Protein AF-0000000068848991 (afdb_homodimer)

Solvent-accessible surface area (backbone atoms only — not comparable to full-atom values): 20847 Å² total; per-residue (Å²): 128,79,79,65,86,74,73,68,75,68,38,72,48,41,31,30,37,27,25,22,92,79,46,46,77,46,72,74,36,55,41,37,42,40,33,72,58,12,63,49,45,23,58,71,44,52,75,72,55,69,69,64,57,75,42,78,45,80,40,68,90,46,51,56,69,45,50,50,41,52,51,44,23,54,69,68,71,50,88,69,74,69,83,54,71,77,59,33,53,55,46,31,50,52,34,28,52,47,22,57,74,36,52,25,66,70,57,30,51,54,23,52,52,53,43,63,72,47,61,41,48,56,37,23,49,51,47,29,49,49,18,61,75,69,66,35,62,68,52,27,52,49,25,52,50,47,45,68,73,36,22,49,56,22,61,72,52,46,14,68,76,65,59,81,50,58,68,55,39,46,49,49,28,51,52,32,28,49,49,36,31,53,49,52,51,51,51,51,52,53,52,58,71,73,102,126,81,82,65,88,73,75,68,78,67,39,70,46,38,32,30,36,27,25,24,93,79,45,46,77,47,69,74,37,55,39,37,44,40,32,71,57,13,62,50,45,24,58,71,43,51,74,72,54,71,69,62,58,75,41,76,44,80,40,70,92,47,52,56,68,46,50,49,41,53,51,44,24,51,69,68,71,50,88,68,72,70,86,54,73,77,58,33,55,56,48,31,51,52,34,27,52,47,23,57,73,36,53,26,64,69,57,29,51,53,23,52,52,52,43,63,72,46,63,42,46,54,38,23,50,52,47,27,51,48,19,61,75,70,65,35,63,67,53,27,52,50,25,51,49,47,45,70,74,36,21,50,54,21,62,70,52,46,14,66,76,64,60,81,51,59,69,53,40,46,48,51,28,51,53,32,27,50,48,36,32,51,51,52,52,51,49,52,53,53,52,55,69,72,97

Structure (mmCIF, N/CA/C/O backbone):
data_AF-0000000068848991-model_v1
#
loop_
_entity.id
_entity.type
_entity.pdbx_description
1 polymer 'BTB domain-containing protein'
#
loop_
_atom_site.group_PDB
_atom_site.id
_atom_site.type_symbol
_atom_site.label_atom_id
_atom_site.label_alt_id
_atom_site.label_comp_id
_atom_site.label_asym_id
_atom_site.label_entity_id
_atom_site.label_seq_id
_atom_site.pdbx_PDB_ins_code
_atom_site.Cartn_x
_atom_site.Cartn_y
_atom_site.Cartn_z
_atom_site.occupancy
_atom_site.B_iso_or_equiv
_atom_site.auth_seq_id
_atom_site.auth_comp_id
_atom_site.auth_asym_id
_atom_site.auth_atom_id
_atom_site.pdbx_PDB_model_num
ATOM 1 N N . MET A 1 1 ? 13.227 56.531 -8.266 1 27.53 1 MET A N 1
ATOM 2 C CA . MET A 1 1 ? 12 56.406 -7.484 1 27.53 1 MET A CA 1
ATOM 3 C C . MET A 1 1 ? 11.578 54.938 -7.371 1 27.53 1 MET A C 1
ATOM 5 O O . MET A 1 1 ? 11.359 54.281 -8.383 1 27.53 1 MET A O 1
ATOM 9 N N . ALA A 1 2 ? 12.156 54.188 -6.457 1 30.16 2 ALA A N 1
ATOM 10 C CA . ALA A 1 2 ? 11.789 52.812 -6.16 1 30.16 2 ALA A CA 1
ATOM 11 C C . ALA A 1 2 ? 10.273 52.625 -6.117 1 30.16 2 ALA A C 1
ATOM 13 O O . ALA A 1 2 ? 9.586 53.344 -5.379 1 30.16 2 ALA A O 1
ATOM 14 N N . LYS A 1 3 ? 9.664 52.375 -7.145 1 38.59 3 LYS A N 1
ATOM 15 C CA . LYS A 1 3 ? 8.234 52.125 -7.207 1 38.59 3 LYS A CA 1
ATOM 16 C C . LYS A 1 3 ? 7.777 51.25 -6.031 1 38.59 3 LYS A C 1
ATOM 18 O O . LYS A 1 3 ? 8.102 50.062 -5.973 1 38.59 3 LYS A O 1
ATOM 23 N N . THR A 1 4 ? 7.922 51.625 -4.766 1 35.25 4 THR A N 1
ATOM 24 C CA . THR A 1 4 ? 7.766 50.812 -3.572 1 35.25 4 THR A CA 1
ATOM 25 C C . THR A 1 4 ? 6.453 50.031 -3.615 1 35.25 4 THR A C 1
ATOM 27 O O . THR A 1 4 ? 5.387 50.625 -3.803 1 35.25 4 THR A O 1
ATOM 30 N N . TRP A 1 5 ? 6.254 48.906 -4.023 1 42.88 5 TRP A N 1
ATOM 31 C CA . TRP A 1 5 ? 5.18 47.938 -4.098 1 42.88 5 TRP A CA 1
ATOM 32 C C . TRP A 1 5 ? 4.223 48.094 -2.922 1 42.88 5 TRP A C 1
ATOM 34 O O . TRP A 1 5 ? 3.318 47.25 -2.74 1 42.88 5 TRP A O 1
ATOM 44 N N . GLY A 1 6 ? 4.504 48.781 -1.846 1 42.84 6 GLY A N 1
ATOM 45 C CA . GLY A 1 6 ? 3.938 49 -0.522 1 42.84 6 GLY A CA 1
ATOM 46 C C . GLY A 1 6 ? 2.572 49.656 -0.555 1 42.84 6 GLY A C 1
ATOM 47 O O . GLY A 1 6 ? 1.701 49.344 0.257 1 42.84 6 GLY A O 1
ATOM 48 N N . ASP A 1 7 ? 2.477 50.875 -1.136 1 46.12 7 ASP A N 1
ATOM 49 C CA . ASP A 1 7 ? 1.313 51.719 -0.88 1 46.12 7 ASP A CA 1
ATOM 50 C C . ASP A 1 7 ? 0.1 51.25 -1.672 1 46.12 7 ASP A C 1
ATOM 52 O O . ASP A 1 7 ? -0.707 52.031 -2.135 1 46.12 7 ASP A O 1
ATOM 56 N N . ALA A 1 8 ? 0.106 50.219 -2.422 1 54.16 8 ALA A N 1
ATOM 57 C CA . ALA A 1 8 ? -1.088 49.875 -3.191 1 54.16 8 ALA A CA 1
ATOM 58 C C . ALA A 1 8 ? -2.314 49.781 -2.289 1 54.16 8 ALA A C 1
ATOM 60 O O . ALA A 1 8 ? -2.291 49.062 -1.271 1 54.16 8 ALA A O 1
ATOM 61 N N . SER A 1 9 ? -3.1 50.812 -2.172 1 64.19 9 SER A N 1
ATOM 62 C CA . SER A 1 9 ? -4.32 50.906 -1.381 1 64.19 9 SER A CA 1
ATOM 63 C C . SER A 1 9 ? -5.121 49.594 -1.425 1 64.19 9 SER A C 1
ATOM 65 O O . SER A 1 9 ? -5.281 49 -2.49 1 64.19 9 SER A O 1
ATOM 67 N N . LEU A 1 10 ? -5.23 48.844 -0.269 1 68 10 LEU A N 1
ATOM 68 C CA . LEU A 1 10 ? -6.059 47.656 -0.155 1 68 10 LEU A CA 1
ATOM 69 C C . LEU A 1 10 ? -7.477 47.906 -0.64 1 68 10 LEU A C 1
ATOM 71 O O . LEU A 1 10 ? -7.992 49.031 -0.481 1 68 10 LEU A O 1
ATOM 75 N N . PRO A 1 11 ? -7.902 47 -1.478 1 73.19 11 PRO A N 1
ATOM 76 C CA . PRO A 1 11 ? -9.273 47.188 -1.952 1 73.19 11 PRO A CA 1
ATOM 77 C C . PRO A 1 11 ? -10.266 47.375 -0.812 1 73.19 11 PRO A C 1
ATOM 79 O O . PRO A 1 11 ? -10.047 46.906 0.304 1 73.19 11 PRO A O 1
ATOM 82 N N . GLU A 1 12 ? -11.133 48.281 -1.156 1 78.88 12 GLU A N 1
ATOM 83 C CA . GLU A 1 12 ? -12.234 48.5 -0.224 1 78.88 12 GLU A CA 1
ATOM 84 C C . GLU A 1 12 ? -13.484 47.719 -0.653 1 78.88 12 GLU A C 1
ATOM 86 O O . GLU A 1 12 ? -13.617 47.344 -1.819 1 78.88 12 GLU A O 1
ATOM 91 N N . GLY A 1 13 ? -14.25 47.281 0.347 1 86.19 13 GLY A N 1
ATOM 92 C CA . GLY A 1 13 ? -15.516 46.625 0.048 1 86.19 13 GLY A CA 1
ATOM 93 C C . GLY A 1 13 ? -15.641 45.25 0.665 1 86.19 13 GLY A C 1
ATOM 94 O O . GLY A 1 13 ? -14.805 44.844 1.486 1 86.19 13 GLY A O 1
ATOM 95 N N . LYS A 1 14 ? -16.859 44.688 0.405 1 91.12 14 LYS A N 1
ATOM 96 C CA . LYS A 1 14 ? -17.188 43.375 0.955 1 91.12 14 LYS A CA 1
ATOM 97 C C . LYS A 1 14 ? -17.297 42.312 -0.147 1 91.12 14 LYS A C 1
ATOM 99 O O . LYS A 1 14 ? -17.531 42.656 -1.31 1 91.12 14 LYS A O 1
ATOM 104 N N . VAL A 1 15 ? -16.938 41.125 0.214 1 92.81 15 VAL A N 1
ATOM 105 C CA . VAL A 1 15 ? -17.078 40 -0.711 1 92.81 15 VAL A CA 1
ATOM 106 C C . VAL A 1 15 ? -17.922 38.906 -0.076 1 92.81 15 VAL A C 1
ATOM 108 O O . VAL A 1 15 ? -17.969 38.781 1.148 1 92.81 15 VAL A O 1
ATOM 111 N N . THR A 1 16 ? -18.688 38.312 -0.918 1 95.31 16 THR A N 1
ATOM 112 C CA . THR A 1 16 ? -19.422 37.125 -0.535 1 95.31 16 THR A CA 1
ATOM 113 C C . THR A 1 16 ? -18.812 35.875 -1.169 1 95.31 16 THR A C 1
ATOM 115 O O . THR A 1 16 ? -18.547 35.844 -2.371 1 95.31 16 THR A O 1
ATOM 118 N N . PHE A 1 17 ? -18.625 34.844 -0.272 1 96.31 17 PHE A N 1
ATOM 119 C CA . PHE A 1 17 ? -18.109 33.594 -0.779 1 96.31 17 PHE A CA 1
ATOM 120 C C . PHE A 1 17 ? -19.219 32.562 -0.856 1 96.31 17 PHE A C 1
ATOM 122 O O . PHE A 1 17 ? -20.031 32.438 0.065 1 96.31 17 PHE A O 1
ATOM 129 N N . LEU A 1 18 ? -19.219 31.875 -1.997 1 97 18 LEU A N 1
ATOM 130 C CA . LEU A 1 18 ? -20.047 30.688 -2.17 1 97 18 LEU A CA 1
ATOM 131 C C . LEU A 1 18 ? -19.203 29.406 -2.064 1 97 18 LEU A C 1
ATOM 133 O O . LEU A 1 18 ? -18.406 29.109 -2.953 1 97 18 LEU A O 1
ATOM 137 N N . VAL A 1 19 ? -19.5 28.656 -1.003 1 97 19 VAL A N 1
ATOM 138 C CA . VAL A 1 19 ? -18.531 27.625 -0.655 1 97 19 VAL A CA 1
ATOM 139 C C . VAL A 1 19 ? -19.156 26.25 -0.854 1 97 19 VAL A C 1
ATOM 141 O O . VAL A 1 19 ? -20.297 26.016 -0.431 1 97 19 VAL A O 1
ATOM 144 N N . GLY A 1 20 ? -18.391 25.312 -1.408 1 94.25 20 GLY A N 1
ATOM 145 C CA . GLY A 1 20 ? -18.781 23.922 -1.521 1 94.25 20 GLY A CA 1
ATOM 146 C C . GLY A 1 20 ? -19.797 23.656 -2.617 1 94.25 20 GLY A C 1
ATOM 147 O O . GLY A 1 20 ? -20.109 24.547 -3.406 1 94.25 20 GLY A O 1
ATOM 148 N N . ASP A 1 21 ? -20.25 22.406 -2.553 1 89.94 21 ASP A N 1
ATOM 149 C CA . ASP A 1 21 ? -21.203 21.969 -3.568 1 89.94 21 ASP A CA 1
ATOM 150 C C . ASP A 1 21 ? -22.562 22.672 -3.389 1 89.94 21 ASP A C 1
ATOM 152 O O . ASP A 1 21 ? -23.234 22.984 -4.367 1 89.94 21 ASP A O 1
ATOM 156 N N . ASP A 1 22 ? -22.859 22.922 -2.236 1 91.38 22 ASP A N 1
ATOM 157 C CA . ASP A 1 22 ? -24.156 23.531 -1.941 1 91.38 22 ASP A CA 1
ATOM 158 C C . ASP A 1 22 ? -24.062 25.062 -2.014 1 91.38 22 ASP A C 1
ATOM 160 O O . ASP A 1 22 ? -25.062 25.75 -1.828 1 91.38 22 ASP A O 1
ATOM 164 N N . GLU A 1 23 ? -23 25.531 -2.311 1 91.81 23 GLU A N 1
ATOM 165 C CA . GLU A 1 23 ? -22.734 26.953 -2.463 1 91.81 23 GLU A CA 1
ATOM 166 C C . GLU A 1 23 ? -23.25 27.734 -1.259 1 91.81 23 GLU A C 1
ATOM 168 O O . GLU A 1 23 ? -23.969 28.734 -1.417 1 91.81 23 GLU A O 1
ATOM 173 N N . GLU A 1 24 ? -22.906 27.219 -0.117 1 95.38 24 GLU A N 1
ATOM 174 C CA . GLU A 1 24 ? -23.25 27.938 1.104 1 95.38 24 GLU A CA 1
ATOM 175 C C . GLU A 1 24 ? -22.516 29.281 1.181 1 95.38 24 GLU A C 1
ATOM 177 O O . GLU A 1 24 ? -2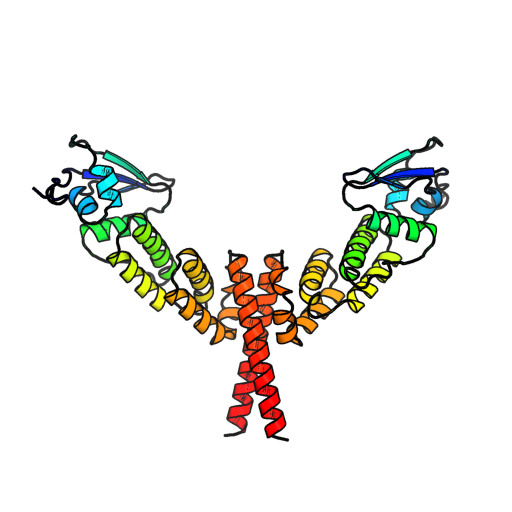1.359 29.391 0.783 1 95.38 24 GLU A O 1
ATOM 182 N N . ARG A 1 25 ? -23.203 30.281 1.815 1 94 25 ARG A N 1
ATOM 183 C CA . ARG A 1 25 ? -22.719 31.656 1.676 1 94 25 ARG A CA 1
ATOM 184 C C . ARG A 1 25 ? -22.016 32.125 2.941 1 94 25 ARG A C 1
ATOM 186 O O . ARG A 1 25 ? -22.453 31.812 4.055 1 94 25 ARG A O 1
ATOM 193 N N . ILE A 1 26 ? -20.844 32.719 2.754 1 95.62 26 ILE A N 1
ATOM 194 C CA . ILE A 1 26 ? -20.188 33.562 3.746 1 95.62 26 ILE A CA 1
ATOM 195 C C . ILE A 1 26 ? -20.234 35.031 3.291 1 95.62 26 ILE A C 1
ATOM 197 O O . ILE A 1 26 ? -19.516 35.438 2.367 1 95.62 26 ILE A O 1
ATOM 201 N N . GLU A 1 27 ? -21.031 35.781 4.02 1 94.81 27 GLU A N 1
ATOM 202 C CA . GLU A 1 27 ? -21.359 37.125 3.482 1 94.81 27 GLU A CA 1
ATOM 203 C C . GLU A 1 27 ? -20.641 38.219 4.25 1 94.81 27 GLU A C 1
ATOM 205 O O . GLU A 1 27 ? -20.203 38 5.391 1 94.81 27 GLU A O 1
ATOM 210 N N . HIS A 1 28 ? -20.484 39.281 3.498 1 92.5 28 HIS A N 1
ATOM 211 C CA . HIS A 1 28 ? -20.016 40.531 4.059 1 92.5 28 HIS A CA 1
ATOM 212 C C . HIS A 1 28 ? -18.625 40.406 4.645 1 92.5 28 HIS A C 1
ATOM 214 O O . HIS A 1 28 ? -18.359 40.875 5.758 1 92.5 28 HIS A O 1
ATOM 220 N N . VAL A 1 29 ? -17.75 39.781 3.863 1 94.88 29 VAL A N 1
ATOM 221 C CA . VAL A 1 29 ? -16.375 39.625 4.32 1 94.88 29 VAL A CA 1
ATOM 222 C C . VAL A 1 29 ? -15.523 40.781 3.846 1 94.88 29 VAL A C 1
ATOM 224 O O . VAL A 1 29 ? -15.562 41.156 2.67 1 94.88 29 VAL A O 1
ATOM 227 N N . SER A 1 30 ? -14.781 41.375 4.738 1 91.88 30 SER A N 1
ATOM 228 C CA . SER A 1 30 ? -13.969 42.531 4.43 1 91.88 30 SER A CA 1
ATOM 229 C C . SER A 1 30 ? -12.812 42.156 3.502 1 91.88 30 SER A C 1
ATOM 231 O O . SER A 1 30 ? -11.93 41.375 3.873 1 91.88 30 SER A O 1
ATOM 233 N N . LYS A 1 31 ? -12.773 42.781 2.332 1 91.5 31 LYS A N 1
ATOM 234 C CA . LYS A 1 31 ? -11.703 42.5 1.374 1 91.5 31 LYS A CA 1
ATOM 235 C C . LYS A 1 31 ? -10.359 43 1.892 1 91.5 31 LYS A C 1
ATOM 237 O O . LYS A 1 31 ? -9.32 42.375 1.663 1 91.5 31 LYS A O 1
ATOM 242 N N . ASN A 1 32 ? -10.453 44.125 2.533 1 90.81 32 ASN A N 1
ATOM 243 C CA . ASN A 1 32 ? -9.227 44.719 3.053 1 90.81 32 ASN A CA 1
ATOM 244 C C . ASN A 1 32 ? -8.492 43.75 3.986 1 90.81 32 ASN A C 1
ATOM 246 O O . ASN A 1 32 ? -7.273 43.594 3.883 1 90.81 32 ASN A O 1
ATOM 250 N N . ASN A 1 33 ? -9.266 43.156 4.898 1 93.5 33 ASN A N 1
ATOM 251 C CA . ASN A 1 33 ? -8.672 42.219 5.84 1 93.5 33 ASN A CA 1
ATOM 252 C C . ASN A 1 33 ? -8.07 41 5.121 1 93.5 33 ASN A C 1
ATOM 254 O O . ASN A 1 33 ? -6.945 40.594 5.422 1 93.5 33 ASN A O 1
ATOM 258 N N . LEU A 1 34 ? -8.734 40.5 4.176 1 94.5 34 LEU A N 1
ATOM 259 C CA . LEU A 1 34 ? -8.266 39.344 3.422 1 94.5 34 LEU A CA 1
ATOM 260 C C . LEU A 1 34 ? -6.988 39.656 2.656 1 94.5 34 LEU A C 1
ATOM 262 O O . LEU A 1 34 ? -6.008 38.938 2.732 1 94.5 34 LEU A O 1
ATOM 266 N N . CYS A 1 35 ? -7 40.781 1.972 1 92.38 35 CYS A N 1
ATOM 267 C CA . CYS A 1 35 ? -5.887 41.188 1.117 1 92.38 35 CYS A CA 1
ATOM 268 C C . CYS A 1 35 ? -4.656 41.531 1.948 1 92.38 35 CYS A C 1
ATOM 270 O O . CYS A 1 35 ? -3.525 41.281 1.516 1 92.38 35 CYS A O 1
ATOM 272 N N . ALA A 1 36 ? -4.934 42 3.104 1 92.75 36 ALA A N 1
ATOM 273 C CA . ALA A 1 36 ? -3.832 42.375 3.982 1 92.75 36 ALA A CA 1
ATOM 274 C C . ALA A 1 36 ? -3.092 41.156 4.5 1 92.75 36 ALA A C 1
ATOM 276 O O . ALA A 1 36 ? -1.901 41.219 4.816 1 92.75 36 ALA A O 1
ATOM 277 N N . ARG A 1 37 ? -3.805 40.094 4.562 1 95.5 37 ARG A N 1
ATOM 278 C CA . ARG A 1 37 ? -3.24 38.969 5.293 1 95.5 37 ARG A CA 1
ATOM 279 C C . ARG A 1 37 ? -3.047 37.75 4.379 1 95.5 37 ARG A C 1
ATOM 281 O O . ARG A 1 37 ? -2.568 36.719 4.816 1 95.5 37 ARG A O 1
ATOM 288 N N . SER A 1 38 ? -3.309 37.844 3.121 1 96.88 38 SER A N 1
ATOM 289 C CA . SER A 1 38 ? -3.152 36.75 2.152 1 96.88 38 SER A CA 1
ATOM 290 C C . SER A 1 38 ? -2.783 37.281 0.776 1 96.88 38 SER A C 1
ATOM 292 O O . SER A 1 38 ? -3.588 37.969 0.132 1 96.88 38 SER A O 1
ATOM 294 N N . PRO A 1 39 ? -1.625 36.969 0.303 1 95.12 39 PRO A N 1
ATOM 295 C CA . PRO A 1 39 ? -1.24 37.406 -1.046 1 95.12 39 PRO A CA 1
ATOM 296 C C . PRO A 1 39 ? -2.189 36.875 -2.121 1 95.12 39 PRO A C 1
ATOM 298 O O . PRO A 1 39 ? -2.389 37.531 -3.146 1 95.12 39 PRO A O 1
ATOM 301 N N . VAL A 1 40 ? -2.738 35.688 -1.89 1 94.88 40 VAL A N 1
ATOM 302 C CA . VAL A 1 40 ? -3.662 35.125 -2.855 1 94.88 40 VAL A CA 1
ATOM 303 C C . VAL A 1 40 ? -4.918 35.969 -2.959 1 94.88 40 VAL A C 1
ATOM 305 O O . VAL A 1 40 ? -5.355 36.312 -4.062 1 94.88 40 VAL A O 1
ATOM 308 N N . PHE A 1 41 ? -5.414 36.406 -1.86 1 93.31 41 PHE A N 1
ATOM 309 C CA . PHE A 1 41 ? -6.566 37.281 -1.879 1 93.31 41 PHE A CA 1
ATOM 310 C C . PHE A 1 41 ? -6.184 38.656 -2.432 1 93.31 41 PHE A C 1
ATOM 312 O O . PHE A 1 41 ? -6.984 39.312 -3.115 1 93.31 41 PHE A O 1
ATOM 319 N N . ARG A 1 42 ? -5.031 39.062 -2.125 1 91.06 42 ARG A N 1
ATOM 320 C CA . ARG A 1 42 ? -4.555 40.312 -2.678 1 91.06 42 ARG A CA 1
ATOM 321 C C . ARG A 1 42 ? -4.539 40.281 -4.203 1 91.06 42 ARG A C 1
ATOM 323 O O . ARG A 1 42 ? -4.93 41.25 -4.859 1 91.06 42 ARG A O 1
ATOM 330 N N . THR A 1 43 ? -4.035 39.188 -4.691 1 90 43 THR A N 1
ATOM 331 C CA . THR A 1 43 ? -4.004 39.031 -6.137 1 90 43 THR A CA 1
ATOM 332 C C . THR A 1 43 ? -5.418 38.938 -6.703 1 90 43 THR A C 1
ATOM 334 O O . THR A 1 43 ? -5.707 39.469 -7.766 1 90 43 THR A O 1
ATOM 337 N N . MET A 1 44 ? -6.242 38.281 -6.004 1 88.5 44 MET A N 1
ATOM 338 C CA . MET A 1 44 ? -7.613 38.031 -6.445 1 88.5 44 MET A CA 1
ATOM 339 C C . MET A 1 44 ? -8.398 39.344 -6.512 1 88.5 44 MET A C 1
ATOM 341 O O . MET A 1 44 ? -9.156 39.562 -7.453 1 88.5 44 MET A O 1
ATOM 345 N N . PHE A 1 45 ? -8.148 40.281 -5.543 1 85.69 45 PHE A N 1
ATOM 346 C CA . PHE A 1 45 ? -8.977 41.469 -5.434 1 85.69 45 PHE A CA 1
ATOM 347 C C . PHE A 1 45 ? -8.18 42.719 -5.785 1 85.69 45 PHE A C 1
ATOM 349 O O . PHE A 1 45 ? -8.742 43.812 -5.875 1 85.69 45 PHE A O 1
ATOM 356 N N . GLY A 1 46 ? -6.891 42.625 -5.73 1 75.5 46 GLY A N 1
ATOM 357 C CA . GLY A 1 46 ? -6.043 43.781 -5.961 1 75.5 46 GLY A CA 1
ATOM 358 C C . GLY A 1 46 ? -6.109 44.281 -7.387 1 75.5 46 GLY A C 1
ATOM 359 O O . GLY A 1 46 ? -6.027 45.5 -7.625 1 75.5 46 GLY A O 1
ATOM 360 N N . ILE A 1 47 ? -5.801 43.344 -8.352 1 57.84 47 ILE A N 1
ATOM 361 C CA . ILE A 1 47 ? -5.637 43.781 -9.734 1 57.84 47 ILE A CA 1
ATOM 362 C C . ILE A 1 47 ? -6.969 44.281 -10.273 1 57.84 47 ILE A C 1
ATOM 364 O O . ILE A 1 47 ? -7.891 43.5 -10.508 1 57.84 47 ILE A O 1
ATOM 368 N N . GLY A 1 48 ? -7.285 45.562 -10.039 1 55.34 48 GLY A N 1
ATOM 369 C CA . GLY A 1 48 ? -8.203 46.344 -10.852 1 55.34 48 GLY A CA 1
ATOM 370 C C . GLY A 1 48 ? -9.594 46.469 -10.25 1 55.34 48 GLY A C 1
ATOM 371 O O . GLY A 1 48 ? -10.516 46.969 -10.891 1 55.34 48 GLY A O 1
ATOM 372 N N . MET A 1 49 ? -9.805 45.625 -9.258 1 53.19 49 MET A N 1
ATOM 373 C CA . MET A 1 49 ? -11.219 45.688 -8.906 1 53.19 49 MET A CA 1
ATOM 374 C C . MET A 1 49 ? -11.555 47 -8.219 1 53.19 49 MET A C 1
ATOM 376 O O . MET A 1 49 ? -11.203 47.219 -7.055 1 53.19 49 MET A O 1
ATOM 380 N N . LYS A 1 50 ? -11.391 48 -8.984 1 49.84 50 LYS A N 1
ATOM 381 C CA . LYS A 1 50 ? -11.984 49.281 -8.594 1 49.84 50 LYS A CA 1
ATOM 382 C C . LYS A 1 50 ? -13.352 49.094 -7.961 1 49.84 50 LYS A C 1
ATOM 384 O O . LYS A 1 50 ? -13.852 49.969 -7.254 1 49.84 50 LYS A O 1
ATOM 389 N N . GLU A 1 51 ? -14.312 48.562 -8.742 1 47.84 51 GLU A N 1
ATOM 390 C CA . GLU A 1 51 ? -15.734 48.75 -8.461 1 47.84 51 GLU A CA 1
ATOM 391 C C . GLU A 1 51 ? -16.125 48.094 -7.137 1 47.84 51 GLU A C 1
ATOM 393 O O . GLU A 1 51 ? -15.68 46.969 -6.832 1 47.84 51 GLU A O 1
ATOM 398 N N . ARG A 1 52 ? -16.484 48.844 -6.305 1 51.66 52 ARG A N 1
ATOM 399 C CA . ARG A 1 52 ? -17.203 48.75 -5.035 1 51.66 52 ARG A CA 1
ATOM 400 C C . ARG A 1 52 ? -18.125 47.531 -5.031 1 51.66 52 ARG A C 1
ATOM 402 O O . ARG A 1 52 ? -18.812 47.281 -4.035 1 51.66 52 ARG A O 1
ATOM 409 N N . ASP A 1 53 ? -18.391 46.938 -6.121 1 54.78 53 ASP A N 1
ATOM 410 C CA . ASP A 1 53 ? -19.578 46.094 -6.113 1 54.78 53 ASP A CA 1
ATOM 411 C C . ASP A 1 53 ? -19.266 44.75 -5.438 1 54.78 53 ASP A C 1
ATOM 413 O O . ASP A 1 53 ? -18.125 44.281 -5.453 1 54.78 53 ASP A O 1
ATOM 417 N N . ALA A 1 54 ? -20.234 44.375 -4.699 1 60.34 54 ALA A N 1
ATOM 418 C CA . ALA A 1 54 ? -20.359 43.094 -3.992 1 60.34 54 ALA A CA 1
ATOM 419 C C . ALA A 1 54 ? -19.875 41.938 -4.863 1 60.34 54 ALA A C 1
ATOM 421 O O . ALA A 1 54 ? -20.469 41.656 -5.914 1 60.34 54 ALA A O 1
ATOM 422 N N . ALA A 1 55 ? -18.578 41.594 -4.762 1 80.31 55 ALA A N 1
ATOM 423 C CA . ALA A 1 55 ? -18.016 40.469 -5.523 1 80.31 55 ALA A CA 1
ATOM 424 C C . ALA A 1 55 ? -18.406 39.125 -4.898 1 80.31 55 ALA A C 1
ATOM 426 O O . ALA A 1 55 ? -18.578 39.031 -3.682 1 80.31 55 ALA A O 1
ATOM 427 N N . GLU A 1 56 ? -18.984 38.406 -5.781 1 89.75 56 GLU A N 1
ATOM 428 C CA . GLU A 1 56 ? -19.219 37 -5.398 1 89.75 56 GLU A CA 1
ATOM 429 C C . GLU A 1 56 ? -18.125 36.094 -5.938 1 89.75 56 GLU A C 1
ATOM 431 O O . GLU A 1 56 ? -17.75 36.188 -7.109 1 89.75 56 GLU A O 1
ATOM 436 N N . VAL A 1 57 ? -17.547 35.344 -5.043 1 93 57 VAL A N 1
ATOM 437 C CA . VAL A 1 57 ? -16.516 34.375 -5.426 1 93 57 VAL A CA 1
ATOM 438 C C . VAL A 1 57 ? -16.953 32.969 -5.059 1 93 57 VAL A C 1
ATOM 440 O O . VAL A 1 57 ? -17.375 32.719 -3.926 1 93 57 VAL A O 1
ATOM 443 N N . THR A 1 58 ? -16.875 32.062 -5.984 1 94.81 58 THR A N 1
ATOM 444 C CA . THR A 1 58 ? -17.203 30.672 -5.734 1 94.81 58 THR A CA 1
ATOM 445 C C . THR A 1 58 ? -15.969 29.875 -5.332 1 94.81 58 THR A C 1
ATOM 447 O O . THR A 1 58 ? -14.922 29.984 -5.984 1 94.81 58 THR A O 1
ATOM 450 N N . VAL A 1 59 ? -16.125 29.172 -4.254 1 95.94 59 VAL A N 1
ATOM 451 C CA . VAL A 1 59 ? -15.047 28.312 -3.766 1 95.94 59 VAL A CA 1
ATOM 452 C C . VAL A 1 59 ? -15.531 26.859 -3.717 1 95.94 59 VAL A C 1
ATOM 454 O O . VAL A 1 59 ? -16.266 26.484 -2.807 1 95.94 59 VAL A O 1
ATOM 457 N N . SER A 1 60 ? -15.031 25.969 -4.586 1 94.38 60 SER A N 1
ATOM 458 C CA . SER A 1 60 ? -15.602 24.641 -4.734 1 94.38 60 SER A CA 1
ATOM 459 C C . SER A 1 60 ? -14.664 23.578 -4.168 1 94.38 60 SER A C 1
ATOM 461 O O . SER A 1 60 ? -15.055 22.422 -4.008 1 94.38 60 SER A O 1
ATOM 463 N N . HIS A 1 61 ? -13.484 23.859 -3.771 1 92.69 61 HIS A N 1
ATOM 464 C CA . HIS A 1 61 ? -12.461 22.875 -3.455 1 92.69 61 HIS A CA 1
ATOM 465 C C . HIS A 1 61 ? -12.383 22.609 -1.953 1 92.69 61 HIS A C 1
ATOM 467 O O . HIS A 1 61 ? -11.422 22.016 -1.47 1 92.69 61 HIS A O 1
ATOM 473 N N . THR A 1 62 ? -13.289 23.172 -1.23 1 95.19 62 THR A N 1
ATOM 474 C CA . THR A 1 62 ? -13.242 23.047 0.222 1 95.19 62 THR A CA 1
ATOM 475 C C . THR A 1 62 ? -14.648 23.031 0.808 1 95.19 62 THR A C 1
ATOM 477 O O . THR A 1 62 ? -15.625 23.281 0.096 1 95.19 62 THR A O 1
ATOM 480 N N . ASP A 1 63 ? -14.75 22.672 2.055 1 94.12 63 ASP A N 1
ATOM 481 C CA . ASP A 1 63 ? -16.047 22.688 2.736 1 94.12 63 ASP A CA 1
ATOM 482 C C . ASP A 1 63 ? -16.25 24 3.492 1 94.12 63 ASP A C 1
ATOM 484 O O . ASP A 1 63 ? -15.297 24.75 3.703 1 94.12 63 ASP A O 1
ATOM 488 N N . LEU A 1 64 ? -17.516 24.219 3.877 1 95.19 64 LEU A N 1
ATOM 489 C CA . LEU A 1 64 ? -17.922 25.469 4.504 1 95.19 64 LEU A CA 1
ATOM 490 C C . LEU A 1 64 ? -17.188 25.672 5.828 1 95.19 64 LEU A C 1
ATOM 492 O O . LEU A 1 64 ? -16.703 26.766 6.109 1 95.19 64 LEU A O 1
ATOM 496 N N . ALA A 1 65 ? -17.125 24.656 6.586 1 93.75 65 ALA A N 1
ATOM 497 C CA . ALA A 1 65 ? -16.531 24.766 7.918 1 93.75 65 ALA A CA 1
ATOM 498 C C . ALA A 1 65 ? -15.07 25.188 7.832 1 93.75 65 ALA A C 1
ATOM 500 O O . ALA A 1 65 ? -14.641 26.109 8.523 1 93.75 65 ALA A O 1
ATOM 501 N N . SER A 1 66 ? -14.289 24.547 7.004 1 95.94 66 SER A N 1
ATOM 502 C CA . SER A 1 66 ? -12.859 24.828 6.867 1 95.94 66 SER A CA 1
ATOM 503 C C . SER A 1 66 ? -12.633 26.234 6.32 1 95.94 66 SER A C 1
ATOM 505 O O . SER A 1 66 ? -11.773 26.969 6.824 1 95.94 66 SER A O 1
ATOM 507 N N . PHE A 1 67 ? -13.406 26.609 5.363 1 97.44 67 PHE A N 1
ATOM 508 C CA . PHE A 1 67 ? -13.211 27.922 4.777 1 97.44 67 PHE A CA 1
ATOM 509 C C . PHE A 1 67 ? -13.625 29.016 5.75 1 97.44 67 PHE A C 1
ATOM 511 O O . PHE A 1 67 ? -12.984 30.062 5.832 1 97.44 67 PHE A O 1
ATOM 518 N N . THR A 1 68 ? -14.68 28.781 6.426 1 96.44 68 THR A N 1
ATOM 519 C CA . THR A 1 68 ? -15.109 29.719 7.449 1 96.44 68 THR A CA 1
ATOM 520 C C . THR A 1 68 ? -14.016 29.938 8.492 1 96.44 68 THR A C 1
ATOM 522 O O . THR A 1 68 ? -13.766 31.062 8.914 1 96.44 68 THR A O 1
ATOM 525 N N . ALA A 1 69 ? -13.422 2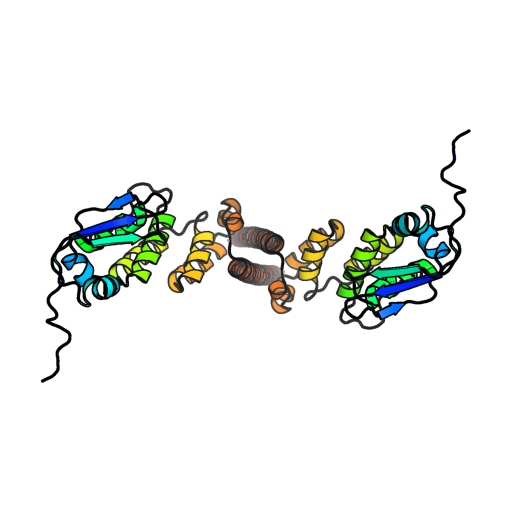8.859 8.859 1 97.38 69 ALA A N 1
ATOM 526 C CA . ALA A 1 69 ? -12.328 28.953 9.82 1 97.38 69 ALA A CA 1
ATOM 527 C C . ALA A 1 69 ? -11.18 29.797 9.273 1 97.38 69 ALA A C 1
ATOM 529 O O . ALA A 1 69 ? -10.578 30.594 10 1 97.38 69 ALA A O 1
ATOM 530 N N . LEU A 1 70 ? -10.828 29.641 8.031 1 98.25 70 LEU A N 1
ATOM 531 C CA . LEU A 1 70 ? -9.797 30.438 7.387 1 98.25 70 LEU A CA 1
ATOM 532 C C . LEU A 1 70 ? -10.164 31.922 7.402 1 98.25 70 LEU A C 1
ATOM 534 O O . LEU A 1 70 ? -9.383 32.75 7.855 1 98.25 70 LEU A O 1
ATOM 538 N N . VAL A 1 71 ? -11.422 32.25 6.992 1 97.56 71 VAL A N 1
ATOM 539 C CA . VAL A 1 71 ? -11.898 33.625 6.91 1 97.56 71 VAL A CA 1
ATOM 540 C C . VAL A 1 71 ? -11.906 34.25 8.305 1 97.56 71 VAL A C 1
ATOM 542 O O . VAL A 1 71 ? -11.422 35.375 8.492 1 97.56 71 VAL A O 1
ATOM 545 N N . ARG A 1 72 ? -12.398 33.5 9.18 1 97.25 72 ARG A N 1
ATOM 546 C CA . ARG A 1 72 ? -12.438 34 10.555 1 97.25 72 ARG A CA 1
ATOM 547 C C . ARG A 1 72 ? -11.039 34.312 11.062 1 97.25 72 ARG A C 1
ATOM 549 O O . ARG A 1 72 ? -10.828 35.375 11.672 1 97.25 72 ARG A O 1
ATOM 556 N N . TYR A 1 73 ? -10.133 33.438 10.82 1 98.12 73 TYR A N 1
ATOM 557 C CA . TYR A 1 73 ? -8.758 33.688 11.242 1 98.12 73 TYR A CA 1
ATOM 558 C C . TYR A 1 73 ? -8.203 34.969 10.602 1 98.12 73 TYR A C 1
ATOM 560 O O . TYR A 1 73 ? -7.559 35.781 11.273 1 98.12 73 TYR A O 1
ATOM 568 N N . LEU A 1 74 ? -8.484 35.125 9.32 1 97.5 74 LEU A N 1
ATOM 569 C CA . LEU A 1 74 ? -7.965 36.25 8.594 1 97.5 74 LEU A CA 1
ATOM 570 C C . LEU A 1 74 ? -8.586 37.562 9.102 1 97.5 74 LEU A C 1
ATOM 572 O O . LEU A 1 74 ? -7.949 38.625 9.078 1 97.5 74 LEU A O 1
ATOM 576 N N . LEU A 1 75 ? -9.789 37.438 9.594 1 96.38 75 LEU A N 1
ATOM 577 C CA . LEU A 1 75 ? -10.5 38.625 10.031 1 96.38 75 LEU A CA 1
ATOM 578 C C . LEU A 1 75 ? -10.203 38.938 11.5 1 96.38 75 LEU A C 1
ATOM 580 O O . LEU A 1 75 ? -10.211 40.094 11.914 1 96.38 75 LEU A O 1
ATOM 584 N N . THR A 1 76 ? -9.945 37.875 12.328 1 96.31 76 THR A N 1
ATOM 585 C CA . THR A 1 76 ? -9.938 38.062 13.766 1 96.31 76 THR A CA 1
ATOM 586 C C . THR A 1 76 ? -8.617 37.625 14.375 1 96.31 76 THR A C 1
ATOM 588 O O . THR A 1 76 ? -8.32 37.938 15.531 1 96.31 76 THR A O 1
ATOM 591 N N . ASP A 1 77 ? -7.809 36.812 13.727 1 96.12 77 ASP A N 1
ATOM 592 C CA . ASP A 1 77 ? -6.566 36.219 14.188 1 96.12 77 ASP A CA 1
ATOM 593 C C . ASP A 1 77 ? -6.844 35.125 15.227 1 96.12 77 ASP A C 1
ATOM 595 O O . ASP A 1 77 ? -5.98 34.812 16.047 1 96.12 77 ASP A O 1
ATOM 599 N N . LYS A 1 78 ? -8.086 34.719 15.195 1 95.62 78 LYS A N 1
ATOM 600 C CA . LYS A 1 78 ? -8.438 33.656 16.125 1 95.62 78 LYS A CA 1
ATOM 601 C C . LYS A 1 78 ? -8.344 32.281 15.469 1 95.62 78 LYS A C 1
ATOM 603 O O . LYS A 1 78 ? -8.961 32.031 14.43 1 95.62 78 LYS A O 1
ATOM 608 N N . PHE A 1 79 ? -7.492 31.453 16.078 1 96.38 79 PHE A N 1
ATOM 609 C CA . PHE A 1 79 ? -7.344 30.062 15.664 1 96.38 79 PHE A CA 1
ATOM 610 C C . PHE A 1 79 ? -8.289 29.156 16.453 1 96.38 79 PHE A C 1
ATOM 612 O O . PHE A 1 79 ? -8.141 29 17.656 1 96.38 79 PHE A O 1
ATOM 619 N N . ASP A 1 80 ? -9.289 28.625 15.727 1 91.69 80 ASP A N 1
ATOM 620 C CA . ASP A 1 80 ? -10.312 27.812 16.375 1 91.69 80 ASP A CA 1
ATOM 621 C C . ASP A 1 80 ? -10.656 26.594 15.523 1 91.69 80 ASP A C 1
ATOM 623 O O . ASP A 1 80 ? -11.164 26.719 14.406 1 91.69 80 ASP A O 1
ATOM 627 N N . LEU A 1 81 ? -10.422 25.406 16.094 1 93.06 81 LEU A N 1
ATOM 628 C CA . LEU A 1 81 ? -10.742 24.156 15.406 1 93.06 81 LEU A CA 1
ATOM 629 C C . LEU A 1 81 ? -12.016 23.531 15.969 1 93.06 81 LEU A C 1
ATOM 631 O O . LEU A 1 81 ? -12.367 22.406 15.609 1 93.06 81 LEU A O 1
ATOM 635 N N . GLY A 1 82 ? -12.656 24.234 16.719 1 87.62 82 GLY A N 1
ATOM 636 C CA . GLY A 1 82 ? -13.867 23.719 17.344 1 87.62 82 GLY A CA 1
ATOM 637 C C . GLY A 1 82 ? -13.609 22.969 18.625 1 87.62 82 GLY A C 1
ATOM 638 O O . GLY A 1 82 ? -12.461 22.641 18.938 1 87.62 82 GLY A O 1
ATOM 639 N N . GLU A 1 83 ? -14.656 22.594 19.359 1 82.75 83 GLU A N 1
ATOM 640 C CA . GLU A 1 83 ? -14.531 22 20.688 1 82.75 83 GLU A CA 1
ATOM 641 C C . GLU A 1 83 ? -14.57 20.469 20.594 1 82.75 83 GLU A C 1
ATOM 643 O O . GLU A 1 83 ? -14.086 19.781 21.5 1 82.75 83 GLU A O 1
ATOM 648 N N . GLU A 1 84 ? -15.07 20.016 19.578 1 83.44 84 GLU A N 1
ATOM 649 C CA . GLU A 1 84 ? -15.203 18.562 19.469 1 83.44 84 GLU A CA 1
ATOM 650 C C . GLU A 1 84 ? -13.844 17.906 19.219 1 83.44 84 GLU A C 1
ATOM 652 O O . GLU A 1 84 ? -13.102 18.312 18.328 1 83.44 84 GLU A O 1
ATOM 657 N N . VAL A 1 85 ? -13.555 16.938 20.078 1 78.06 85 VAL A N 1
ATOM 658 C CA . VAL A 1 85 ? -12.281 16.234 20 1 78.06 85 VAL A CA 1
ATOM 659 C C . VAL A 1 85 ? -12.242 15.367 18.75 1 78.06 85 VAL A C 1
ATOM 661 O O . VAL A 1 85 ? -11.227 15.32 18.047 1 78.06 85 VAL A O 1
ATOM 664 N N . GLY A 1 86 ? -13.383 14.812 18.531 1 83.06 86 GLY A N 1
ATOM 665 C CA . GLY A 1 86 ? -13.492 13.984 17.344 1 83.06 86 GLY A CA 1
ATOM 666 C C . GLY A 1 86 ? -13.344 14.766 16.047 1 83.06 86 GLY A C 1
ATOM 667 O O . GLY A 1 86 ? -13.938 15.844 15.898 1 83.06 86 GLY A O 1
ATOM 668 N N . GLY A 1 87 ? -12.406 14.5 15.258 1 90.25 87 GLY A N 1
ATOM 669 C CA . GLY A 1 87 ? -12.273 15.148 13.969 1 90.25 87 GLY A CA 1
ATOM 670 C C . GLY A 1 87 ? -11.32 16.328 13.992 1 90.25 87 GLY A C 1
ATOM 671 O O . GLY A 1 87 ? -11.109 16.984 12.969 1 90.25 87 GLY A O 1
ATOM 672 N N . ARG A 1 88 ? -10.859 16.625 15.195 1 92.88 88 ARG A N 1
ATOM 673 C CA . ARG A 1 88 ? -9.953 17.766 15.344 1 92.88 88 ARG A CA 1
ATOM 674 C C . ARG A 1 88 ? -8.773 17.656 14.375 1 92.88 88 ARG A C 1
ATOM 676 O O . ARG A 1 88 ? -8.406 18.625 13.727 1 92.88 88 ARG A O 1
ATOM 683 N N . ALA A 1 89 ? -8.203 16.453 14.32 1 94.25 89 ALA A N 1
ATOM 684 C CA . ALA A 1 89 ? -7.07 16.234 13.43 1 94.25 89 ALA A CA 1
ATOM 685 C C . ALA A 1 89 ? -7.441 16.531 11.984 1 94.25 89 ALA A C 1
ATOM 687 O O . ALA A 1 89 ? -6.691 17.188 11.258 1 94.25 89 ALA A O 1
ATOM 688 N N . GLN A 1 90 ? -8.594 16.109 11.648 1 93.88 90 GLN A N 1
ATOM 689 C CA . GLN A 1 90 ? -9.055 16.328 10.281 1 93.88 90 GLN A CA 1
ATOM 690 C C . GLN A 1 90 ? -9.297 17.812 10.008 1 93.88 90 GLN A C 1
ATOM 692 O O . GLN A 1 90 ? -8.93 18.328 8.945 1 93.88 90 GLN A O 1
ATOM 697 N N . ARG A 1 91 ? -9.922 18.438 10.922 1 95.62 91 ARG A N 1
ATOM 698 C CA . ARG A 1 91 ? -10.156 19.875 10.758 1 95.62 91 ARG A CA 1
ATOM 699 C C . ARG A 1 91 ? -8.844 20.625 10.641 1 95.62 91 ARG A C 1
ATOM 701 O O . ARG A 1 91 ? -8.719 21.547 9.828 1 95.62 91 ARG A O 1
ATOM 708 N N . ALA A 1 92 ? -7.91 20.219 11.461 1 96.81 92 ALA A N 1
ATOM 709 C CA . ALA A 1 92 ? -6.594 20.859 11.398 1 96.81 92 ALA A CA 1
ATOM 710 C C . ALA A 1 92 ? -5.941 20.625 10.039 1 96.81 92 ALA A C 1
ATOM 712 O O . ALA A 1 92 ? -5.316 21.531 9.484 1 96.81 92 ALA A O 1
ATOM 713 N N . LEU A 1 93 ? -6.105 19.438 9.523 1 95.75 93 LEU A N 1
ATOM 714 C CA . LEU A 1 93 ? -5.543 19.109 8.219 1 95.75 93 LEU A CA 1
ATOM 715 C C . LEU A 1 93 ? -6.188 19.953 7.121 1 95.75 93 LEU A C 1
ATOM 717 O O . LEU A 1 93 ? -5.488 20.516 6.27 1 95.75 93 LEU A O 1
ATOM 721 N N . ASP A 1 94 ? -7.477 20.031 7.16 1 95.38 94 ASP A N 1
ATOM 722 C CA . ASP A 1 94 ? -8.211 20.812 6.164 1 95.38 94 ASP A CA 1
ATOM 723 C C . ASP A 1 94 ? -7.801 22.281 6.211 1 95.38 94 ASP A C 1
ATOM 725 O O . ASP A 1 94 ? -7.57 22.906 5.168 1 95.38 94 ASP A O 1
ATOM 729 N N . LEU A 1 95 ? -7.746 22.766 7.359 1 97.19 95 LEU A N 1
ATOM 730 C CA . LEU A 1 95 ? -7.375 24.156 7.523 1 97.19 95 LEU A CA 1
ATOM 731 C C . LEU A 1 95 ? -5.93 24.391 7.102 1 97.19 95 LEU A C 1
ATOM 733 O O . LEU A 1 95 ? -5.609 25.422 6.504 1 97.19 95 LEU A O 1
ATOM 737 N N . ARG A 1 96 ? -5.039 23.469 7.438 1 96.81 96 ARG A N 1
ATOM 738 C CA . ARG A 1 96 ? -3.639 23.578 7.035 1 96.81 96 ARG A CA 1
ATOM 739 C C . ARG A 1 96 ? -3.51 23.656 5.52 1 96.81 96 ARG A C 1
ATOM 741 O O . ARG A 1 96 ? -2.723 24.453 5.004 1 96.81 96 ARG A O 1
ATOM 748 N N . GLU A 1 97 ? -4.227 22.906 4.824 1 94.88 97 GLU A N 1
ATOM 749 C CA . GLU A 1 97 ? -4.219 22.938 3.365 1 94.88 97 GLU A CA 1
ATOM 750 C C . GLU A 1 97 ? -4.668 24.297 2.842 1 94.88 97 GLU A C 1
ATOM 752 O O . GLU A 1 97 ? -4.055 24.844 1.925 1 94.88 97 GLU A O 1
ATOM 757 N N . LEU A 1 98 ? -5.688 24.766 3.402 1 97.19 98 LEU A N 1
ATOM 758 C CA . LEU A 1 98 ? -6.176 26.094 3.006 1 97.19 98 LEU A CA 1
ATOM 759 C C . LEU A 1 98 ? -5.152 27.172 3.33 1 97.19 98 LEU A C 1
ATOM 761 O O . LEU A 1 98 ? -4.922 28.078 2.523 1 97.19 98 LEU A O 1
ATOM 765 N N . ALA A 1 99 ? -4.621 27.078 4.527 1 97.75 99 ALA A N 1
ATOM 766 C CA . ALA A 1 99 ? -3.596 28.031 4.926 1 97.75 99 ALA A CA 1
ATOM 767 C C . ALA A 1 99 ? -2.439 28.047 3.93 1 97.75 99 ALA A C 1
ATOM 769 O O . ALA A 1 99 ? -1.879 29.109 3.631 1 97.75 99 ALA A O 1
ATOM 770 N N . GLN A 1 100 ? -2.104 26.891 3.465 1 95.62 100 GLN A N 1
ATOM 771 C CA . GLN A 1 100 ? -1.064 26.781 2.445 1 95.62 100 GLN A CA 1
ATOM 772 C C . GLN A 1 100 ? -1.527 27.375 1.118 1 95.62 100 GLN A C 1
ATOM 774 O O . GLN A 1 100 ? -0.808 28.156 0.501 1 95.62 100 GLN A O 1
ATOM 779 N N . MET A 1 101 ? -2.713 27.094 0.667 1 95.88 101 MET A N 1
ATOM 780 C CA . MET A 1 101 ? -3.258 27.547 -0.605 1 95.88 101 MET A CA 1
ATOM 781 C C . MET A 1 101 ? -3.354 29.078 -0.635 1 95.88 101 MET A C 1
ATOM 783 O O . MET A 1 101 ? -3.082 29.703 -1.664 1 95.88 101 MET A O 1
ATOM 787 N N . TYR A 1 102 ? -3.736 29.578 0.423 1 97.5 102 TYR A N 1
ATOM 788 C CA . TYR A 1 102 ? -3.977 31.016 0.464 1 97.5 102 TYR A CA 1
ATOM 789 C C . TYR A 1 102 ? -2.777 31.766 1.051 1 97.5 102 TYR A C 1
ATOM 791 O O . TYR A 1 102 ? -2.836 32.969 1.275 1 97.5 102 TYR A O 1
ATOM 799 N N . GLN A 1 103 ? -1.708 31.016 1.35 1 97.62 103 GLN A N 1
ATOM 800 C CA . GLN A 1 103 ? -0.417 31.547 1.769 1 97.62 103 GLN A CA 1
ATOM 801 C C . GLN A 1 103 ? -0.552 32.375 3.047 1 97.62 103 GLN A C 1
ATOM 803 O O . GLN A 1 103 ? -0.177 33.531 3.078 1 97.62 103 GLN A O 1
ATOM 808 N N . VAL A 1 104 ? -0.988 31.75 4.012 1 97.94 104 VAL A N 1
ATOM 809 C CA . VAL A 1 104 ? -1.102 32.344 5.348 1 97.94 104 VAL A CA 1
ATOM 810 C C . VAL A 1 104 ? -0.156 31.609 6.305 1 97.94 104 VAL A C 1
ATOM 812 O O . VAL A 1 104 ? -0.587 30.766 7.098 1 97.94 104 VAL A O 1
ATOM 815 N N . PRO A 1 105 ? 1.037 32.031 6.441 1 97.12 105 PRO A N 1
ATOM 816 C CA . PRO A 1 105 ? 2.096 31.266 7.09 1 97.12 10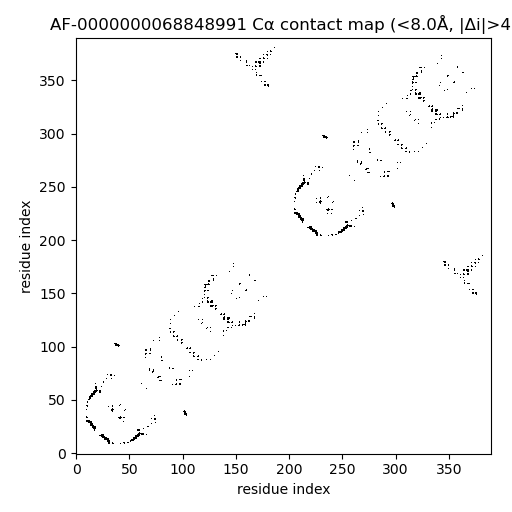5 PRO A CA 1
ATOM 817 C C . PRO A 1 105 ? 1.842 31.047 8.578 1 97.12 105 PRO A C 1
ATOM 819 O O . PRO A 1 105 ? 2.113 29.969 9.109 1 97.12 105 PRO A O 1
ATOM 822 N N . ARG A 1 106 ? 1.411 32.094 9.266 1 97.38 106 ARG A N 1
ATOM 823 C CA . ARG A 1 106 ? 1.174 31.938 10.695 1 97.38 106 ARG A CA 1
ATOM 824 C C . ARG A 1 106 ? 0.085 30.891 10.961 1 97.38 106 ARG A C 1
ATOM 826 O O . ARG A 1 106 ? 0.196 30.094 11.898 1 97.38 106 ARG A O 1
ATOM 833 N N . LEU A 1 107 ? -0.901 30.906 10.195 1 98.06 107 LEU A N 1
ATOM 834 C CA . LEU A 1 107 ? -1.968 29.922 10.328 1 98.06 107 LEU A CA 1
ATOM 835 C C . LEU A 1 107 ? -1.452 28.516 10.031 1 98.06 107 LEU A C 1
ATOM 837 O O . LEU A 1 107 ? -1.854 27.547 10.688 1 98.06 107 LEU A O 1
ATOM 841 N N . GLU A 1 108 ? -0.591 28.344 9.047 1 96.56 108 GLU A N 1
ATOM 842 C CA . GLU A 1 108 ? 0.04 27.062 8.75 1 96.56 108 GLU A CA 1
ATOM 843 C C . GLU A 1 108 ? 0.769 26.516 9.969 1 96.56 108 GLU A C 1
ATOM 845 O O . GLU A 1 108 ? 0.661 25.328 10.281 1 96.56 108 GLU A O 1
ATOM 850 N N . LEU A 1 109 ? 1.465 27.422 10.586 1 96.62 109 LEU A N 1
ATOM 851 C CA . LEU A 1 109 ? 2.238 27.047 11.766 1 96.62 109 LEU A CA 1
ATOM 852 C C . LEU A 1 109 ? 1.32 26.578 12.891 1 96.62 109 LEU A C 1
ATOM 854 O O . LEU A 1 109 ? 1.59 25.578 13.547 1 96.62 109 LEU A O 1
ATOM 858 N N . LEU A 1 110 ? 0.262 27.297 13.094 1 97.44 110 LEU A N 1
ATOM 859 C CA . LEU A 1 110 ? -0.689 26.953 14.141 1 97.44 110 LEU A CA 1
ATOM 860 C C . LEU A 1 110 ? -1.331 25.594 13.859 1 97.44 110 LEU A C 1
ATOM 862 O O . LEU A 1 110 ? -1.488 24.781 14.773 1 97.44 110 LEU A O 1
ATOM 866 N N . CYS A 1 111 ? -1.65 25.344 12.641 1 97.44 111 CYS A N 1
ATOM 867 C CA . CYS A 1 111 ? -2.219 24.062 12.25 1 97.44 111 CYS A CA 1
ATOM 868 C C . CYS A 1 111 ? -1.207 22.938 12.438 1 97.44 111 CYS A C 1
ATOM 870 O O . CYS A 1 111 ? -1.56 21.859 12.906 1 97.44 111 CYS A O 1
ATOM 872 N N . ALA A 1 112 ? 0.037 23.188 12.031 1 96.25 112 ALA A N 1
ATOM 873 C CA . ALA A 1 112 ? 1.091 22.188 12.195 1 96.25 112 ALA A CA 1
ATOM 874 C C . ALA A 1 112 ? 1.238 21.781 13.656 1 96.25 112 ALA A C 1
ATOM 876 O O . ALA A 1 112 ? 1.382 20.594 13.961 1 96.25 112 ALA A O 1
ATOM 877 N N . GLN A 1 113 ? 1.154 22.797 14.469 1 96.31 113 GLN A N 1
ATOM 878 C CA . GLN A 1 113 ? 1.241 22.531 15.898 1 96.31 113 GLN A CA 1
ATOM 879 C C . GLN A 1 113 ? 0.061 21.688 16.375 1 96.31 113 GLN A C 1
ATOM 881 O O . GLN A 1 113 ? 0.237 20.734 17.141 1 96.31 113 GLN A O 1
ATOM 886 N N . ALA A 1 114 ? -1.068 21.984 16 1 96.44 114 ALA A N 1
ATOM 887 C CA . ALA A 1 114 ? -2.264 21.234 16.375 1 96.44 114 ALA A CA 1
ATOM 888 C C . ALA A 1 114 ? -2.166 19.781 15.891 1 96.44 114 ALA A C 1
ATOM 890 O O . ALA A 1 114 ? -2.598 18.859 16.578 1 96.44 114 ALA A O 1
ATOM 891 N N . LEU A 1 115 ? -1.634 19.609 14.711 1 96.94 115 LEU A N 1
ATOM 892 C CA . LEU A 1 115 ? -1.482 18.281 14.141 1 96.94 115 LEU A CA 1
ATOM 893 C C . LEU A 1 115 ? -0.491 17.453 14.953 1 96.94 115 LEU A C 1
ATOM 895 O O . LEU A 1 115 ? -0.718 16.266 15.195 1 96.94 115 LEU A O 1
ATOM 899 N N . GLN A 1 116 ? 0.589 18.094 15.344 1 96.44 116 GLN A N 1
ATOM 900 C CA . GLN A 1 116 ? 1.566 17.406 16.188 1 96.44 116 GLN A CA 1
ATOM 901 C C . GLN A 1 116 ? 0.933 16.938 17.484 1 96.44 116 GLN A C 1
ATOM 903 O O . GLN A 1 116 ? 1.247 15.844 17.969 1 96.44 116 GLN A O 1
ATOM 908 N N . GLU A 1 117 ? 0.019 17.734 17.984 1 95.25 117 GLU A N 1
ATOM 909 C CA . GLU A 1 117 ? -0.646 17.422 19.234 1 95.25 117 GLU A CA 1
ATOM 910 C C . GLU A 1 117 ? -1.722 16.359 19.047 1 95.25 117 GLU A C 1
ATOM 912 O O . GLU A 1 117 ? -2.203 15.766 20.016 1 95.25 117 GLU A O 1
ATOM 917 N N . SER A 1 118 ? -2.076 16.047 17.844 1 95.56 118 SER A N 1
ATOM 918 C CA . SER A 1 118 ? -3.189 15.156 17.547 1 95.56 118 SER A CA 1
ATOM 919 C C . SER A 1 118 ? -2.697 13.75 17.219 1 95.56 118 SER A C 1
ATOM 921 O O . SER A 1 118 ? -3.494 12.867 16.875 1 95.56 118 SER A O 1
ATOM 923 N N . VAL A 1 119 ? -1.42 13.492 17.312 1 96.81 119 VAL A N 1
ATOM 924 C CA . VAL A 1 119 ? -0.873 12.172 16.984 1 96.81 119 VAL A CA 1
ATOM 925 C C . VAL A 1 119 ? -1.292 11.164 18.047 1 96.81 119 VAL A C 1
ATOM 927 O O . VAL A 1 119 ? -1.03 11.359 19.234 1 96.81 119 VAL A O 1
ATOM 930 N N . ALA A 1 120 ? -1.982 10.164 17.688 1 96.38 120 ALA A N 1
ATOM 931 C CA . ALA A 1 120 ? -2.521 9.07 18.5 1 96.38 120 ALA A CA 1
ATOM 932 C C . ALA A 1 120 ? -2.611 7.785 17.688 1 96.38 120 ALA A C 1
ATOM 934 O O . ALA A 1 120 ? -2.412 7.797 16.469 1 96.38 120 ALA A O 1
ATOM 935 N N . PRO A 1 121 ? -2.885 6.637 18.312 1 96.5 121 PRO A N 1
ATOM 936 C CA . PRO A 1 121 ? -2.9 5.359 17.594 1 96.5 121 PRO A CA 1
ATOM 937 C C . PRO A 1 121 ? -3.832 5.371 16.391 1 96.5 121 PRO A C 1
ATOM 939 O O . PRO A 1 121 ? -3.449 4.922 15.312 1 96.5 121 PRO A O 1
ATOM 942 N N . ALA A 1 122 ? -4.961 5.953 16.5 1 94.69 122 ALA A N 1
ATOM 943 C CA . ALA A 1 122 ? -5.961 5.941 15.438 1 94.69 122 ALA A CA 1
ATOM 944 C C . ALA A 1 122 ? -5.637 6.984 14.367 1 94.69 122 ALA A C 1
ATOM 946 O O . ALA A 1 122 ? -6.051 6.852 13.219 1 94.69 122 ALA A O 1
ATOM 947 N N . THR A 1 123 ? -4.836 7.988 14.727 1 95.88 123 THR A N 1
ATOM 948 C CA . THR A 1 123 ? -4.637 9.102 13.805 1 95.88 123 THR A CA 1
ATOM 949 C C . THR A 1 123 ? -3.229 9.07 13.219 1 95.88 123 THR A C 1
ATOM 951 O O . THR A 1 123 ? -2.947 9.75 12.234 1 95.88 123 THR A O 1
ATOM 954 N N . ALA A 1 124 ? -2.363 8.305 13.758 1 97.5 124 ALA A N 1
ATOM 955 C CA . ALA A 1 124 ? -0.951 8.328 13.391 1 97.5 124 ALA A CA 1
ATOM 956 C C . ALA A 1 124 ? -0.761 8.016 11.906 1 97.5 124 ALA A C 1
ATOM 958 O O . ALA A 1 124 ? -0.036 8.727 11.203 1 97.5 124 ALA A O 1
ATOM 959 N N . VAL A 1 125 ? -1.448 7.008 11.438 1 97.31 125 VAL A N 1
ATOM 960 C CA . VAL A 1 125 ? -1.236 6.57 10.062 1 97.31 125 VAL A CA 1
ATOM 961 C C . VAL A 1 125 ? -1.868 7.57 9.102 1 97.31 125 VAL A C 1
ATOM 963 O O . VAL A 1 125 ? -1.205 8.07 8.188 1 97.31 125 VAL A O 1
ATOM 966 N N . PRO A 1 126 ? -3.121 7.969 9.328 1 95.94 126 PRO A N 1
ATOM 967 C CA . PRO A 1 126 ? -3.682 9.016 8.469 1 95.94 126 PRO A CA 1
ATOM 968 C C . PRO A 1 126 ? -2.863 10.305 8.492 1 95.94 126 PRO A C 1
ATOM 970 O O . PRO A 1 126 ? -2.697 10.953 7.457 1 95.94 126 PRO A O 1
ATOM 973 N N . LEU A 1 127 ? -2.375 10.641 9.609 1 97.31 127 LEU A N 1
ATOM 974 C CA . LEU A 1 127 ? -1.561 11.844 9.719 1 97.31 127 LEU A CA 1
ATOM 975 C C . LEU A 1 127 ? -0.24 11.68 8.977 1 97.31 127 LEU A C 1
ATOM 977 O O . LEU A 1 127 ? 0.268 12.641 8.391 1 97.31 127 LEU A O 1
ATOM 981 N N . LEU A 1 128 ? 0.308 10.531 9.07 1 97.75 128 LEU A N 1
ATOM 982 C CA . LEU A 1 128 ? 1.524 10.25 8.312 1 97.75 128 LEU A CA 1
ATOM 983 C C . LEU A 1 128 ? 1.291 10.445 6.82 1 97.75 128 LEU A C 1
ATOM 985 O O . LEU A 1 128 ? 2.107 11.07 6.137 1 97.75 128 LEU A O 1
ATOM 989 N N . GLU A 1 129 ? 0.259 9.945 6.359 1 96.81 129 GLU A N 1
ATOM 990 C CA . GLU A 1 129 ? -0.093 10.109 4.953 1 96.81 129 GLU A CA 1
ATOM 991 C C . GLU A 1 129 ? -0.263 11.586 4.594 1 96.81 129 GLU A C 1
ATOM 993 O O . GLU A 1 129 ? 0.238 12.039 3.564 1 96.81 129 GLU A O 1
ATOM 998 N N . ALA A 1 130 ? -0.985 12.281 5.426 1 95.06 130 ALA A N 1
ATOM 999 C CA . ALA A 1 130 ? -1.197 13.711 5.195 1 95.06 130 ALA A CA 1
ATOM 1000 C C . ALA A 1 130 ? 0.126 14.469 5.203 1 95.06 130 ALA A C 1
ATOM 1002 O O . ALA A 1 130 ? 0.346 15.359 4.375 1 95.06 130 ALA A O 1
ATOM 1003 N N . ALA A 1 131 ? 0.948 14.141 6.145 1 96 131 ALA A N 1
ATOM 1004 C CA . ALA A 1 131 ? 2.258 14.781 6.254 1 96 131 ALA A CA 1
ATOM 1005 C C . ALA A 1 131 ? 3.072 14.57 4.977 1 96 131 ALA A C 1
ATOM 1007 O O . ALA A 1 131 ? 3.758 15.492 4.52 1 96 131 ALA A O 1
ATOM 1008 N N . HIS A 1 132 ? 2.973 13.367 4.492 1 94.88 132 HIS A N 1
ATOM 1009 C CA . HIS A 1 132 ? 3.656 13.047 3.244 1 94.88 132 HIS A CA 1
ATOM 1010 C C . HIS A 1 132 ? 3.15 13.922 2.1 1 94.88 132 HIS A C 1
ATOM 1012 O O . HIS A 1 132 ? 3.945 14.477 1.339 1 94.88 132 HIS A O 1
ATOM 1018 N N . THR A 1 133 ? 1.888 14.148 2.012 1 91.31 133 THR A N 1
ATOM 1019 C CA . THR A 1 133 ? 1.255 14.93 0.957 1 91.31 133 THR A CA 1
ATOM 1020 C C . THR A 1 133 ? 1.578 16.406 1.116 1 91.31 133 THR A C 1
ATOM 1022 O O . THR A 1 133 ? 1.849 17.109 0.132 1 91.31 133 THR A O 1
ATOM 1025 N N . LEU A 1 134 ? 1.578 16.859 2.307 1 91.31 134 LEU A N 1
ATOM 1026 C CA . LEU A 1 134 ? 1.759 18.281 2.602 1 91.31 134 LEU A CA 1
ATOM 1027 C C . LEU A 1 134 ? 3.238 18.641 2.605 1 91.31 134 LEU A C 1
ATOM 1029 O O . LEU A 1 134 ? 3.586 19.828 2.645 1 91.31 134 LEU A O 1
ATOM 1033 N N . GLY A 1 135 ? 4.074 17.656 2.551 1 92 135 GLY A N 1
ATOM 1034 C CA . GLY A 1 135 ? 5.5 17.922 2.654 1 92 135 GLY A CA 1
ATOM 1035 C C . GLY A 1 135 ? 5.926 18.359 4.039 1 92 135 GLY A C 1
ATOM 1036 O O . GLY A 1 135 ? 6.844 19.172 4.184 1 92 135 GLY A O 1
ATOM 1037 N N . ASP A 1 136 ? 5.23 18.031 5.031 1 94.19 136 ASP A N 1
ATOM 1038 C CA . ASP A 1 136 ? 5.559 18.328 6.422 1 94.19 136 ASP A CA 1
ATOM 1039 C C . ASP A 1 136 ? 6.516 17.297 7 1 94.19 136 ASP A C 1
ATOM 1041 O O . ASP A 1 136 ? 6.082 16.281 7.555 1 94.19 136 ASP A O 1
ATOM 1045 N N . GLY A 1 137 ? 7.77 17.547 6.926 1 95.88 137 GLY A N 1
ATOM 1046 C CA . GLY A 1 137 ? 8.797 16.609 7.344 1 95.88 137 GLY A CA 1
ATOM 1047 C C . GLY A 1 137 ? 8.766 16.328 8.828 1 95.88 137 GLY A C 1
ATOM 1048 O O . GLY A 1 137 ? 9 15.188 9.25 1 95.88 137 GLY A O 1
ATOM 1049 N N . ARG A 1 138 ? 8.492 17.391 9.57 1 96.5 138 ARG A N 1
ATOM 1050 C CA . ARG A 1 138 ? 8.469 17.234 11.016 1 96.5 138 ARG A CA 1
ATOM 1051 C C . ARG A 1 138 ? 7.336 16.312 11.453 1 96.5 138 ARG A C 1
ATOM 1053 O O . ARG A 1 138 ? 7.543 15.391 12.25 1 96.5 138 ARG A O 1
ATOM 1060 N N . LEU A 1 139 ? 6.18 16.531 11 1 97 139 LEU A N 1
ATOM 1061 C CA . LEU A 1 139 ? 5.031 15.688 11.32 1 97 139 LEU A CA 1
ATOM 1062 C C . LEU A 1 139 ? 5.242 14.266 10.82 1 97 139 LEU A C 1
ATOM 1064 O O . LEU A 1 139 ? 4.871 13.305 11.492 1 97 139 LEU A O 1
ATOM 1068 N N . LEU A 1 140 ? 5.844 14.133 9.641 1 97.06 140 LEU A N 1
ATOM 1069 C CA . LEU A 1 140 ? 6.141 12.828 9.062 1 97.06 140 LEU A CA 1
ATOM 1070 C C . LEU A 1 140 ? 7.027 12.008 9.992 1 97.06 140 LEU A C 1
ATOM 1072 O O . LEU A 1 140 ? 6.719 10.859 10.297 1 97.06 140 LEU A O 1
ATOM 1076 N N . ALA A 1 141 ? 8.094 12.609 10.398 1 97.44 141 ALA A N 1
ATOM 1077 C CA . ALA A 1 141 ? 9.031 11.93 11.289 1 97.44 141 ALA A CA 1
ATOM 1078 C C . ALA A 1 141 ? 8.367 11.547 12.609 1 97.44 141 ALA A C 1
ATOM 1080 O O . ALA A 1 141 ? 8.586 10.445 13.117 1 97.44 141 ALA A O 1
ATOM 1081 N N . GLN A 1 142 ? 7.621 12.438 13.148 1 98.06 142 GLN A N 1
ATOM 1082 C CA . GLN A 1 142 ? 6.934 12.172 14.414 1 98.06 142 GLN A CA 1
ATOM 1083 C C . GLN A 1 142 ? 5.973 10.992 14.273 1 98.06 142 GLN A C 1
ATOM 1085 O O . GLN A 1 142 ? 5.934 10.117 15.141 1 98.06 142 GLN A O 1
ATOM 1090 N N . CYS A 1 143 ? 5.172 11 13.25 1 98.12 143 CYS A N 1
ATOM 1091 C CA . CYS A 1 143 ? 4.211 9.922 13.031 1 98.12 143 CYS A CA 1
ATOM 1092 C C . CYS A 1 143 ? 4.922 8.594 12.805 1 98.12 143 CYS A C 1
ATOM 1094 O O . CYS A 1 143 ? 4.496 7.562 13.312 1 98.12 143 CYS A O 1
ATOM 1096 N N . ARG A 1 144 ? 5.996 8.641 12.023 1 97 144 ARG A N 1
ATOM 1097 C CA . ARG A 1 144 ? 6.773 7.434 11.781 1 97 144 ARG A CA 1
ATOM 1098 C C . ARG A 1 144 ? 7.289 6.844 13.094 1 97 144 ARG A C 1
ATOM 1100 O O . ARG A 1 144 ? 7.188 5.633 13.32 1 97 144 ARG A O 1
ATOM 1107 N N . ARG A 1 145 ? 7.832 7.688 13.898 1 97.06 145 ARG A N 1
ATOM 1108 C CA . ARG A 1 145 ? 8.344 7.25 15.195 1 97.06 145 ARG A CA 1
ATOM 1109 C C . ARG A 1 145 ? 7.219 6.691 16.062 1 97.06 145 ARG A C 1
ATOM 1111 O O . ARG A 1 145 ? 7.387 5.664 16.719 1 97.06 145 ARG A O 1
ATOM 1118 N N . PHE A 1 146 ? 6.168 7.367 16.109 1 98.44 146 PHE A N 1
ATOM 1119 C CA . PHE A 1 146 ? 5.031 6.93 16.922 1 98.44 146 PHE A CA 1
ATOM 1120 C C . PHE A 1 146 ? 4.559 5.547 16.469 1 98.44 146 PHE A C 1
ATOM 1122 O O . PHE A 1 146 ? 4.312 4.676 17.312 1 98.44 146 PHE A O 1
ATOM 1129 N N . VAL A 1 147 ? 4.422 5.316 15.156 1 97.62 147 VAL A N 1
ATOM 1130 C CA . VAL A 1 147 ? 3.992 4.035 14.609 1 97.62 147 VAL A CA 1
ATOM 1131 C C . VAL A 1 147 ? 4.98 2.943 15.008 1 97.62 147 VAL A C 1
ATOM 1133 O O . VAL A 1 147 ? 4.582 1.844 15.398 1 97.62 147 VAL A O 1
ATOM 1136 N N . ALA A 1 148 ? 6.242 3.23 14.883 1 95.31 148 ALA A N 1
ATOM 1137 C CA . ALA A 1 148 ? 7.293 2.283 15.258 1 95.31 148 ALA A CA 1
ATOM 1138 C C . ALA A 1 148 ? 7.203 1.922 16.734 1 95.31 148 ALA A C 1
ATOM 1140 O O . ALA A 1 148 ? 7.305 0.749 17.109 1 95.31 148 ALA A O 1
ATOM 1141 N N . ASP A 1 149 ? 6.934 2.939 17.562 1 96.44 149 ASP A N 1
ATOM 1142 C CA . ASP A 1 149 ? 6.98 2.766 19.016 1 96.44 149 ASP A CA 1
ATOM 1143 C C . ASP A 1 149 ? 5.695 2.131 19.531 1 96.44 149 ASP A C 1
ATOM 1145 O O . ASP A 1 149 ? 5.703 1.445 20.562 1 96.44 149 ASP A O 1
ATOM 1149 N N . HIS A 1 150 ? 4.637 2.355 18.906 1 97.5 150 HIS A N 1
ATOM 1150 C CA . HIS A 1 150 ? 3.33 1.903 19.375 1 97.5 150 HIS A CA 1
ATOM 1151 C C . HIS A 1 150 ? 2.646 1.021 18.328 1 97.5 150 HIS A C 1
ATOM 1153 O O . HIS A 1 150 ? 1.474 1.228 18.016 1 97.5 150 HIS A O 1
ATOM 1159 N N . ALA A 1 151 ? 3.432 0.045 17.828 1 97.12 151 ALA A N 1
ATOM 1160 C CA . ALA A 1 151 ? 2.99 -0.793 16.719 1 97.12 151 ALA A CA 1
ATOM 1161 C C . ALA A 1 151 ? 1.711 -1.545 17.078 1 97.12 151 ALA A C 1
ATOM 1163 O O . ALA A 1 151 ? 0.77 -1.591 16.281 1 97.12 151 ALA A O 1
ATOM 1164 N N . ALA A 1 152 ? 1.605 -2.088 18.234 1 97.06 152 ALA A N 1
ATOM 1165 C CA . ALA A 1 152 ? 0.447 -2.873 18.641 1 97.06 152 ALA A CA 1
ATOM 1166 C C . ALA A 1 152 ? -0.814 -2.016 18.688 1 97.06 152 ALA A C 1
ATOM 1168 O O . ALA A 1 152 ? -1.856 -2.408 18.156 1 97.06 152 ALA A O 1
ATOM 1169 N N . GLU A 1 153 ? -0.69 -0.872 19.359 1 98 153 GLU A N 1
ATOM 1170 C CA . GLU A 1 153 ? -1.828 0.032 19.5 1 98 153 GLU A CA 1
ATOM 1171 C C . GLU A 1 153 ? -2.287 0.555 18.141 1 98 153 GLU A C 1
ATOM 1173 O O . GLU A 1 153 ? -3.488 0.659 17.875 1 98 153 GLU A O 1
ATOM 1178 N N . VAL A 1 154 ? -1.354 0.882 17.297 1 97.75 154 VAL A N 1
ATOM 1179 C CA . VAL A 1 154 ? -1.664 1.387 15.953 1 97.75 154 VAL A CA 1
ATOM 1180 C C . VAL A 1 154 ? -2.377 0.306 15.148 1 97.75 154 VAL A C 1
ATOM 1182 O O . VAL A 1 154 ? -3.387 0.576 14.492 1 97.75 154 VAL A O 1
ATOM 1185 N N . ARG A 1 155 ? -1.878 -0.894 15.211 1 96.81 155 ARG A N 1
ATOM 1186 C CA . ARG A 1 155 ? -2.488 -2.012 14.5 1 96.81 155 ARG A CA 1
ATOM 1187 C C . ARG A 1 155 ? -3.92 -2.246 14.969 1 96.81 155 ARG A C 1
ATOM 1189 O O . ARG A 1 155 ? -4.816 -2.482 14.156 1 96.81 155 ARG A O 1
ATOM 1196 N N . ALA A 1 156 ? -4.148 -2.143 16.188 1 97 156 ALA A N 1
ATOM 1197 C CA . ALA A 1 156 ? -5.449 -2.428 16.797 1 97 156 ALA A CA 1
ATOM 1198 C C . ALA A 1 156 ? -6.441 -1.305 16.5 1 97 156 ALA A C 1
ATOM 1200 O O . ALA A 1 156 ? -7.656 -1.524 16.516 1 97 156 ALA A O 1
ATOM 1201 N N . SER A 1 157 ? -5.965 -0.127 16.266 1 96.06 157 SER A N 1
ATOM 1202 C CA . SER A 1 157 ? -6.812 1.057 16.141 1 96.06 157 SER A CA 1
ATOM 1203 C C . SER A 1 157 ? -7.539 1.08 14.797 1 96.06 157 SER A C 1
ATOM 1205 O O . SER A 1 157 ? -8.508 1.821 14.625 1 96.06 157 SER A O 1
ATOM 1207 N N . GLY A 1 158 ? -7.027 0.338 13.812 1 95.19 158 GLY A N 1
ATOM 1208 C CA . GLY A 1 158 ? -7.586 0.375 12.477 1 95.19 158 GLY A CA 1
ATOM 1209 C C . GLY A 1 158 ? -6.965 1.446 11.594 1 95.19 158 GLY A C 1
ATOM 1210 O O . GLY A 1 158 ? -7.422 1.683 10.477 1 95.19 158 GLY A O 1
ATOM 1211 N N . GLY A 1 159 ? -5.969 2.041 12.094 1 94.38 159 GLY A N 1
ATOM 1212 C CA . GLY A 1 159 ? -5.297 3.09 11.336 1 94.38 159 GLY A CA 1
ATOM 1213 C C . GLY A 1 159 ? -4.75 2.613 10.008 1 94.38 159 GLY A C 1
ATOM 1214 O O . GLY A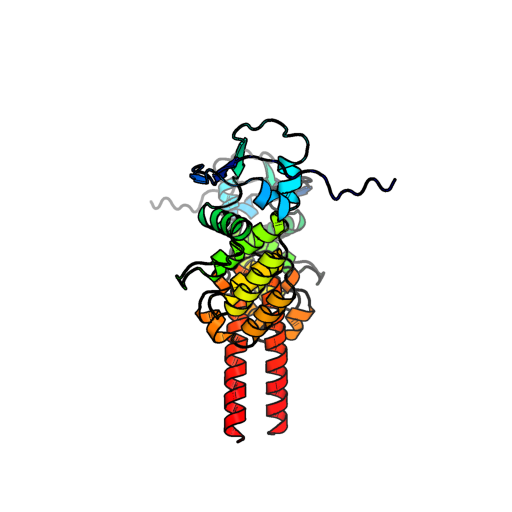 1 159 ? -4.816 3.334 9.008 1 94.38 159 GLY A O 1
ATOM 1215 N N . VAL A 1 160 ? -4.297 1.446 9.93 1 96.62 160 VAL A N 1
ATOM 1216 C CA . VAL A 1 160 ? -3.697 0.875 8.727 1 96.62 160 VAL A CA 1
ATOM 1217 C C . VAL A 1 160 ? -4.758 0.721 7.645 1 96.62 160 VAL A C 1
ATOM 1219 O O . VAL A 1 160 ? -4.492 0.965 6.465 1 96.62 160 VAL A O 1
ATOM 1222 N N . GLU A 1 161 ? -5.977 0.407 8.031 1 95.75 161 GLU A N 1
ATOM 1223 C CA . GLU A 1 161 ? -7.082 0.217 7.098 1 95.75 161 GLU A CA 1
ATOM 1224 C C . GLU A 1 161 ? -7.496 1.538 6.457 1 95.75 161 GLU A C 1
ATOM 1226 O O . GLU A 1 161 ? -8.062 1.552 5.359 1 95.75 161 GLU A O 1
ATOM 1231 N N . GLN A 1 162 ? -7.172 2.564 7.082 1 93.81 162 GLN A N 1
ATOM 1232 C CA . GLN A 1 162 ? -7.582 3.883 6.609 1 93.81 162 GLN A CA 1
ATOM 1233 C C . GLN A 1 162 ? -6.598 4.43 5.578 1 93.81 162 GLN A C 1
ATOM 1235 O O . GLN A 1 162 ? -6.852 5.461 4.957 1 93.81 162 GLN A O 1
ATOM 1240 N N . LEU A 1 163 ? -5.535 3.768 5.402 1 95.62 163 LEU A N 1
ATOM 1241 C CA . LEU A 1 163 ? -4.508 4.184 4.449 1 95.62 163 LEU A CA 1
ATOM 1242 C C . LEU A 1 163 ? -5.062 4.195 3.027 1 95.62 163 LEU A C 1
ATOM 1244 O O . LEU A 1 163 ? -5.777 3.275 2.625 1 95.62 163 LEU A O 1
ATOM 1248 N N . ARG A 1 164 ? -4.75 5.348 2.354 1 95.75 164 ARG A N 1
ATOM 1249 C CA . ARG A 1 164 ? -5.254 5.48 0.99 1 95.75 164 ARG A CA 1
ATOM 1250 C C . ARG A 1 164 ? -4.105 5.637 -0.003 1 95.75 164 ARG A C 1
ATOM 1252 O O . ARG A 1 164 ? -4.301 5.488 -1.212 1 95.75 164 ARG A O 1
ATOM 1259 N N . ASP A 1 165 ? -3.023 5.902 0.427 1 96.31 165 ASP A N 1
ATOM 1260 C CA . ASP A 1 165 ? -1.875 6.148 -0.442 1 96.31 165 ASP A CA 1
ATOM 1261 C C . ASP A 1 165 ? -0.967 4.922 -0.508 1 96.31 165 ASP A C 1
ATOM 1263 O O . ASP A 1 165 ? -0.378 4.523 0.5 1 96.31 165 ASP A O 1
ATOM 1267 N N . PHE A 1 166 ? -0.768 4.398 -1.643 1 96.19 166 PHE A N 1
ATOM 1268 C CA . PHE A 1 166 ? -0.006 3.174 -1.856 1 96.19 166 PHE A CA 1
ATOM 1269 C C . PHE A 1 166 ? 1.468 3.391 -1.534 1 96.19 166 PHE A C 1
ATOM 1271 O O . PHE A 1 166 ? 2.111 2.525 -0.936 1 96.19 166 PHE A O 1
ATOM 1278 N N . GLY A 1 167 ? 1.95 4.504 -1.951 1 95.69 167 GLY A N 1
ATOM 1279 C CA . GLY A 1 167 ? 3.34 4.809 -1.654 1 95.69 167 GLY A CA 1
ATOM 1280 C C . GLY A 1 167 ? 3.633 4.871 -0.167 1 95.69 167 GLY A C 1
ATOM 1281 O O . GLY A 1 167 ? 4.664 4.379 0.29 1 95.69 167 GLY A O 1
ATOM 1282 N N . VAL A 1 168 ? 2.738 5.465 0.553 1 96.25 168 VAL A N 1
ATOM 1283 C CA . VAL A 1 168 ? 2.898 5.559 2 1 96.25 168 VAL A CA 1
ATOM 1284 C C . VAL A 1 168 ? 2.811 4.168 2.623 1 96.25 168 VAL A C 1
ATOM 1286 O O . VAL A 1 168 ? 3.586 3.832 3.52 1 96.25 168 VAL A O 1
ATOM 1289 N N . ALA A 1 169 ? 1.917 3.381 2.123 1 97.12 169 ALA A N 1
ATOM 1290 C CA . ALA A 1 169 ? 1.786 2.014 2.617 1 97.12 169 ALA A CA 1
ATOM 1291 C C . ALA A 1 169 ? 3.082 1.233 2.42 1 97.12 169 ALA A C 1
ATOM 1293 O O . ALA A 1 169 ? 3.547 0.547 3.332 1 97.12 169 ALA A O 1
ATOM 1294 N N . LYS A 1 170 ? 3.656 1.338 1.255 1 96.75 170 LYS A N 1
ATOM 1295 C CA . LYS A 1 170 ? 4.906 0.643 0.959 1 96.75 170 LYS A CA 1
ATOM 1296 C C . LYS A 1 170 ? 6.035 1.132 1.861 1 96.75 170 LYS A C 1
ATOM 1298 O O . LYS A 1 170 ? 6.844 0.335 2.336 1 96.75 170 LYS A O 1
ATOM 1303 N N . GLY A 1 171 ? 6 2.424 2 1 96.31 171 GLY A N 1
ATOM 1304 C CA . GLY A 1 171 ? 7.012 2.988 2.883 1 96.31 171 GLY A CA 1
ATOM 1305 C C . GLY A 1 171 ? 6.906 2.484 4.309 1 96.31 171 GLY A C 1
ATOM 1306 O O . GLY A 1 171 ? 7.91 2.1 4.914 1 96.31 171 GLY A O 1
ATOM 1307 N N . LEU A 1 172 ? 5.758 2.516 4.793 1 97.12 172 LEU A N 1
ATOM 1308 C CA . LEU A 1 172 ? 5.527 2.041 6.152 1 97.12 172 LEU A CA 1
ATOM 1309 C C . LEU A 1 172 ? 5.855 0.557 6.273 1 97.12 172 LEU A C 1
ATOM 1311 O O . LEU A 1 172 ? 6.379 0.115 7.297 1 97.12 172 LEU A O 1
ATOM 1315 N N . LEU A 1 173 ? 5.477 -0.198 5.27 1 97.62 173 LEU A N 1
ATOM 1316 C CA . LEU A 1 173 ? 5.832 -1.612 5.25 1 97.62 173 LEU A CA 1
ATOM 1317 C C . LEU A 1 173 ? 7.344 -1.794 5.32 1 97.62 173 LEU A C 1
ATOM 1319 O O . LEU A 1 173 ? 7.84 -2.598 6.109 1 97.62 173 LEU A O 1
ATOM 1323 N N . GLY A 1 174 ? 8 -1.075 4.441 1 97.25 174 GLY A N 1
ATOM 1324 C CA . GLY A 1 174 ? 9.453 -1.117 4.504 1 97.25 174 GLY A CA 1
ATOM 1325 C C . GLY A 1 174 ? 10 -0.8 5.883 1 97.25 174 GLY A C 1
ATOM 1326 O O . GLY A 1 174 ? 10.867 -1.512 6.391 1 97.25 174 GLY A O 1
ATOM 1327 N N . ASP A 1 175 ? 9.531 0.253 6.492 1 96.88 175 ASP A N 1
ATOM 1328 C CA . ASP A 1 175 ? 9.945 0.649 7.836 1 96.88 175 ASP A CA 1
ATOM 1329 C C . ASP A 1 175 ? 9.703 -0.477 8.836 1 96.88 175 ASP A C 1
ATOM 1331 O O . ASP A 1 175 ? 10.555 -0.748 9.688 1 96.88 175 ASP A O 1
ATOM 1335 N N . ALA A 1 176 ? 8.539 -1.028 8.773 1 97.56 176 ALA A N 1
ATOM 1336 C CA . ALA A 1 176 ? 8.172 -2.08 9.719 1 97.56 176 ALA A CA 1
ATOM 1337 C C . ALA A 1 176 ? 9.078 -3.299 9.562 1 97.56 176 ALA A C 1
ATOM 1339 O O . ALA A 1 176 ? 9.5 -3.898 10.547 1 97.56 176 ALA A O 1
ATOM 1340 N N . LEU A 1 177 ? 9.359 -3.689 8.344 1 97.62 177 LEU A N 1
ATOM 1341 C CA . LEU A 1 177 ? 10.25 -4.82 8.102 1 97.62 177 LEU A CA 1
ATOM 1342 C C . LEU A 1 177 ? 11.648 -4.531 8.641 1 97.62 177 LEU A C 1
ATOM 1344 O O . LEU A 1 177 ? 12.297 -5.418 9.203 1 97.62 177 LEU A O 1
ATOM 1348 N N . ASP A 1 178 ? 12.102 -3.316 8.445 1 97 178 ASP A N 1
ATOM 1349 C CA . ASP A 1 178 ? 13.383 -2.918 9.023 1 97 178 ASP A CA 1
ATOM 1350 C C . ASP A 1 178 ? 13.367 -3.078 10.539 1 97 178 ASP A C 1
ATOM 1352 O O . ASP A 1 178 ? 14.352 -3.543 11.125 1 97 178 ASP A O 1
ATOM 1356 N N . GLN A 1 179 ? 12.32 -2.68 11.109 1 97.19 179 GLN A N 1
ATOM 1357 C CA . GLN A 1 179 ? 12.203 -2.789 12.562 1 97.19 179 GLN A CA 1
ATOM 1358 C C . GLN A 1 179 ? 12.195 -4.25 13 1 97.19 179 GLN A C 1
ATOM 1360 O O . GLN A 1 179 ? 12.812 -4.602 14.008 1 97.19 179 GLN A O 1
ATOM 1365 N N . VAL A 1 180 ? 11.453 -5.059 12.297 1 97.12 180 VAL A N 1
ATOM 1366 C CA . VAL A 1 180 ?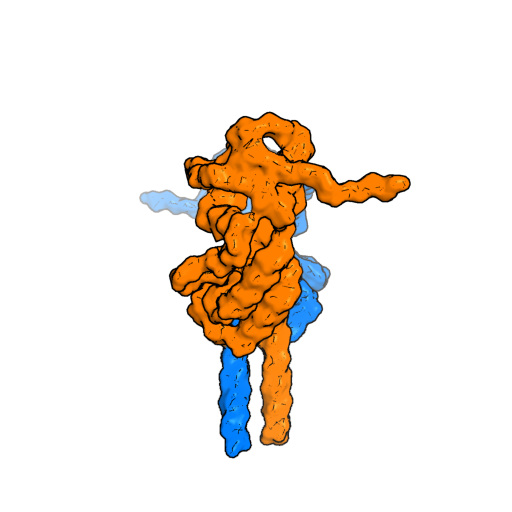 11.43 -6.488 12.594 1 97.12 180 VAL A CA 1
ATOM 1367 C C . VAL A 1 180 ? 12.852 -7.047 12.539 1 97.12 180 VAL A C 1
ATOM 1369 O O . VAL A 1 180 ? 13.281 -7.758 13.445 1 97.12 180 VAL A O 1
ATOM 1372 N N . ALA A 1 181 ? 13.523 -6.715 11.43 1 96.12 181 ALA A N 1
ATOM 1373 C CA . ALA A 1 181 ? 14.898 -7.18 11.2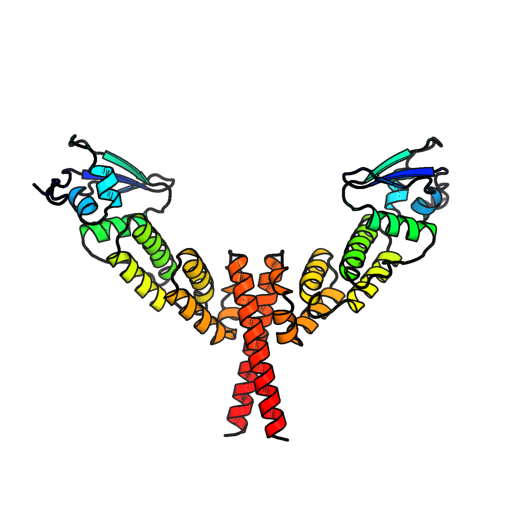58 1 96.12 181 ALA A CA 1
ATOM 1374 C C . ALA A 1 181 ? 15.773 -6.758 12.43 1 96.12 181 ALA A C 1
ATOM 1376 O O . ALA A 1 181 ? 16.547 -7.559 12.953 1 96.12 181 ALA A O 1
ATOM 1377 N N . GLN A 1 182 ? 15.688 -5.523 12.82 1 95.94 182 GLN A N 1
ATOM 1378 C CA . GLN A 1 182 ? 16.469 -4.984 13.93 1 95.94 182 GLN A CA 1
ATOM 1379 C C . GLN A 1 182 ? 16.141 -5.707 15.234 1 95.94 182 GLN A C 1
ATOM 1381 O O . GLN A 1 182 ? 17.047 -6.074 15.984 1 95.94 182 GLN A O 1
ATOM 1386 N N . LEU A 1 183 ? 14.906 -5.91 15.539 1 95.44 183 LEU A N 1
ATOM 1387 C CA . LEU A 1 183 ? 14.461 -6.539 16.781 1 95.44 183 LEU A CA 1
ATOM 1388 C C . LEU A 1 183 ? 14.891 -8 16.828 1 95.44 183 LEU A C 1
ATOM 1390 O O . LEU A 1 183 ? 15.305 -8.5 17.875 1 95.44 183 LEU A O 1
ATOM 1394 N N . LYS A 1 184 ? 14.781 -8.711 15.758 1 94.38 184 LYS A N 1
ATOM 1395 C CA . LYS A 1 184 ? 15.242 -10.094 15.695 1 94.38 184 LYS A CA 1
ATOM 1396 C C . LYS A 1 184 ? 16.75 -10.188 15.93 1 94.38 184 LYS A C 1
ATOM 1398 O O . LYS A 1 184 ? 17.219 -11.102 16.609 1 94.38 184 LYS A O 1
ATOM 1403 N N . GLY A 1 185 ? 17.422 -9.242 15.234 1 93.25 185 GLY A N 1
ATOM 1404 C CA . GLY A 1 185 ? 18.859 -9.18 15.484 1 93.25 185 GLY A CA 1
ATOM 1405 C C . GLY A 1 185 ? 19.188 -8.961 16.953 1 93.25 185 GLY A C 1
ATOM 1406 O O . GLY A 1 185 ? 20.078 -9.617 17.5 1 93.25 185 GLY A O 1
ATOM 1407 N N . ALA A 1 186 ? 18.5 -8.062 17.578 1 92.56 186 ALA A N 1
ATOM 1408 C CA . ALA A 1 186 ? 18.719 -7.773 19 1 92.56 186 ALA A CA 1
ATOM 1409 C C . ALA A 1 186 ? 18.406 -8.992 19.859 1 92.56 186 ALA A C 1
ATOM 1411 O O . ALA A 1 186 ? 19.109 -9.281 20.828 1 92.56 186 ALA A O 1
ATOM 1412 N N . MET A 1 187 ? 17.344 -9.672 19.547 1 90.69 187 MET A N 1
ATOM 1413 C CA . MET A 1 187 ? 16.938 -10.859 20.281 1 90.69 187 MET A CA 1
ATOM 1414 C C . MET A 1 187 ? 18 -11.961 20.156 1 90.69 187 MET A C 1
ATOM 1416 O O . MET A 1 187 ? 18.297 -12.648 21.141 1 90.69 187 MET A O 1
ATOM 1420 N N . ARG A 1 188 ? 18.547 -12.156 18.984 1 88.5 188 ARG A N 1
ATOM 1421 C CA . ARG A 1 188 ? 19.594 -13.148 18.766 1 88.5 188 ARG A CA 1
ATOM 1422 C C . ARG A 1 188 ? 20.828 -12.82 19.594 1 88.5 188 ARG A C 1
ATOM 1424 O O . ARG A 1 188 ? 21.453 -13.719 20.156 1 88.5 188 ARG A O 1
ATOM 1431 N N . ALA A 1 189 ? 21.109 -11.555 19.625 1 88.06 189 ALA A N 1
ATOM 1432 C CA . ALA A 1 189 ? 22.266 -11.117 20.391 1 88.06 189 ALA A CA 1
ATOM 1433 C C . ALA A 1 189 ? 22.047 -11.367 21.891 1 88.06 189 ALA A C 1
ATOM 1435 O O . ALA A 1 189 ? 22.984 -11.742 22.594 1 88.06 189 ALA A O 1
ATOM 1436 N N . LEU A 1 190 ? 20.922 -11.172 22.359 1 85 190 LEU A N 1
ATOM 1437 C CA . LEU A 1 190 ? 20.609 -11.383 23.766 1 85 190 LEU A CA 1
ATOM 1438 C C . LEU A 1 190 ? 20.656 -12.867 24.125 1 85 190 LEU A C 1
ATOM 1440 O O . LEU A 1 190 ? 21.094 -13.227 25.219 1 85 190 LEU A O 1
ATOM 1444 N N . ARG A 1 191 ? 20.25 -13.727 23.234 1 82.12 191 ARG A N 1
ATOM 1445 C CA . ARG A 1 191 ? 20.25 -15.164 23.469 1 82.12 191 ARG A CA 1
ATOM 1446 C C . ARG A 1 191 ? 21.672 -15.719 23.469 1 82.12 191 ARG A C 1
ATOM 1448 O O . ARG A 1 191 ? 21.984 -16.625 24.234 1 82.12 191 ARG A O 1
ATOM 1455 N N . VAL A 1 192 ? 22.438 -15.227 22.578 1 80.12 192 VAL A N 1
ATOM 1456 C CA . VAL A 1 192 ? 23.828 -15.68 22.516 1 80.12 192 VAL A CA 1
ATOM 1457 C C . VAL A 1 192 ? 24.578 -15.242 23.781 1 80.12 192 VAL A C 1
ATOM 1459 O O . VAL A 1 192 ? 25.391 -15.984 24.312 1 80.12 192 VAL A O 1
ATOM 1462 N N . ALA A 1 193 ? 24.234 -14.078 24.266 1 76.62 193 ALA A N 1
ATOM 1463 C CA . ALA A 1 193 ? 24.891 -13.57 25.469 1 76.62 193 ALA A CA 1
ATOM 1464 C C . ALA A 1 193 ? 24.484 -14.375 26.688 1 76.62 193 ALA A C 1
ATOM 1466 O O . ALA A 1 193 ? 25.234 -14.477 27.672 1 76.62 193 ALA A O 1
ATOM 1467 N N . GLU A 1 194 ? 23.328 -14.945 26.703 1 70.94 194 GLU A N 1
ATOM 1468 C CA . GLU A 1 194 ? 22.859 -15.742 27.828 1 70.94 194 GLU A CA 1
ATOM 1469 C C . GLU A 1 194 ? 23.422 -17.156 27.766 1 70.94 194 GLU A C 1
ATOM 1471 O O . GLU A 1 194 ? 23.359 -17.906 28.75 1 70.94 194 GLU A O 1
ATOM 1476 N N . SER A 1 195 ? 23.828 -17.609 26.547 1 59.91 195 SER A N 1
ATOM 1477 C CA . SER A 1 195 ? 24.438 -18.938 26.5 1 59.91 195 SER A CA 1
ATOM 1478 C C . SER A 1 195 ? 25.922 -18.875 26.828 1 59.91 195 SER A C 1
ATOM 1480 O O . SER A 1 195 ? 26.469 -19.797 27.422 1 59.91 195 SER A O 1
ATOM 1482 N N . MET B 1 1 ? -31.562 -45.375 -20.391 1 27.28 1 MET B N 1
ATOM 1483 C CA . MET B 1 1 ? -30.297 -45.25 -21.109 1 27.28 1 MET B CA 1
ATOM 1484 C C . MET B 1 1 ? -29.531 -44 -20.703 1 27.28 1 MET B C 1
ATOM 1486 O O . MET B 1 1 ? -30.078 -42.906 -20.797 1 27.28 1 MET B O 1
ATOM 1490 N N . ALA B 1 2 ? -28.719 -44.062 -19.641 1 30.97 2 ALA B N 1
ATOM 1491 C CA . ALA B 1 2 ? -27.906 -42.906 -19.234 1 30.97 2 ALA B CA 1
ATOM 1492 C C . ALA B 1 2 ? -27.281 -42.219 -20.438 1 30.97 2 ALA B C 1
ATOM 1494 O O . ALA B 1 2 ? -26.609 -42.875 -21.25 1 30.97 2 ALA B O 1
ATOM 1495 N N . LYS B 1 3 ? -27.812 -41.344 -21 1 39.53 3 LYS B N 1
ATOM 1496 C CA . LYS B 1 3 ? -27.25 -40.594 -22.109 1 39.53 3 LYS B CA 1
ATOM 1497 C C . LYS B 1 3 ? -25.766 -40.312 -21.891 1 39.53 3 LYS B C 1
ATOM 1499 O O . LYS B 1 3 ? -25.422 -39.5 -21.031 1 39.53 3 LYS B O 1
ATOM 1504 N N . THR B 1 4 ? -24.797 -41.25 -21.703 1 35.38 4 THR B N 1
ATOM 1505 C CA . THR B 1 4 ? -23.453 -41.156 -21.156 1 35.38 4 THR B CA 1
ATOM 1506 C C . THR B 1 4 ? -22.656 -40.094 -21.875 1 35.38 4 THR B C 1
ATOM 1508 O O . THR B 1 4 ? -22.531 -40.094 -23.094 1 35.38 4 THR B O 1
ATOM 1511 N N . TRP B 1 5 ? -22.531 -38.906 -21.562 1 42.81 5 TRP B N 1
ATOM 1512 C CA . TRP B 1 5 ? -21.766 -37.75 -21.984 1 42.81 5 TRP B CA 1
ATOM 1513 C C . TRP B 1 5 ? -20.422 -38.125 -22.578 1 42.81 5 TRP B C 1
ATOM 1515 O O . TRP B 1 5 ? -19.578 -37.281 -22.859 1 42.81 5 TRP B O 1
ATOM 1525 N N . GLY B 1 6 ? -19.922 -39.344 -22.484 1 42.72 6 GLY B N 1
ATOM 1526 C CA . GLY B 1 6 ? -18.656 -40 -22.734 1 42.72 6 GLY B CA 1
ATOM 1527 C C . GLY B 1 6 ? -18.281 -40.031 -24.203 1 42.72 6 GLY B C 1
ATOM 1528 O O . GLY B 1 6 ? -17.109 -39.938 -24.562 1 42.72 6 GLY B O 1
ATOM 1529 N N . ASP B 1 7 ? -19.125 -40.656 -25.062 1 46.03 7 ASP B N 1
ATOM 1530 C CA . ASP B 1 7 ? -18.672 -41.062 -26.391 1 46.03 7 ASP B CA 1
ATOM 1531 C C . ASP B 1 7 ? -18.594 -39.875 -27.328 1 46.03 7 ASP B C 1
ATOM 1533 O O . ASP B 1 7 ? -18.875 -39.969 -28.516 1 46.03 7 ASP B O 1
ATOM 1537 N N . ALA B 1 8 ? -18.859 -38.656 -27 1 54.22 8 ALA B N 1
ATOM 1538 C CA . ALA B 1 8 ? -18.812 -37.594 -27.984 1 54.22 8 ALA B CA 1
ATOM 1539 C C . ALA B 1 8 ? -17.453 -37.562 -28.703 1 54.22 8 ALA B C 1
ATOM 1541 O O . ALA B 1 8 ? -16.406 -37.562 -28.062 1 54.22 8 ALA B O 1
ATOM 1542 N N . SER B 1 9 ? -17.344 -38.156 -29.844 1 63.72 9 SER B N 1
ATOM 1543 C CA . SER B 1 9 ? -16.156 -38.25 -30.688 1 63.72 9 SER B CA 1
ATOM 1544 C C . SER B 1 9 ? -15.367 -36.938 -30.656 1 63.72 9 SER B C 1
ATOM 1546 O O . SER B 1 9 ? -15.953 -35.844 -30.75 1 63.72 9 SER B O 1
ATOM 1548 N N . LEU B 1 10 ? -14.125 -36.906 -30.047 1 67.88 10 LEU B N 1
ATOM 1549 C CA . LEU B 1 10 ? -13.227 -35.75 -30.062 1 67.88 10 LEU B CA 1
ATOM 1550 C C . LEU B 1 10 ? -13.031 -35.219 -31.484 1 67.88 10 LEU B C 1
ATOM 1552 O O . LEU B 1 10 ? -13.023 -36 -32.438 1 67.88 10 LEU B O 1
ATOM 1556 N N . PRO B 1 11 ? -13.203 -33.906 -31.562 1 73.06 11 PRO B N 1
ATOM 1557 C CA . PRO B 1 11 ? -13 -33.344 -32.906 1 73.06 11 PRO B CA 1
ATOM 1558 C C . PRO B 1 11 ? -11.672 -33.781 -33.531 1 73.06 11 PRO B C 1
ATOM 1560 O O . PRO B 1 11 ? -10.711 -34.062 -32.812 1 73.06 11 PRO B O 1
ATOM 1563 N N . GLU B 1 12 ? -11.828 -34 -34.781 1 78.75 12 GLU B N 1
ATOM 1564 C CA . GLU B 1 12 ? -10.617 -34.281 -35.562 1 78.75 12 GLU B CA 1
ATOM 1565 C C . GLU B 1 12 ? -10.109 -33.031 -36.25 1 78.75 12 GLU B C 1
ATOM 1567 O O . GLU B 1 12 ? -10.867 -32.094 -36.469 1 78.75 12 GLU B O 1
ATOM 1572 N N . GLY B 1 13 ? -8.789 -32.938 -36.406 1 85.94 13 GLY B N 1
ATOM 1573 C CA . GLY B 1 13 ? -8.219 -31.844 -37.156 1 85.94 13 GLY B CA 1
ATOM 1574 C C . GLY B 1 13 ? -7.195 -31.047 -36.375 1 85.94 13 GLY B C 1
ATOM 1575 O O . GLY B 1 13 ? -6.801 -31.438 -35.281 1 85.94 13 GLY B O 1
ATOM 1576 N N . LYS B 1 14 ? -6.637 -30.062 -37.125 1 90.94 14 LYS B N 1
ATOM 1577 C CA . LYS B 1 14 ? -5.594 -29.203 -36.562 1 90.94 14 LYS B CA 1
ATOM 1578 C C . LYS B 1 14 ? -6.09 -27.781 -36.375 1 90.94 14 LYS B C 1
ATOM 1580 O O . LYS B 1 14 ? -7.027 -27.344 -37.031 1 90.94 14 LYS B O 1
ATOM 1585 N N . VAL B 1 15 ? -5.566 -27.141 -35.375 1 92.75 15 VAL B N 1
ATOM 1586 C CA . VAL B 1 15 ? -5.875 -25.734 -35.125 1 92.75 15 VAL B CA 1
ATOM 1587 C C . VAL B 1 15 ? -4.586 -24.922 -35.094 1 92.75 15 VAL B C 1
ATOM 1589 O O . VAL B 1 15 ? -3.529 -25.438 -34.719 1 92.75 15 VAL B O 1
ATOM 1592 N N . THR B 1 16 ? -4.711 -23.766 -35.594 1 95.19 16 THR B N 1
ATOM 1593 C CA . THR B 1 16 ? -3.643 -22.781 -35.5 1 95.19 16 THR B CA 1
ATOM 1594 C C . THR B 1 16 ? -4.031 -21.672 -34.5 1 95.19 16 THR B C 1
ATOM 1596 O O . THR B 1 16 ? -5.133 -21.125 -34.594 1 95.19 16 THR B O 1
ATOM 1599 N N . PHE B 1 17 ? -3.051 -21.406 -33.594 1 96.31 17 PHE B N 1
ATOM 1600 C CA . PHE B 1 17 ? -3.281 -20.328 -32.625 1 96.31 17 PHE B CA 1
ATOM 1601 C C . PHE B 1 17 ? -2.467 -19.094 -33 1 96.31 17 PHE B C 1
ATOM 1603 O O . PHE B 1 17 ? -1.289 -19.203 -33.344 1 96.31 17 PHE B O 1
ATOM 1610 N N . LEU B 1 18 ? -3.164 -17.969 -32.969 1 96.94 18 LEU B N 1
ATOM 1611 C CA . LEU B 1 18 ? -2.51 -16.672 -33.062 1 96.94 18 LEU B CA 1
ATOM 1612 C C . LEU B 1 18 ? -2.395 -16.016 -31.688 1 96.94 18 LEU B C 1
ATOM 1614 O O . LEU B 1 18 ? -3.398 -15.578 -31.109 1 96.94 18 LEU B O 1
ATOM 1618 N N . VAL B 1 19 ? -1.148 -15.891 -31.25 1 96.94 19 VAL B N 1
ATOM 1619 C CA . VAL B 1 19 ? -0.975 -15.586 -29.828 1 96.94 19 VAL B CA 1
ATOM 1620 C C . VAL B 1 19 ? -0.371 -14.188 -29.672 1 96.94 19 VAL B C 1
ATOM 1622 O O . VAL B 1 19 ? 0.592 -13.844 -30.359 1 96.94 19 VAL B O 1
ATOM 1625 N N . GLY B 1 20 ? -0.868 -13.422 -28.719 1 94.12 20 GLY B N 1
ATOM 1626 C CA . GLY B 1 20 ? -0.306 -12.141 -28.328 1 94.12 20 GLY B CA 1
ATOM 1627 C C . GLY B 1 20 ? -0.633 -11.023 -29.297 1 94.12 20 GLY B C 1
ATOM 1628 O O . 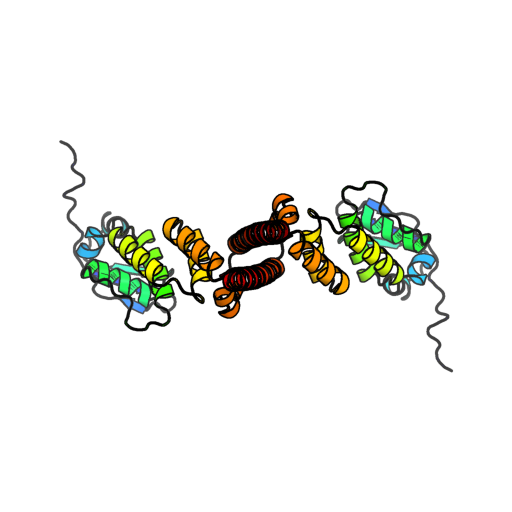GLY B 1 20 ? -1.428 -11.211 -30.234 1 94.12 20 GLY B O 1
ATOM 1629 N N . ASP B 1 21 ? 0.061 -9.922 -29.016 1 89.81 21 ASP B N 1
ATOM 1630 C CA . ASP B 1 21 ? -0.17 -8.734 -29.828 1 89.81 21 ASP B CA 1
ATOM 1631 C C . ASP B 1 21 ? 0.385 -8.914 -31.234 1 89.81 21 ASP B C 1
ATOM 1633 O O . ASP B 1 21 ? -0.2 -8.43 -32.219 1 89.81 21 ASP B O 1
ATOM 1637 N N . ASP B 1 22 ? 1.382 -9.609 -31.312 1 91.38 22 ASP B N 1
ATOM 1638 C CA . ASP B 1 22 ? 2.029 -9.812 -32.594 1 91.38 22 ASP B CA 1
ATOM 1639 C C . ASP B 1 22 ? 1.419 -11 -33.344 1 91.38 22 ASP B C 1
ATOM 1641 O O . ASP B 1 22 ? 1.815 -11.305 -34.469 1 91.38 22 ASP B O 1
ATOM 1645 N N . GLU B 1 23 ? 0.511 -11.57 -32.781 1 91.69 23 GLU B N 1
ATOM 1646 C CA . GLU B 1 23 ? -0.218 -12.703 -33.375 1 91.69 23 GLU B CA 1
ATOM 1647 C C . GLU B 1 23 ? 0.738 -13.773 -33.875 1 91.69 23 GLU B C 1
ATOM 1649 O O . GLU B 1 23 ? 0.613 -14.227 -35.031 1 91.69 23 GLU B O 1
ATOM 1654 N N . GLU B 1 24 ? 1.685 -14.078 -33.031 1 95.38 24 GLU B N 1
ATOM 1655 C CA . GLU B 1 24 ? 2.598 -15.164 -33.375 1 95.38 24 GLU B CA 1
ATOM 1656 C C . GLU B 1 24 ? 1.862 -16.5 -33.469 1 95.38 24 GLU B C 1
ATOM 1658 O O . GLU B 1 24 ? 0.949 -16.766 -32.688 1 95.38 24 GLU B O 1
ATOM 1663 N N . ARG B 1 25 ? 2.361 -17.375 -34.375 1 93.94 25 ARG B N 1
ATOM 1664 C CA . ARG B 1 25 ? 1.559 -18.547 -34.75 1 93.94 25 ARG B CA 1
ATOM 1665 C C . ARG B 1 25 ? 2.094 -19.812 -34.062 1 93.94 25 ARG B C 1
ATOM 1667 O O . ARG B 1 25 ? 3.307 -20 -33.969 1 93.94 25 ARG B O 1
ATOM 1674 N N . ILE B 1 26 ? 1.185 -20.578 -33.5 1 95.56 26 ILE B N 1
ATOM 1675 C CA . ILE B 1 26 ? 1.394 -21.984 -33.156 1 95.56 26 ILE B CA 1
ATOM 1676 C C . ILE B 1 26 ? 0.555 -22.875 -34.062 1 95.56 26 ILE B C 1
ATOM 1678 O O . ILE B 1 26 ? -0.669 -22.938 -33.906 1 95.56 26 ILE B O 1
ATOM 1682 N N . GLU B 1 27 ? 1.253 -23.578 -34.906 1 94.69 27 GLU B N 1
ATOM 1683 C CA . GLU B 1 27 ? 0.528 -24.219 -36 1 94.69 27 GLU B CA 1
ATOM 1684 C C . GLU B 1 27 ? 0.441 -25.734 -35.781 1 94.69 27 GLU B C 1
ATOM 1686 O O . GLU B 1 27 ? 1.235 -26.312 -35.031 1 94.69 27 GLU B O 1
ATOM 1691 N N . HIS B 1 28 ? -0.591 -26.234 -36.438 1 92.44 28 HIS B N 1
ATOM 1692 C CA . HIS B 1 28 ? -0.775 -27.672 -36.562 1 92.44 28 HIS B CA 1
ATOM 1693 C C . HIS B 1 28 ? -0.922 -28.344 -35.188 1 92.44 28 HIS B C 1
ATOM 1695 O O . HIS B 1 28 ? -0.295 -29.375 -34.938 1 92.44 28 HIS B O 1
ATOM 1701 N N . VAL B 1 29 ? -1.752 -27.734 -34.375 1 94.81 29 VAL B N 1
ATOM 1702 C CA . VAL B 1 29 ? -1.979 -28.312 -33.031 1 94.81 29 VAL B CA 1
ATOM 1703 C C . VAL B 1 29 ? -3.162 -29.281 -33.094 1 94.81 29 VAL B C 1
ATOM 1705 O O . VAL B 1 29 ? -4.227 -28.938 -33.625 1 94.81 29 VAL B O 1
ATOM 1708 N N . SER B 1 30 ? -2.984 -30.422 -32.562 1 91.69 30 SER B N 1
ATOM 1709 C CA . SER B 1 30 ? -4.016 -31.453 -32.594 1 91.69 30 SER B CA 1
ATOM 1710 C C . SER B 1 30 ? -5.195 -31.078 -31.703 1 91.69 30 SER B C 1
ATOM 1712 O O . SER B 1 30 ? -5.051 -30.969 -30.484 1 91.69 30 SER B O 1
ATOM 1714 N N . LYS B 1 31 ? -6.375 -30.953 -32.281 1 91.44 31 LYS B N 1
ATOM 1715 C CA . LYS B 1 31 ? -7.57 -30.609 -31.531 1 91.44 31 LYS B CA 1
ATOM 1716 C C . LYS B 1 31 ? -7.961 -31.734 -30.578 1 91.44 31 LYS B C 1
ATOM 1718 O O . LYS B 1 31 ? -8.438 -31.469 -29.469 1 91.44 31 LYS B O 1
ATOM 1723 N N . ASN B 1 32 ? -7.762 -32.875 -31.062 1 90.62 32 ASN B N 1
ATOM 1724 C CA . ASN B 1 32 ? -8.117 -34.031 -30.25 1 90.62 32 ASN B CA 1
ATOM 1725 C C . ASN B 1 32 ? -7.387 -34.031 -28.906 1 90.62 32 ASN B C 1
ATOM 1727 O O . ASN B 1 32 ? -8 -34.25 -27.859 1 90.62 32 ASN B O 1
ATOM 1731 N N . ASN B 1 33 ? -6.074 -33.781 -28.984 1 93.38 33 ASN B N 1
ATOM 1732 C CA . ASN B 1 33 ? -5.273 -33.719 -27.766 1 93.38 33 ASN B CA 1
ATOM 1733 C C . ASN B 1 33 ? -5.742 -32.594 -26.828 1 93.38 33 ASN B C 1
ATOM 1735 O O . ASN B 1 33 ? -5.895 -32.812 -25.625 1 93.38 33 ASN B O 1
ATOM 1739 N N . LEU B 1 34 ? -6.031 -31.484 -27.359 1 94.5 34 LEU B N 1
ATOM 1740 C CA . LEU B 1 34 ? -6.477 -30.344 -26.578 1 94.5 34 LEU B CA 1
ATOM 1741 C C . LEU B 1 34 ? -7.816 -30.641 -25.906 1 94.5 34 LEU B C 1
ATOM 1743 O O . LEU B 1 34 ? -7.973 -30.422 -24.703 1 94.5 34 LEU B O 1
ATOM 1747 N N . CYS B 1 35 ? -8.734 -31.156 -26.688 1 92.38 35 CYS B N 1
ATOM 1748 C CA . CYS B 1 35 ? -10.094 -31.406 -26.203 1 92.38 35 CYS B CA 1
ATOM 1749 C C . CYS B 1 35 ? -10.117 -32.531 -25.172 1 92.38 35 CYS B C 1
ATOM 1751 O O . CYS B 1 35 ? -10.922 -32.5 -24.234 1 92.38 35 CYS B O 1
ATOM 1753 N N . ALA B 1 36 ? -9.203 -33.406 -25.328 1 92.75 36 ALA B N 1
ATOM 1754 C CA . ALA B 1 36 ? -9.141 -34.531 -24.406 1 92.75 36 ALA B CA 1
ATOM 1755 C C . ALA B 1 36 ? -8.656 -34.062 -23.031 1 92.75 36 ALA B C 1
ATOM 1757 O O . ALA B 1 36 ? -8.992 -34.688 -22.016 1 92.75 36 ALA B O 1
ATOM 1758 N N . ARG B 1 37 ? -7.918 -33.031 -23.047 1 95.44 37 ARG B N 1
ATOM 1759 C CA . ARG B 1 37 ? -7.211 -32.719 -21.797 1 95.44 37 ARG B CA 1
ATOM 1760 C C . ARG B 1 37 ? -7.637 -31.359 -21.266 1 95.44 37 ARG B C 1
ATOM 1762 O O . ARG B 1 37 ? -7.152 -30.938 -20.219 1 95.44 37 ARG B O 1
ATOM 1769 N N . SER B 1 38 ? -8.57 -30.688 -21.844 1 96.88 38 SER B N 1
ATOM 1770 C CA . SER B 1 38 ? -9.07 -29.391 -21.406 1 96.88 38 SER B CA 1
ATOM 1771 C C . SER B 1 38 ? -10.547 -29.219 -21.734 1 96.88 38 SER B C 1
ATOM 1773 O O . SER B 1 38 ? -10.914 -29.141 -22.906 1 96.88 38 SER B O 1
ATOM 1775 N N . PRO B 1 39 ? -11.375 -29.125 -20.766 1 95.06 39 PRO B N 1
ATOM 1776 C CA . PRO B 1 39 ? -12.797 -28.875 -21.016 1 95.06 39 PRO B CA 1
ATOM 1777 C C . PRO B 1 39 ? -13.047 -27.594 -21.797 1 95.06 39 PRO B C 1
ATOM 1779 O O . PRO B 1 39 ? -14.008 -27.5 -22.562 1 95.06 39 PRO B O 1
ATOM 1782 N N . VAL B 1 40 ? -12.195 -26.609 -21.547 1 94.81 40 VAL B N 1
ATOM 1783 C CA . VAL B 1 40 ? -12.344 -25.328 -22.25 1 94.81 40 VAL B CA 1
ATOM 1784 C C . VAL B 1 40 ? -12.125 -25.531 -23.75 1 94.81 40 VAL B C 1
ATOM 1786 O O . VAL B 1 40 ? -12.93 -25.078 -24.562 1 94.81 40 VAL B O 1
ATOM 1789 N N . PHE B 1 41 ? -11.141 -26.266 -24.109 1 93.25 41 PHE B N 1
ATOM 1790 C CA . PHE B 1 41 ? -10.906 -26.562 -25.516 1 93.25 41 PHE B CA 1
ATOM 1791 C C . PHE B 1 41 ? -12 -27.469 -26.062 1 93.25 41 PHE B C 1
ATOM 1793 O O . PHE B 1 41 ? -12.391 -27.344 -27.219 1 93.25 41 PHE B O 1
ATOM 1800 N N . ARG B 1 42 ? -12.422 -28.328 -25.25 1 91 42 ARG B N 1
ATOM 1801 C CA . ARG B 1 42 ? -13.516 -29.188 -25.656 1 91 42 ARG B CA 1
ATOM 1802 C C . ARG B 1 42 ? -14.758 -28.375 -26.016 1 91 42 ARG B C 1
ATOM 1804 O O . ARG B 1 42 ? -15.422 -28.656 -27.016 1 91 42 ARG B O 1
ATOM 1811 N N . THR B 1 43 ? -15.031 -27.438 -25.172 1 89.81 43 THR B N 1
ATOM 1812 C CA . THR B 1 43 ? -16.156 -26.562 -25.438 1 89.81 43 THR B CA 1
ATOM 1813 C C . THR B 1 43 ? -15.922 -25.719 -26.672 1 89.81 43 THR B C 1
ATOM 1815 O O . THR B 1 43 ? -16.828 -25.5 -27.484 1 89.81 43 THR B O 1
ATOM 1818 N N . MET B 1 44 ? -14.75 -25.297 -26.828 1 88.44 44 MET B N 1
ATOM 1819 C CA . MET B 1 44 ? -14.375 -24.422 -27.938 1 88.44 44 MET B CA 1
ATOM 1820 C C . MET B 1 44 ? -14.5 -25.156 -29.266 1 88.44 44 MET B C 1
ATOM 1822 O O . MET B 1 44 ? -14.977 -24.594 -30.25 1 88.44 44 MET B O 1
ATOM 1826 N N . PHE B 1 45 ? -14.125 -26.469 -29.297 1 85.5 45 PHE B N 1
ATOM 1827 C CA . PHE B 1 45 ? -14.039 -27.188 -30.562 1 85.5 45 PHE B CA 1
ATOM 1828 C C . PHE B 1 45 ? -15.109 -28.266 -30.656 1 85.5 45 PHE B C 1
ATOM 1830 O O . PHE B 1 45 ? -15.273 -28.891 -31.703 1 85.5 45 PHE B O 1
ATOM 1837 N N . GLY B 1 46 ? -15.633 -28.656 -29.547 1 75.38 46 GLY B N 1
ATOM 1838 C CA . GLY B 1 46 ? -16.594 -29.734 -29.516 1 75.38 46 GLY B CA 1
ATOM 1839 C C . GLY B 1 46 ? -17.906 -29.391 -30.203 1 75.38 46 GLY B C 1
ATOM 1840 O O . GLY B 1 46 ? -18.531 -30.25 -30.828 1 75.38 46 GLY B O 1
ATOM 1841 N N . ILE B 1 47 ? -18.5 -28.234 -29.719 1 58.22 47 ILE B N 1
ATOM 1842 C CA . ILE B 1 47 ? -19.844 -27.953 -30.188 1 58.22 47 ILE B CA 1
ATOM 1843 C C . ILE B 1 47 ? -19.812 -27.625 -31.688 1 58.22 47 ILE B C 1
ATOM 1845 O O . ILE B 1 47 ? -19.312 -26.578 -32.094 1 58.22 47 ILE B O 1
ATOM 1849 N N . GLY B 1 48 ? -19.969 -28.641 -32.531 1 55.66 48 GLY B N 1
ATOM 1850 C CA . GLY B 1 48 ? -20.453 -28.531 -33.906 1 55.66 48 GLY B CA 1
ATOM 1851 C C . GLY B 1 48 ? -19.344 -28.422 -34.938 1 55.66 48 GLY B C 1
ATOM 1852 O O . GLY B 1 48 ? -19.594 -28.172 -36.094 1 55.66 48 GLY B O 1
ATOM 1853 N N . MET B 1 49 ? -18.156 -28.141 -34.406 1 53 49 MET B N 1
ATOM 1854 C CA . MET B 1 49 ? -17.219 -27.859 -35.5 1 53 49 MET B CA 1
ATOM 1855 C C . MET B 1 49 ? -16.906 -29.141 -36.281 1 53 49 MET B C 1
ATOM 1857 O O . MET B 1 49 ? -16.188 -30 -35.781 1 53 49 MET B O 1
ATOM 1861 N N . LYS B 1 50 ? -17.969 -29.641 -36.812 1 49.91 50 LYS B N 1
ATOM 1862 C CA . LYS B 1 50 ? -17.781 -30.656 -37.844 1 49.91 50 LYS B CA 1
ATOM 1863 C C . LYS B 1 50 ? -16.547 -30.375 -38.688 1 49.91 50 LYS B C 1
ATOM 1865 O O . LYS B 1 50 ? -16.062 -31.25 -39.406 1 49.91 50 LYS B O 1
ATOM 1870 N N . GLU B 1 51 ? -16.516 -29.172 -39.312 1 50 51 GLU B N 1
ATOM 1871 C CA . GLU B 1 51 ? -15.688 -28.969 -40.5 1 50 51 GLU B CA 1
ATOM 1872 C C . GLU B 1 51 ? -14.203 -29.016 -40.156 1 50 51 GLU B C 1
ATOM 1874 O O . GLU B 1 51 ? -13.773 -28.422 -39.156 1 50 51 GLU B O 1
ATOM 1879 N N . ARG B 1 52 ? -13.562 -30.031 -40.562 1 52.5 52 ARG B N 1
ATOM 1880 C CA . ARG B 1 52 ? -12.156 -30.375 -40.75 1 52.5 52 ARG B CA 1
ATOM 1881 C C . ARG B 1 52 ? -11.312 -29.125 -40.938 1 52.5 52 ARG B C 1
ATOM 1883 O O . ARG B 1 52 ? -10.086 -29.203 -41.062 1 52.5 52 ARG B O 1
ATOM 1890 N N . ASP B 1 53 ? -11.922 -27.953 -41.125 1 55.12 53 ASP B N 1
ATOM 1891 C CA . ASP B 1 53 ? -11.086 -26.875 -41.656 1 55.12 53 ASP B CA 1
ATOM 1892 C C . ASP B 1 53 ? -10.25 -26.25 -40.531 1 55.12 53 ASP B C 1
ATOM 1894 O O . ASP B 1 53 ? -10.664 -26.234 -39.375 1 55.12 53 ASP B O 1
ATOM 1898 N N . ALA B 1 54 ? -9.031 -26.078 -40.938 1 60.41 54 ALA B N 1
ATOM 1899 C CA . ALA B 1 54 ? -7.996 -25.359 -40.219 1 60.41 54 ALA B CA 1
ATOM 1900 C C . ALA B 1 54 ? -8.578 -24.172 -39.469 1 60.41 54 ALA B C 1
ATOM 1902 O O . ALA B 1 54 ? -9.141 -23.25 -40.094 1 60.41 54 ALA B O 1
ATOM 1903 N N . ALA B 1 55 ? -8.953 -24.375 -38.219 1 80.25 55 ALA B N 1
ATOM 1904 C CA . ALA B 1 55 ? -9.469 -23.281 -37.375 1 80.25 55 ALA B CA 1
ATOM 1905 C C . ALA B 1 55 ? -8.328 -22.422 -36.844 1 80.25 55 ALA B C 1
ATOM 1907 O O . ALA B 1 55 ? -7.219 -22.922 -36.625 1 80.25 55 ALA B O 1
ATOM 1908 N N . GLU B 1 56 ? -8.539 -21.172 -37.156 1 89.62 56 GLU B N 1
ATOM 1909 C CA . GLU B 1 56 ? -7.645 -20.219 -36.5 1 89.62 56 GLU B CA 1
ATOM 1910 C C . GLU B 1 56 ? -8.297 -19.578 -35.281 1 89.62 56 GLU B C 1
ATOM 1912 O O . GLU B 1 56 ? -9.461 -19.172 -35.344 1 89.62 56 GLU B O 1
ATOM 1917 N N . VAL B 1 57 ? -7.59 -19.656 -34.188 1 92.94 57 VAL B N 1
ATOM 1918 C CA . VAL B 1 57 ? -8.07 -19.062 -32.969 1 92.94 57 VAL B CA 1
ATOM 1919 C C . VAL B 1 57 ? -7.09 -18 -32.5 1 92.94 57 VAL B C 1
ATOM 1921 O O . VAL B 1 57 ? -5.887 -18.25 -32.406 1 92.94 57 VAL B O 1
ATOM 1924 N N . THR B 1 58 ? -7.582 -16.828 -32.188 1 94.75 58 THR B N 1
ATOM 1925 C CA . THR B 1 58 ? -6.754 -15.75 -31.672 1 94.75 58 THR B CA 1
ATOM 1926 C C . THR B 1 58 ? -6.754 -15.766 -30.141 1 94.75 58 THR B C 1
ATOM 1928 O O . THR B 1 58 ? -7.809 -15.852 -29.516 1 94.75 58 THR B O 1
ATOM 1931 N N . VAL B 1 59 ? -5.566 -15.734 -29.609 1 95.88 59 VAL B N 1
ATOM 1932 C CA . VAL B 1 59 ? -5.387 -15.68 -28.172 1 95.88 59 VAL B CA 1
ATOM 1933 C C . VAL B 1 59 ? -4.633 -14.406 -27.797 1 95.88 59 VAL B C 1
ATOM 1935 O O . VAL B 1 59 ? -3.412 -14.32 -27.969 1 95.88 59 VAL B O 1
ATOM 1938 N N . SER B 1 60 ? -5.277 -13.422 -27.141 1 94.38 60 SER B N 1
ATOM 1939 C CA . SER B 1 60 ? -4.684 -12.109 -26.938 1 94.38 60 SER B CA 1
ATOM 1940 C C . SER B 1 60 ? -4.309 -11.891 -25.469 1 94.38 60 SER B C 1
ATOM 1942 O O . SER B 1 60 ? -3.604 -10.93 -25.141 1 94.38 60 SER B O 1
ATOM 1944 N N . HIS B 1 61 ? -4.637 -12.727 -24.562 1 92.56 61 HIS B N 1
ATOM 1945 C CA . HIS B 1 61 ? -4.535 -12.469 -23.125 1 92.56 61 HIS B CA 1
ATOM 1946 C C . HIS B 1 61 ? -3.264 -13.078 -22.547 1 92.56 61 HIS B C 1
ATOM 1948 O O . HIS B 1 61 ? -3.123 -13.188 -21.328 1 92.56 61 HIS B O 1
ATOM 1954 N N . THR B 1 62 ? -2.439 -13.578 -23.391 1 95.06 62 THR B N 1
ATOM 1955 C CA . THR B 1 62 ? -1.235 -14.258 -22.922 1 95.06 62 THR B CA 1
ATOM 1956 C C . THR B 1 62 ? -0.089 -14.078 -23.906 1 95.06 62 THR B C 1
ATOM 1958 O O . THR B 1 62 ? -0.291 -13.578 -25.016 1 95.06 62 THR B O 1
ATOM 1961 N N . ASP B 1 63 ? 1.098 -14.398 -23.484 1 94.06 63 ASP B N 1
ATOM 1962 C CA . ASP B 1 63 ? 2.258 -14.336 -24.359 1 94.06 63 ASP B CA 1
ATOM 1963 C C . ASP B 1 63 ? 2.531 -15.688 -25.016 1 94.06 63 ASP B C 1
ATOM 1965 O O . ASP B 1 63 ? 2 -16.703 -24.578 1 94.06 63 ASP B O 1
ATOM 1969 N N . LEU B 1 64 ? 3.375 -15.617 -26.062 1 95.06 64 LEU B N 1
ATOM 1970 C CA . LEU B 1 64 ? 3.652 -16.797 -26.875 1 95.06 64 LEU B CA 1
ATOM 1971 C C . LEU B 1 64 ? 4.309 -17.891 -26.047 1 95.06 64 LEU B C 1
ATOM 1973 O O . LEU B 1 64 ? 3.936 -19.062 -26.156 1 95.06 64 LEU B O 1
ATOM 1977 N N . ALA B 1 65 ? 5.234 -17.516 -25.281 1 93.69 65 ALA B N 1
ATOM 1978 C CA . ALA B 1 65 ? 6 -18.5 -24.5 1 93.69 65 ALA B CA 1
ATOM 1979 C C . ALA B 1 65 ? 5.094 -19.281 -23.547 1 93.69 65 ALA B C 1
ATOM 1981 O O . ALA B 1 65 ? 5.141 -20.5 -23.516 1 93.69 65 ALA B O 1
ATOM 1982 N N . SER B 1 66 ? 4.277 -18.609 -22.797 1 95.88 66 SER B N 1
ATOM 1983 C CA . SER B 1 66 ? 3.395 -19.234 -21.828 1 95.88 66 SER B CA 1
ATOM 1984 C C . SER B 1 66 ? 2.367 -20.141 -22.516 1 95.88 66 SER B C 1
ATOM 1986 O O . SER B 1 66 ? 2.125 -21.266 -22.062 1 95.88 66 SER B O 1
ATOM 1988 N N . PHE B 1 67 ? 1.816 -19.656 -23.594 1 97.38 67 PHE B N 1
ATOM 1989 C CA . PHE B 1 67 ? 0.802 -20.453 -24.266 1 97.38 67 PHE B CA 1
ATOM 1990 C C . PHE B 1 67 ? 1.427 -21.688 -24.922 1 97.38 67 PHE B C 1
ATOM 1992 O O . PHE B 1 67 ? 0.834 -22.766 -24.922 1 97.38 67 PHE B O 1
ATOM 1999 N N . THR B 1 68 ? 2.561 -21.484 -25.484 1 96.31 68 THR B N 1
ATOM 2000 C CA . THR B 1 68 ? 3.281 -22.609 -26.062 1 96.31 68 THR B CA 1
ATOM 2001 C C . THR B 1 68 ? 3.541 -23.688 -25.016 1 96.31 68 THR B C 1
ATOM 2003 O O . THR B 1 68 ? 3.383 -24.875 -25.281 1 96.31 68 THR B O 1
ATOM 2006 N N . ALA B 1 69 ? 3.924 -23.234 -23.875 1 97.25 69 ALA B N 1
ATOM 2007 C CA . ALA B 1 69 ? 4.16 -24.188 -22.781 1 97.25 69 ALA B CA 1
ATOM 2008 C C . ALA B 1 69 ? 2.885 -24.953 -22.438 1 97.25 69 ALA B C 1
ATOM 2010 O O . ALA B 1 69 ? 2.926 -26.156 -22.172 1 97.25 69 ALA B O 1
ATOM 2011 N N . LEU B 1 70 ? 1.752 -24.297 -22.375 1 98.25 70 LEU B N 1
ATOM 2012 C CA . LEU B 1 70 ? 0.466 -24.938 -22.125 1 98.25 70 LEU B CA 1
ATOM 2013 C C . LEU B 1 70 ? 0.157 -25.969 -23.203 1 98.25 70 LEU B C 1
ATOM 2015 O O . LEU B 1 70 ? -0.13 -27.125 -22.875 1 98.25 70 LEU B O 1
ATOM 2019 N N . VAL B 1 71 ? 0.315 -25.594 -24.5 1 97.5 71 VAL B N 1
ATOM 2020 C CA . VAL B 1 71 ? 0.009 -26.469 -25.625 1 97.5 71 VAL B CA 1
ATOM 2021 C C . VAL B 1 71 ? 0.938 -27.688 -25.594 1 97.5 71 VAL B C 1
ATOM 2023 O O . VAL B 1 71 ? 0.488 -28.828 -25.734 1 97.5 71 VAL B O 1
ATOM 2026 N N . ARG B 1 72 ? 2.145 -27.391 -25.375 1 97.12 72 ARG B N 1
ATOM 2027 C CA . ARG B 1 72 ? 3.119 -28.469 -25.312 1 97.12 72 ARG B CA 1
ATOM 2028 C C . ARG B 1 72 ? 2.756 -29.469 -24.219 1 97.12 72 ARG B C 1
ATOM 2030 O O . ARG B 1 72 ? 2.807 -30.688 -24.438 1 97.12 72 ARG B O 1
ATOM 2037 N N . TYR B 1 73 ? 2.412 -28.969 -23.078 1 98.06 73 TYR B N 1
ATOM 2038 C CA . TYR B 1 73 ? 2.02 -29.844 -21.984 1 98.06 73 TYR B CA 1
ATOM 2039 C C . TYR B 1 73 ? 0.812 -30.703 -22.359 1 98.06 73 TYR B C 1
ATOM 2041 O O . TYR B 1 73 ? 0.782 -31.906 -22.094 1 98.06 73 TYR B O 1
ATOM 2049 N N . LEU B 1 74 ? -0.15 -30.047 -23 1 97.5 74 LEU B N 1
ATOM 2050 C CA . LEU B 1 74 ? -1.377 -30.75 -23.375 1 97.5 74 LEU B CA 1
ATOM 2051 C C . LEU B 1 74 ? -1.1 -31.812 -24.422 1 97.5 74 LEU B C 1
ATOM 2053 O O . LEU B 1 74 ? -1.772 -32.844 -24.453 1 97.5 74 LEU B O 1
ATOM 2057 N N . LEU B 1 75 ? -0.082 -31.547 -25.219 1 96.31 75 LEU B N 1
ATOM 2058 C CA . LEU B 1 75 ? 0.206 -32.469 -26.312 1 96.31 75 LEU B CA 1
ATOM 2059 C C . LEU B 1 75 ? 1.158 -33.594 -25.844 1 96.31 75 LEU B C 1
ATOM 2061 O O . LEU B 1 75 ? 1.108 -34.688 -26.359 1 96.31 75 LEU B O 1
ATOM 2065 N N . THR B 1 76 ? 2.068 -33.25 -24.859 1 96.19 76 THR B N 1
ATOM 2066 C CA . THR B 1 76 ? 3.168 -34.188 -24.594 1 96.19 76 THR B CA 1
ATOM 2067 C C . THR B 1 76 ? 3.191 -34.594 -23.125 1 96.19 76 THR B C 1
ATOM 2069 O O . THR B 1 76 ? 3.887 -35.531 -22.75 1 96.19 76 THR B O 1
ATOM 2072 N N . ASP B 1 77 ? 2.545 -33.875 -22.219 1 96 77 ASP B N 1
ATOM 2073 C CA . ASP B 1 77 ? 2.535 -34.062 -20.766 1 96 77 ASP B CA 1
ATOM 2074 C C . ASP B 1 77 ? 3.873 -33.656 -20.156 1 96 77 ASP B C 1
ATOM 2076 O O . ASP B 1 77 ? 4.234 -34.125 -19.078 1 96 77 ASP B O 1
ATOM 2080 N N . LYS B 1 78 ? 4.586 -32.906 -20.953 1 95.5 78 LYS B N 1
ATOM 2081 C CA . LYS B 1 78 ? 5.875 -32.438 -20.453 1 95.5 78 LYS B CA 1
ATOM 2082 C C . LYS B 1 78 ? 5.75 -31.062 -19.828 1 95.5 78 LYS B C 1
ATOM 2084 O O . LYS B 1 78 ? 5.266 -30.125 -20.469 1 95.5 78 LYS B O 1
ATOM 2089 N N . PHE B 1 79 ? 6.129 -31.031 -18.547 1 96.31 79 PHE B N 1
ATOM 2090 C CA . PHE B 1 79 ? 6.184 -29.766 -17.812 1 96.31 79 PHE B CA 1
ATOM 2091 C C . PHE B 1 79 ? 7.574 -29.156 -17.891 1 96.31 79 PHE B C 1
ATOM 2093 O O . PHE B 1 79 ? 8.539 -29.703 -17.375 1 96.31 79 PHE B O 1
ATOM 2100 N N . ASP B 1 80 ? 7.637 -28.016 -18.625 1 91.62 80 ASP B N 1
ATOM 2101 C CA . ASP B 1 80 ? 8.922 -27.359 -18.859 1 91.62 80 ASP B CA 1
ATOM 2102 C C . ASP B 1 80 ? 8.805 -25.844 -18.719 1 91.62 80 ASP B C 1
ATOM 2104 O O . ASP B 1 80 ? 8.102 -25.203 -19.5 1 91.62 80 ASP B O 1
ATOM 2108 N N . LEU B 1 81 ? 9.555 -25.297 -17.766 1 92.81 81 LEU B N 1
ATOM 2109 C CA . LEU B 1 81 ? 9.562 -23.859 -17.547 1 92.81 81 LEU B CA 1
ATOM 2110 C C . LEU B 1 81 ? 10.828 -23.219 -18.109 1 92.81 81 LEU B C 1
ATOM 2112 O O . LEU B 1 81 ? 11.086 -22.031 -17.891 1 92.81 81 LEU B O 1
ATOM 2116 N N . GLY B 1 82 ? 11.508 -23.953 -18.812 1 87.31 82 GLY B N 1
ATOM 2117 C CA . GLY B 1 82 ? 12.758 -23.469 -19.359 1 87.31 82 GLY B CA 1
ATOM 2118 C C . GLY B 1 82 ? 13.938 -23.625 -18.422 1 87.31 82 GLY B C 1
ATOM 2119 O O . GLY B 1 82 ? 13.758 -23.922 -17.234 1 87.31 82 GLY B O 1
ATOM 2120 N N . GLU B 1 83 ? 15.156 -23.375 -18.891 1 82.31 83 GLU B N 1
ATOM 2121 C CA . GLU B 1 83 ? 16.375 -23.641 -18.141 1 82.31 83 GLU B CA 1
ATOM 2122 C C . GLU B 1 83 ? 16.844 -22.391 -17.391 1 82.31 83 GLU B C 1
ATOM 2124 O O . GLU B 1 83 ? 17.578 -22.484 -16.406 1 82.31 83 GLU B O 1
ATOM 2129 N N . GLU B 1 84 ? 16.391 -21.328 -17.828 1 83.12 84 GLU B N 1
ATOM 2130 C CA . GLU B 1 84 ? 16.859 -20.094 -17.219 1 83.12 84 GLU B CA 1
ATOM 2131 C C . GLU B 1 84 ? 16.25 -19.906 -15.828 1 83.12 84 GLU B C 1
ATOM 2133 O O . GLU B 1 84 ? 15.031 -20.031 -15.656 1 83.12 84 GLU B O 1
ATOM 2138 N N . VAL B 1 85 ? 17.125 -19.703 -14.867 1 77.81 85 VAL B N 1
ATOM 2139 C CA . VAL B 1 85 ? 16.703 -19.531 -13.477 1 77.81 85 VAL B CA 1
ATOM 2140 C C . VAL B 1 85 ? 15.945 -18.203 -13.328 1 77.81 85 VAL B C 1
ATOM 2142 O O . VAL B 1 85 ? 14.914 -18.141 -12.664 1 77.81 85 VAL B O 1
ATOM 2145 N N . GLY B 1 86 ? 16.5 -17.281 -14.031 1 83.12 86 GLY B N 1
ATOM 2146 C CA . GLY B 1 86 ? 15.852 -15.969 -13.992 1 83.12 86 GLY B CA 1
ATOM 2147 C C . GLY B 1 86 ? 14.469 -15.969 -14.617 1 83.12 86 GLY B C 1
ATOM 2148 O O . GLY B 1 86 ? 14.266 -16.547 -15.688 1 83.12 86 GLY B O 1
ATOM 2149 N N . GLY B 1 87 ? 13.477 -15.664 -13.914 1 90.12 87 GLY B N 1
ATOM 2150 C CA . GLY B 1 87 ? 12.141 -15.547 -14.477 1 90.12 87 GLY B CA 1
ATOM 2151 C C . GLY B 1 87 ? 11.312 -16.812 -14.312 1 90.12 87 GLY B C 1
ATOM 2152 O O . GLY B 1 87 ? 10.156 -16.859 -14.742 1 90.12 87 GLY B O 1
ATOM 2153 N N . ARG B 1 88 ? 11.977 -17.812 -13.766 1 92.75 88 ARG B N 1
ATOM 2154 C CA . ARG B 1 88 ? 11.281 -19.094 -13.586 1 92.75 88 ARG B CA 1
ATOM 2155 C C . ARG B 1 88 ? 9.977 -18.891 -12.82 1 92.75 88 ARG B C 1
ATOM 2157 O O . ARG B 1 88 ? 8.945 -19.453 -13.203 1 92.75 88 ARG B O 1
ATOM 2164 N N . ALA B 1 89 ? 10.055 -18.141 -11.75 1 94.12 89 ALA B N 1
ATOM 2165 C CA . ALA B 1 89 ? 8.867 -17.891 -10.945 1 94.12 89 ALA B CA 1
ATOM 2166 C C . ALA B 1 89 ? 7.766 -17.234 -11.773 1 94.12 89 ALA B C 1
ATOM 2168 O O . ALA B 1 89 ? 6.602 -17.625 -11.695 1 94.12 89 ALA B O 1
ATOM 2169 N N . GLN B 1 90 ? 8.18 -16.328 -12.586 1 93.75 90 GLN B N 1
ATOM 2170 C CA . GLN B 1 90 ? 7.211 -15.633 -13.422 1 93.75 90 GLN B CA 1
ATOM 2171 C C . GLN B 1 90 ? 6.609 -16.578 -14.469 1 93.75 90 GLN B C 1
ATOM 2173 O O . GLN B 1 90 ? 5.402 -16.547 -14.711 1 93.75 90 GLN B O 1
ATOM 2178 N N . ARG B 1 91 ? 7.445 -17.328 -15.055 1 95.5 91 ARG B N 1
ATOM 2179 C CA . ARG B 1 91 ? 6.945 -18.297 -16.031 1 95.5 91 ARG B CA 1
ATOM 2180 C C . ARG B 1 91 ? 5.965 -19.266 -15.398 1 95.5 91 ARG B C 1
ATOM 2182 O O . ARG B 1 91 ? 4.934 -19.594 -15.992 1 95.5 91 ARG B O 1
ATOM 2189 N N . ALA B 1 92 ? 6.328 -19.688 -14.227 1 96.75 92 ALA B N 1
ATOM 2190 C CA . ALA B 1 92 ? 5.438 -20.594 -13.492 1 96.75 92 ALA B CA 1
ATOM 2191 C C . ALA B 1 92 ? 4.102 -19.922 -13.195 1 96.75 92 ALA B C 1
ATOM 2193 O O . ALA B 1 92 ? 3.045 -20.562 -13.305 1 96.75 92 ALA B O 1
ATOM 2194 N N . LEU B 1 93 ? 4.16 -18.672 -12.844 1 95.62 93 LEU B N 1
ATOM 2195 C CA . LEU B 1 93 ? 2.941 -17.922 -12.555 1 95.62 93 LEU B CA 1
ATOM 2196 C C . LEU B 1 93 ? 2.072 -17.797 -13.797 1 95.62 93 LEU B C 1
ATOM 2198 O O . LEU B 1 93 ? 0.861 -18.031 -13.742 1 95.62 93 LEU B O 1
ATOM 2202 N N . ASP B 1 94 ? 2.684 -17.453 -14.883 1 95.38 94 ASP B N 1
ATOM 2203 C CA . ASP B 1 94 ? 1.96 -17.297 -16.141 1 95.38 94 ASP B CA 1
ATOM 2204 C C . ASP B 1 94 ? 1.308 -18.609 -16.562 1 95.38 94 ASP B C 1
ATOM 2206 O O . ASP B 1 94 ? 0.144 -18.625 -16.969 1 95.38 94 ASP B O 1
ATOM 2210 N N . LEU B 1 95 ? 2.057 -19.594 -16.469 1 97.12 95 LEU B N 1
ATOM 2211 C CA . LEU B 1 95 ? 1.544 -20.906 -16.859 1 97.12 95 LEU B CA 1
ATOM 2212 C C . LEU B 1 95 ? 0.436 -21.359 -15.914 1 97.12 95 LEU B C 1
ATOM 2214 O O . LEU B 1 95 ? -0.548 -21.969 -16.344 1 97.12 95 LEU B O 1
ATOM 2218 N N . ARG B 1 96 ? 0.588 -21.109 -14.617 1 96.81 96 ARG B N 1
ATOM 2219 C CA . ARG B 1 96 ? -0.44 -21.469 -13.648 1 96.81 96 ARG B CA 1
ATOM 2220 C C . ARG B 1 96 ? -1.765 -20.781 -13.977 1 96.81 96 ARG B C 1
ATOM 2222 O O . ARG B 1 96 ? -2.826 -21.406 -13.898 1 96.81 96 ARG B O 1
ATOM 2229 N N . GLU B 1 97 ? -1.728 -19.578 -14.344 1 94.81 97 GLU B N 1
ATOM 2230 C CA . GLU B 1 97 ? -2.928 -18.844 -14.734 1 94.81 97 GLU B CA 1
ATOM 2231 C C . GLU B 1 97 ? -3.6 -19.484 -15.945 1 94.81 97 GLU B C 1
ATOM 2233 O O . GLU B 1 97 ? -4.82 -19.641 -15.977 1 94.81 97 GLU B O 1
ATOM 2238 N N . LEU B 1 98 ? -2.814 -19.812 -16.875 1 97.12 98 LEU B N 1
ATOM 2239 C CA . LEU B 1 98 ? -3.35 -20.469 -18.062 1 97.12 98 LEU B CA 1
ATOM 2240 C C . LEU B 1 98 ? -3.938 -21.828 -17.703 1 97.12 98 LEU B C 1
ATOM 2242 O O . LEU B 1 98 ? -5.008 -22.188 -18.203 1 97.12 98 LEU B O 1
ATOM 2246 N N . ALA B 1 99 ? -3.182 -22.562 -16.922 1 97.69 99 ALA B N 1
ATOM 2247 C CA . ALA B 1 99 ? -3.67 -23.859 -16.484 1 97.69 99 ALA B CA 1
ATOM 2248 C C . ALA B 1 99 ? -5.031 -23.75 -15.812 1 97.69 99 ALA B C 1
ATOM 2250 O O . ALA B 1 99 ? -5.898 -24.609 -15.992 1 97.69 99 ALA B O 1
ATOM 2251 N N . GLN B 1 100 ? -5.18 -22.703 -15.047 1 95.56 100 GLN B N 1
ATOM 2252 C CA . GLN B 1 100 ? -6.465 -22.438 -14.406 1 95.56 100 GLN B CA 1
ATOM 2253 C C . GLN B 1 100 ? -7.523 -22.047 -15.438 1 95.56 100 GLN B C 1
ATOM 2255 O O . GLN B 1 100 ? -8.633 -22.594 -15.422 1 95.56 100 GLN B O 1
ATOM 2260 N N . MET B 1 101 ? -7.23 -21.203 -16.375 1 95.81 101 MET B N 1
ATOM 2261 C CA . MET B 1 101 ? -8.156 -20.719 -17.391 1 95.81 101 MET B CA 1
ATOM 2262 C C . MET B 1 101 ? -8.648 -21.859 -18.266 1 95.81 101 MET B C 1
ATOM 2264 O O . MET B 1 101 ? -9.828 -21.906 -18.641 1 95.81 101 MET B O 1
ATOM 2268 N N . TYR B 1 102 ? -7.785 -22.688 -18.562 1 97.44 102 TYR B N 1
ATOM 2269 C CA . TYR B 1 102 ? -8.125 -23.75 -19.5 1 97.44 102 TYR B CA 1
ATOM 2270 C C . TYR B 1 102 ? -8.461 -25.031 -18.75 1 97.44 102 TYR B C 1
ATOM 2272 O O . TYR B 1 102 ? -8.664 -26.078 -19.375 1 97.44 102 TYR B O 1
ATOM 2280 N N . GLN B 1 103 ? -8.469 -24.953 -17.422 1 97.62 103 GLN B N 1
ATOM 2281 C CA . GLN B 1 103 ? -8.914 -26.031 -16.547 1 97.62 103 GLN B CA 1
ATOM 2282 C C . GLN B 1 103 ? -8.086 -27.297 -16.75 1 97.62 103 GLN B C 1
ATOM 2284 O O . GLN B 1 103 ? -8.633 -28.359 -17.047 1 97.62 103 GLN B O 1
ATOM 2289 N N . VAL B 1 104 ? -6.887 -27.172 -16.531 1 97.88 104 VAL B N 1
ATOM 2290 C CA . VAL B 1 104 ? -5.941 -28.281 -16.578 1 97.88 104 VAL B CA 1
ATOM 2291 C C . VAL B 1 104 ? -5.367 -28.531 -15.188 1 97.88 104 VAL B C 1
ATOM 2293 O O . VAL B 1 104 ? -4.234 -28.141 -14.898 1 97.88 104 VAL B O 1
ATOM 2296 N N . PRO B 1 105 ? -5.969 -29.344 -14.406 1 97.12 105 PRO B N 1
ATOM 2297 C CA . PRO B 1 105 ? -5.68 -29.438 -12.969 1 97.12 105 PRO B CA 1
ATOM 2298 C C . PRO B 1 105 ? -4.273 -29.953 -12.688 1 97.12 105 PRO B C 1
ATOM 2300 O O . PRO B 1 105 ? -3.607 -29.469 -11.766 1 97.12 105 PRO B O 1
ATOM 2303 N N . ARG B 1 106 ? -3.873 -30.984 -13.398 1 97.25 106 ARG B N 1
ATOM 2304 C CA . ARG B 1 106 ? -2.545 -31.531 -13.141 1 97.25 106 ARG B CA 1
ATOM 2305 C C . ARG B 1 106 ? -1.463 -30.484 -13.422 1 97.25 106 ARG B C 1
ATOM 2307 O O . ARG B 1 106 ? -0.489 -30.391 -12.672 1 97.25 106 ARG B O 1
ATOM 2314 N N . LEU B 1 107 ? -1.616 -29.75 -14.43 1 98 107 LEU B N 1
ATOM 2315 C CA . LEU B 1 107 ? -0.669 -28.688 -14.75 1 98 107 LEU B CA 1
ATOM 2316 C C . LEU B 1 107 ? -0.684 -27.609 -13.672 1 98 107 LEU B C 1
ATOM 2318 O O . LEU B 1 107 ? 0.363 -27.062 -13.328 1 98 107 LEU B O 1
ATOM 2322 N N . GLU B 1 108 ? -1.843 -27.266 -13.133 1 96.5 108 GLU B N 1
ATOM 2323 C CA . GLU B 1 108 ? -1.953 -26.328 -12.031 1 96.5 108 GLU B CA 1
ATOM 2324 C C . GLU B 1 108 ? -1.122 -26.766 -10.828 1 96.5 108 GLU B C 1
ATOM 2326 O O . GLU B 1 108 ? -0.42 -25.969 -10.219 1 96.5 108 GLU B O 1
ATOM 2331 N N . LEU B 1 109 ? -1.252 -28.047 -10.586 1 96.5 109 LEU B N 1
ATOM 2332 C CA . LEU B 1 109 ? -0.534 -28.609 -9.453 1 96.5 109 LEU B CA 1
ATOM 2333 C C . LEU B 1 109 ? 0.974 -28.531 -9.664 1 96.5 109 LEU B C 1
ATOM 2335 O O . LEU B 1 109 ? 1.717 -28.172 -8.75 1 96.5 109 LEU B O 1
ATOM 2339 N N . LEU B 1 110 ? 1.401 -28.844 -10.844 1 97.38 110 LEU B N 1
ATOM 2340 C CA . LEU B 1 110 ? 2.824 -28.781 -11.164 1 97.38 110 LEU B CA 1
ATOM 2341 C C . LEU B 1 110 ? 3.354 -27.359 -11.055 1 97.38 110 LEU B C 1
ATOM 2343 O O . LEU B 1 110 ? 4.441 -27.141 -10.516 1 97.38 110 LEU B O 1
ATOM 2347 N N . CYS B 1 111 ? 2.6 -26.422 -11.5 1 97.38 111 CYS B N 1
ATOM 2348 C CA . CYS B 1 111 ? 2.979 -25.016 -11.391 1 97.38 111 CYS B CA 1
ATOM 2349 C C . CYS B 1 111 ? 3.031 -24.578 -9.938 1 97.38 111 CYS B C 1
ATOM 2351 O O . CYS B 1 111 ? 3.939 -23.844 -9.531 1 97.38 111 CYS B O 1
ATOM 2353 N N . ALA B 1 112 ? 2.023 -24.984 -9.156 1 96.19 112 ALA B N 1
ATOM 2354 C CA . ALA B 1 112 ? 1.989 -24.641 -7.738 1 96.19 112 ALA B CA 1
ATOM 2355 C C . ALA B 1 112 ? 3.246 -25.141 -7.023 1 96.19 112 ALA B C 1
ATOM 2357 O O . ALA B 1 112 ? 3.828 -24.406 -6.211 1 96.19 112 ALA B O 1
ATOM 2358 N N . GLN B 1 113 ? 3.607 -26.328 -7.406 1 96.25 113 GLN B N 1
ATOM 2359 C CA . GLN B 1 113 ? 4.82 -26.891 -6.824 1 96.25 113 GLN B CA 1
ATOM 2360 C C . GLN B 1 113 ? 6.051 -26.078 -7.219 1 96.25 113 GLN B C 1
ATOM 2362 O O . GLN B 1 113 ? 6.906 -25.797 -6.383 1 96.25 113 GLN B O 1
ATOM 2367 N N . ALA B 1 114 ? 6.188 -25.734 -8.398 1 96.38 114 ALA B N 1
ATOM 2368 C CA . ALA B 1 114 ? 7.309 -24.938 -8.875 1 96.38 114 ALA B CA 1
ATOM 2369 C C . ALA B 1 114 ? 7.359 -23.578 -8.172 1 96.38 114 ALA B C 1
ATOM 2371 O O . ALA B 1 114 ? 8.438 -23.078 -7.855 1 96.38 114 ALA B O 1
ATOM 2372 N N . LEU B 1 115 ? 6.191 -23.016 -7.953 1 96.88 115 LEU B N 1
ATOM 2373 C CA . LEU B 1 115 ? 6.105 -21.719 -7.277 1 96.88 115 LEU B CA 1
ATOM 2374 C C . LEU B 1 115 ? 6.57 -21.828 -5.828 1 96.88 115 LEU B C 1
ATOM 2376 O O . LEU B 1 115 ? 7.277 -20.953 -5.332 1 96.88 115 LEU B O 1
ATOM 2380 N N . GLN B 1 116 ? 6.176 -22.906 -5.188 1 96.38 116 GLN B N 1
ATOM 2381 C CA . GLN B 1 116 ? 6.621 -23.125 -3.816 1 96.38 116 GLN B CA 1
ATOM 2382 C C . GLN B 1 116 ? 8.141 -23.219 -3.742 1 96.38 116 GLN B C 1
ATOM 2384 O O . GLN B 1 116 ? 8.75 -22.719 -2.791 1 96.38 116 GLN B O 1
ATOM 2389 N N . GLU B 1 117 ? 8.703 -23.797 -4.781 1 95.12 117 GLU B N 1
ATOM 2390 C CA . GLU B 1 117 ? 10.156 -23.984 -4.828 1 95.12 117 GLU B CA 1
ATOM 2391 C C . GLU B 1 117 ? 10.867 -22.672 -5.195 1 95.12 117 GLU B C 1
ATOM 2393 O O . GLU B 1 117 ? 12.078 -22.562 -5.035 1 95.12 117 GLU B O 1
ATOM 2398 N N . SER B 1 118 ? 10.156 -21.688 -5.633 1 95.5 118 SER B N 1
ATOM 2399 C CA . SER B 1 118 ? 10.742 -20.453 -6.148 1 95.5 118 SER B CA 1
ATOM 2400 C C . SER B 1 118 ? 10.719 -19.344 -5.098 1 95.5 118 SER B C 1
ATOM 2402 O O . SER B 1 118 ? 11.109 -18.219 -5.375 1 95.5 118 SER B O 1
ATOM 2404 N N . VAL B 1 119 ? 10.266 -19.641 -3.898 1 96.81 119 VAL B N 1
ATOM 2405 C CA . VAL B 1 119 ? 10.18 -18.625 -2.852 1 96.81 119 VAL B CA 1
ATOM 2406 C C . VAL B 1 119 ? 11.578 -18.234 -2.387 1 96.81 119 VAL B C 1
ATOM 2408 O O . VAL B 1 119 ? 12.359 -19.094 -1.968 1 96.81 119 VAL B O 1
ATOM 2411 N N . ALA B 1 120 ? 11.961 -17.031 -2.521 1 96.38 120 ALA B N 1
ATOM 2412 C CA . ALA B 1 120 ? 13.234 -16.422 -2.182 1 96.38 120 ALA B CA 1
ATOM 2413 C C . ALA B 1 120 ? 13.055 -14.953 -1.8 1 96.38 120 ALA B C 1
ATOM 2415 O O . ALA B 1 120 ? 11.961 -14.391 -1.959 1 96.38 120 ALA B O 1
ATOM 2416 N N . PRO B 1 121 ? 14.07 -14.289 -1.267 1 96.44 121 PRO B N 1
ATOM 2417 C CA . PRO B 1 121 ? 13.93 -12.906 -0.8 1 96.44 121 PRO B CA 1
ATOM 2418 C C . PRO B 1 121 ? 13.383 -11.977 -1.879 1 96.44 121 PRO B C 1
ATOM 2420 O O . PRO B 1 121 ? 12.469 -11.188 -1.614 1 96.44 121 PRO B O 1
ATOM 2423 N N . ALA B 1 122 ? 13.82 -12.102 -3.072 1 94.56 122 ALA B N 1
ATOM 2424 C CA . ALA B 1 122 ? 13.43 -11.203 -4.152 1 94.56 122 ALA B CA 1
ATOM 2425 C C . ALA B 1 122 ? 12.055 -11.578 -4.711 1 94.56 122 ALA B C 1
ATOM 2427 O O . ALA B 1 122 ? 11.352 -10.727 -5.27 1 94.56 122 ALA B O 1
ATOM 2428 N N . THR B 1 123 ? 11.633 -12.836 -4.496 1 95.81 123 THR B N 1
ATOM 2429 C CA . THR B 1 123 ? 10.414 -13.289 -5.156 1 95.81 123 THR B CA 1
ATOM 2430 C C . THR B 1 123 ? 9.281 -13.438 -4.145 1 95.81 123 THR B C 1
ATOM 2432 O O . THR B 1 123 ? 8.109 -13.555 -4.527 1 95.81 123 THR B O 1
ATOM 2435 N N . ALA B 1 124 ? 9.562 -13.406 -2.902 1 97.44 124 ALA B N 1
ATOM 2436 C CA . ALA B 1 124 ? 8.586 -13.711 -1.863 1 97.44 124 ALA B CA 1
ATOM 2437 C C . ALA B 1 124 ? 7.395 -12.758 -1.93 1 97.44 124 ALA B C 1
ATOM 2439 O O . ALA B 1 124 ? 6.242 -13.195 -1.893 1 97.44 124 ALA B O 1
ATOM 2440 N N . VAL B 1 125 ? 7.676 -11.492 -2.086 1 97.25 125 VAL B N 1
ATOM 2441 C CA . VAL B 1 125 ? 6.602 -10.508 -2.041 1 97.25 125 VAL B CA 1
ATOM 2442 C C . VAL B 1 125 ? 5.781 -10.578 -3.326 1 97.25 125 VAL B C 1
ATOM 2444 O O . VAL B 1 125 ? 4.555 -10.719 -3.283 1 97.25 125 VAL B O 1
ATOM 2447 N N . PRO B 1 126 ? 6.438 -10.586 -4.488 1 95.81 126 PRO B N 1
ATOM 2448 C CA . PRO B 1 126 ? 5.648 -10.758 -5.711 1 95.81 126 PRO B CA 1
ATOM 2449 C C . PRO B 1 126 ? 4.848 -12.062 -5.715 1 95.81 126 PRO B C 1
ATOM 2451 O O . PRO B 1 126 ? 3.709 -12.086 -6.188 1 95.81 126 PRO B O 1
ATOM 2454 N N . LEU B 1 127 ? 5.41 -13.078 -5.207 1 97.19 127 LEU B N 1
ATOM 2455 C CA . LEU B 1 127 ? 4.711 -14.352 -5.148 1 97.19 127 LEU B CA 1
ATOM 2456 C C . LEU B 1 127 ? 3.529 -14.281 -4.184 1 97.19 127 LEU B C 1
ATOM 2458 O O . LEU B 1 127 ? 2.488 -14.898 -4.422 1 97.19 127 LEU B O 1
ATOM 2462 N N . LEU B 1 128 ? 3.73 -13.617 -3.113 1 97.69 128 LEU B N 1
ATOM 2463 C CA . LEU B 1 128 ? 2.629 -13.414 -2.178 1 97.69 128 LEU B CA 1
ATOM 2464 C C . LEU B 1 128 ? 1.458 -12.711 -2.857 1 97.69 128 LEU B C 1
ATOM 2466 O O . LEU B 1 128 ? 0.306 -13.125 -2.699 1 97.69 128 LEU B O 1
ATOM 2470 N N . GLU B 1 129 ? 1.746 -11.734 -3.557 1 96.75 129 GLU B N 1
ATOM 2471 C CA . GLU B 1 129 ? 0.715 -11.008 -4.293 1 96.75 129 GLU B CA 1
ATOM 2472 C C . GLU B 1 129 ? 0.01 -11.922 -5.297 1 96.75 129 GLU B C 1
ATOM 2474 O O . GLU B 1 129 ? -1.22 -11.914 -5.391 1 96.75 129 GLU B O 1
ATOM 2479 N N . ALA B 1 130 ? 0.796 -12.656 -6.031 1 94.94 130 ALA B N 1
ATOM 2480 C CA . ALA B 1 130 ? 0.231 -13.586 -7.008 1 94.94 130 ALA B CA 1
ATOM 2481 C C . ALA B 1 130 ? -0.644 -14.633 -6.328 1 94.94 130 ALA B C 1
ATOM 2483 O O . ALA B 1 130 ? -1.719 -14.977 -6.828 1 94.94 130 ALA B O 1
ATOM 2484 N N . ALA B 1 131 ? -0.163 -15.148 -5.238 1 96 131 ALA B N 1
ATOM 2485 C CA . ALA B 1 131 ? -0.911 -16.141 -4.48 1 96 131 ALA B CA 1
ATOM 2486 C C . ALA B 1 131 ? -2.266 -15.602 -4.039 1 96 131 ALA B C 1
ATOM 2488 O O . ALA B 1 131 ? -3.271 -16.312 -4.078 1 96 131 ALA B O 1
ATOM 2489 N N . HIS B 1 132 ? -2.201 -14.359 -3.623 1 94.69 132 HIS B N 1
ATOM 2490 C CA . HIS B 1 132 ? -3.438 -13.695 -3.227 1 94.69 132 HIS B CA 1
ATOM 2491 C C . HIS B 1 132 ? -4.418 -13.617 -4.391 1 94.69 132 HIS B C 1
ATOM 2493 O O . HIS B 1 132 ? -5.602 -13.93 -4.234 1 94.69 132 HIS B O 1
ATOM 2499 N N . THR B 1 133 ? -3.977 -13.32 -5.562 1 91.19 133 THR B N 1
ATOM 2500 C CA .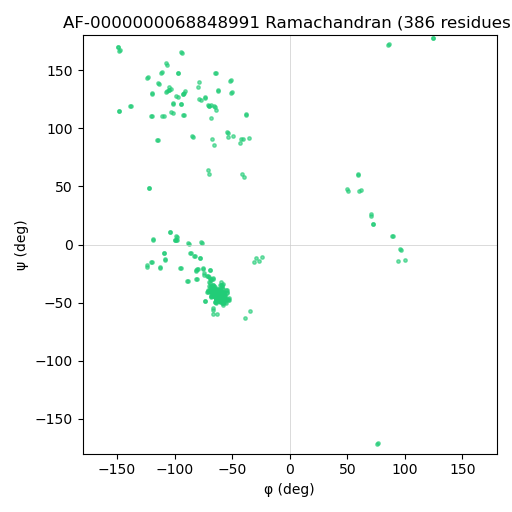 THR B 1 133 ? -4.797 -13.18 -6.758 1 91.19 133 THR B CA 1
ATOM 2501 C C . THR B 1 133 ? -5.309 -14.539 -7.227 1 91.19 133 THR B C 1
ATOM 2503 O O . THR B 1 133 ? -6.473 -14.664 -7.621 1 91.19 133 THR B O 1
ATOM 2506 N N . LEU B 1 134 ? -4.5 -15.5 -7.145 1 91.31 134 LEU B N 1
ATOM 2507 C CA . LEU B 1 134 ? -4.812 -16.828 -7.656 1 91.31 134 LEU B CA 1
ATOM 2508 C C . LEU B 1 134 ? -5.637 -17.625 -6.648 1 91.31 134 LEU B C 1
ATOM 2510 O O . LEU B 1 134 ? -6.164 -18.688 -6.973 1 91.31 134 LEU B O 1
ATOM 2514 N N . GLY B 1 135 ? -5.746 -17.109 -5.469 1 91.94 135 GLY B N 1
ATOM 2515 C CA . GLY B 1 135 ? -6.43 -17.844 -4.422 1 91.94 135 GLY B CA 1
ATOM 2516 C C . GLY B 1 135 ? -5.652 -19.062 -3.943 1 91.94 135 GLY B C 1
ATOM 2517 O O . GLY B 1 135 ? -6.246 -20.078 -3.586 1 91.94 135 GLY B O 1
ATOM 2518 N N . ASP B 1 136 ? -4.402 -19.062 -4.066 1 94.12 136 ASP B N 1
ATOM 2519 C CA . ASP B 1 136 ? -3.529 -20.125 -3.598 1 94.12 136 ASP B CA 1
ATOM 2520 C C . ASP B 1 136 ? -3.166 -19.938 -2.127 1 94.12 136 ASP B C 1
ATOM 2522 O O . ASP B 1 136 ? -2.17 -19.281 -1.808 1 94.12 136 ASP B O 1
ATOM 2526 N N . GLY B 1 137 ? -3.902 -20.531 -1.264 1 95.81 137 GLY B N 1
ATOM 2527 C CA . GLY B 1 137 ? -3.736 -20.359 0.171 1 95.81 137 GLY B CA 1
ATOM 2528 C C . GLY B 1 137 ? -2.414 -20.891 0.688 1 95.81 137 GLY B C 1
ATOM 2529 O O . GLY B 1 137 ? -1.805 -20.297 1.579 1 95.81 137 GLY B O 1
ATOM 2530 N N . ARG B 1 138 ? -2.049 -22.016 0.1 1 96.5 138 ARG B N 1
ATOM 2531 C CA . ARG B 1 138 ? -0.804 -22.641 0.539 1 96.5 138 ARG B CA 1
ATOM 2532 C C . ARG B 1 138 ? 0.396 -21.75 0.208 1 96.5 138 ARG B C 1
ATOM 2534 O O . ARG B 1 138 ? 1.254 -21.516 1.062 1 96.5 138 ARG B O 1
ATOM 2541 N N . LEU B 1 139 ? 0.498 -21.297 -0.966 1 96.94 139 LEU B N 1
ATOM 2542 C CA . LEU B 1 139 ? 1.585 -20.422 -1.378 1 96.94 139 LEU B CA 1
ATOM 2543 C C . LEU B 1 139 ? 1.551 -19.109 -0.594 1 96.94 139 LEU B C 1
ATOM 2545 O O . LEU B 1 139 ? 2.6 -18.578 -0.217 1 96.94 139 LEU B O 1
ATOM 2549 N N . LEU B 1 140 ? 0.348 -18.609 -0.341 1 97 140 LEU B N 1
ATOM 2550 C CA . LEU B 1 140 ? 0.175 -17.375 0.429 1 97 140 LEU B CA 1
ATOM 2551 C C . LEU B 1 140 ? 0.783 -17.516 1.82 1 97 140 LEU B C 1
ATOM 2553 O O . LEU B 1 140 ? 1.568 -16.672 2.248 1 97 140 LEU B O 1
ATOM 2557 N N . ALA B 1 141 ? 0.431 -18.562 2.475 1 97.44 141 ALA B N 1
ATOM 2558 C CA . ALA B 1 141 ? 0.931 -18.812 3.824 1 97.44 141 ALA B CA 1
ATOM 2559 C C . ALA B 1 141 ? 2.449 -18.969 3.826 1 97.44 141 ALA B C 1
ATOM 2561 O O . ALA B 1 141 ? 3.133 -18.438 4.707 1 97.44 141 ALA B O 1
ATOM 2562 N N . GLN B 1 142 ? 2.947 -19.703 2.902 1 98.06 142 GLN B N 1
ATOM 2563 C CA . GLN B 1 142 ? 4.387 -19.906 2.809 1 98.06 142 GLN B CA 1
ATOM 2564 C C . GLN B 1 142 ? 5.129 -18.594 2.607 1 98.06 142 GLN B C 1
ATOM 2566 O O . GLN B 1 142 ? 6.145 -18.344 3.256 1 98.06 142 GLN B O 1
ATOM 2571 N N . CYS B 1 143 ? 4.668 -17.797 1.687 1 98.12 143 CYS B N 1
ATOM 2572 C CA . CYS B 1 143 ? 5.305 -16.516 1.409 1 98.12 143 CYS B CA 1
ATOM 2573 C C . CYS B 1 143 ? 5.223 -15.586 2.619 1 98.12 143 CYS B C 1
ATOM 2575 O O . CYS B 1 143 ? 6.191 -14.898 2.945 1 98.12 143 CYS B O 1
ATOM 2577 N N . ARG B 1 144 ? 4.066 -15.586 3.271 1 96.94 144 ARG B N 1
ATOM 2578 C CA . ARG B 1 144 ? 3.906 -14.773 4.473 1 96.94 144 ARG B CA 1
ATOM 2579 C C . ARG B 1 144 ? 4.926 -15.164 5.539 1 96.94 144 ARG B C 1
ATOM 2581 O O . ARG B 1 144 ? 5.562 -14.297 6.145 1 96.94 144 ARG B O 1
ATOM 2588 N N . ARG B 1 145 ? 5.039 -16.438 5.738 1 97.06 145 ARG B N 1
ATOM 2589 C CA . ARG B 1 145 ? 5.996 -16.938 6.719 1 97.06 145 ARG B CA 1
ATOM 2590 C C . ARG B 1 145 ? 7.426 -16.578 6.324 1 97.06 145 ARG B C 1
ATOM 2592 O O . ARG B 1 145 ? 8.219 -16.156 7.168 1 97.06 145 ARG B O 1
ATOM 2599 N N . PHE B 1 146 ? 7.742 -16.781 5.129 1 98.44 146 PHE B N 1
ATOM 2600 C CA . PHE B 1 146 ? 9.078 -16.469 4.645 1 98.44 146 PHE B CA 1
ATOM 2601 C C . PHE B 1 146 ? 9.414 -14.992 4.867 1 98.44 146 PHE B C 1
ATOM 2603 O O . PHE B 1 146 ? 10.5 -14.664 5.34 1 98.44 146 PHE B O 1
ATOM 2610 N N . VAL B 1 147 ? 8.469 -14.078 4.539 1 97.56 147 VAL B N 1
ATOM 2611 C CA . VAL B 1 147 ? 8.664 -12.641 4.711 1 97.56 147 VAL B CA 1
ATOM 2612 C C . VAL B 1 147 ? 8.883 -12.32 6.191 1 97.56 147 VAL B C 1
ATOM 2614 O O . VAL B 1 147 ? 9.766 -11.531 6.535 1 97.56 147 VAL B O 1
ATOM 2617 N N . ALA B 1 148 ? 8.094 -12.914 7.023 1 95.31 148 ALA B N 1
ATOM 2618 C CA . ALA B 1 148 ? 8.219 -12.719 8.469 1 95.31 148 ALA B CA 1
ATOM 2619 C C . ALA B 1 148 ? 9.586 -13.172 8.969 1 95.31 148 ALA B C 1
ATOM 2621 O O . ALA B 1 148 ? 10.227 -12.477 9.758 1 95.31 148 ALA B O 1
ATOM 2622 N N . ASP B 1 149 ? 10.039 -14.305 8.445 1 96.44 149 ASP B N 1
ATOM 2623 C CA . ASP B 1 149 ? 11.258 -14.938 8.953 1 96.44 149 ASP B CA 1
ATOM 2624 C C . ASP B 1 149 ? 12.5 -14.273 8.367 1 96.44 149 ASP B C 1
ATOM 2626 O O . ASP B 1 149 ? 13.562 -14.273 9 1 96.44 149 ASP B O 1
ATOM 2630 N N . HIS B 1 150 ? 12.414 -13.766 7.219 1 97.5 150 HIS B N 1
ATOM 2631 C CA . HIS B 1 150 ? 13.562 -13.219 6.516 1 97.5 150 HIS B CA 1
ATOM 2632 C C . HIS B 1 150 ? 13.336 -11.758 6.145 1 97.5 150 HIS B C 1
ATOM 2634 O O . HIS B 1 150 ? 13.57 -11.359 5 1 97.5 150 HIS B O 1
ATOM 2640 N N . ALA B 1 151 ? 12.883 -10.992 7.168 1 97.06 151 ALA B N 1
ATOM 2641 C CA . ALA B 1 151 ? 12.469 -9.609 6.953 1 97.06 151 ALA B CA 1
ATOM 2642 C C . ALA B 1 151 ? 13.617 -8.773 6.398 1 97.06 151 ALA B C 1
ATOM 2644 O O . ALA B 1 151 ? 13.438 -8.008 5.449 1 97.06 151 ALA B O 1
ATOM 2645 N N . ALA B 1 152 ? 14.797 -8.914 6.895 1 97 152 ALA B N 1
ATOM 2646 C CA . ALA B 1 152 ? 15.953 -8.125 6.473 1 97 152 ALA B CA 1
ATOM 2647 C C . ALA B 1 152 ? 16.297 -8.391 5.008 1 97 152 ALA B C 1
ATOM 2649 O O . ALA B 1 152 ? 16.5 -7.461 4.23 1 97 152 ALA B O 1
ATOM 2650 N N . GLU B 1 153 ? 16.391 -9.68 4.695 1 98 153 GLU B N 1
ATOM 2651 C CA . GLU B 1 153 ? 16.75 -10.086 3.336 1 98 153 GLU B CA 1
ATOM 2652 C C . GLU B 1 153 ? 15.688 -9.633 2.336 1 98 153 GLU B C 1
ATOM 2654 O O . GLU B 1 153 ? 16.016 -9.18 1.237 1 98 153 GLU B O 1
ATOM 2659 N N . VAL B 1 154 ? 14.445 -9.758 2.703 1 97.69 154 VAL B N 1
ATOM 2660 C CA . VAL B 1 154 ? 13.336 -9.359 1.839 1 97.69 154 VAL B CA 1
ATOM 2661 C C . VAL B 1 154 ? 13.375 -7.852 1.611 1 97.69 154 VAL B C 1
ATOM 2663 O O . VAL B 1 154 ? 13.234 -7.383 0.479 1 97.69 154 VAL B O 1
ATOM 2666 N N . ARG B 1 155 ? 13.594 -7.105 2.648 1 96.69 155 ARG B N 1
ATOM 2667 C CA . ARG B 1 155 ? 13.68 -5.652 2.549 1 96.69 155 ARG B CA 1
ATOM 2668 C C . ARG B 1 155 ? 14.82 -5.23 1.628 1 96.69 155 ARG B C 1
ATOM 2670 O O . ARG B 1 155 ? 14.656 -4.324 0.808 1 96.69 155 ARG B O 1
ATOM 2677 N N . ALA B 1 156 ? 15.891 -5.871 1.717 1 96.94 156 ALA B N 1
ATOM 2678 C CA . ALA B 1 156 ? 17.094 -5.52 0.965 1 96.94 156 ALA B CA 1
ATOM 2679 C C . ALA B 1 156 ? 16.953 -5.922 -0.501 1 96.94 156 ALA B C 1
ATOM 2681 O O . ALA B 1 156 ? 17.609 -5.348 -1.371 1 96.94 156 ALA B O 1
ATOM 2682 N N . SER B 1 157 ? 16.141 -6.875 -0.796 1 96 157 SER B N 1
ATOM 2683 C CA . SER B 1 157 ? 16.047 -7.461 -2.129 1 96 157 SER B CA 1
ATOM 2684 C C . SER B 1 157 ? 15.297 -6.539 -3.088 1 96 157 SER B C 1
ATOM 2686 O O . SER B 1 157 ? 15.367 -6.711 -4.305 1 96 157 SER B O 1
ATOM 2688 N N . GLY B 1 158 ? 14.5 -5.621 -2.543 1 95.12 158 GLY B N 1
ATOM 2689 C CA . GLY B 1 158 ? 13.664 -4.766 -3.373 1 95.12 158 GLY B CA 1
ATOM 2690 C C . GLY B 1 158 ? 12.297 -5.359 -3.654 1 95.12 158 GLY B C 1
ATOM 2691 O O . GLY B 1 158 ? 11.523 -4.812 -4.445 1 95.12 158 GLY B O 1
ATOM 2692 N N . GLY B 1 159 ? 12.031 -6.414 -3.021 1 94.31 159 GLY B N 1
ATOM 2693 C CA . GLY B 1 159 ? 10.742 -7.07 -3.221 1 94.31 159 GLY B CA 1
ATOM 2694 C C . GLY B 1 159 ? 9.562 -6.188 -2.873 1 94.31 159 GLY B C 1
ATOM 2695 O O . GLY B 1 159 ? 8.539 -6.211 -3.564 1 94.31 159 GLY B O 1
ATOM 2696 N N . VAL B 1 160 ? 9.672 -5.387 -1.915 1 96.56 160 VAL B N 1
ATOM 2697 C CA . VAL B 1 160 ? 8.602 -4.516 -1.44 1 96.56 160 VAL B CA 1
ATOM 2698 C C . VAL B 1 160 ? 8.273 -3.471 -2.504 1 96.56 160 VAL B C 1
ATOM 2700 O O . VAL B 1 160 ? 7.105 -3.143 -2.721 1 96.56 160 VAL B O 1
ATOM 2703 N N . GLU B 1 161 ? 9.273 -3.014 -3.232 1 95.69 161 GLU B N 1
ATOM 2704 C CA . GLU B 1 161 ? 9.102 -2.004 -4.273 1 95.69 161 GLU B CA 1
ATOM 2705 C C . GLU B 1 161 ? 8.328 -2.566 -5.461 1 95.69 161 GLU B C 1
ATOM 2707 O O . GLU B 1 161 ? 7.691 -1.815 -6.207 1 95.69 161 GLU B O 1
ATOM 2712 N N . GLN B 1 162 ? 8.336 -3.807 -5.574 1 93.69 162 GLN B N 1
ATOM 2713 C CA . GLN B 1 162 ? 7.711 -4.453 -6.723 1 93.69 162 GLN B CA 1
ATOM 2714 C C . GLN B 1 162 ? 6.223 -4.684 -6.473 1 93.69 162 GLN B C 1
ATOM 2716 O O . GLN B 1 162 ? 5.492 -5.09 -7.383 1 93.69 162 GLN B O 1
ATOM 2721 N N . LEU B 1 163 ? 5.789 -4.426 -5.309 1 95.62 163 LEU B N 1
ATOM 2722 C CA . LEU B 1 163 ? 4.387 -4.605 -4.941 1 95.62 163 LEU B CA 1
ATOM 2723 C C . LEU B 1 163 ? 3.486 -3.701 -5.773 1 95.62 163 LEU B C 1
ATOM 2725 O O . LEU B 1 163 ? 3.807 -2.531 -5.996 1 95.62 163 LEU B O 1
ATOM 2729 N N . ARG B 1 164 ? 2.408 -4.367 -6.281 1 95.62 164 ARG B N 1
ATOM 2730 C CA . ARG B 1 164 ? 1.491 -3.602 -7.121 1 95.62 164 ARG B CA 1
ATOM 2731 C C . ARG B 1 164 ? 0.086 -3.594 -6.527 1 95.62 164 ARG B C 1
ATOM 2733 O O . ARG B 1 164 ? -0.759 -2.791 -6.93 1 95.62 164 ARG B O 1
ATOM 2740 N N . ASP B 1 165 ? -0.152 -4.395 -5.672 1 96.25 165 ASP B N 1
ATOM 2741 C CA . ASP B 1 165 ? -1.484 -4.516 -5.086 1 96.25 165 ASP B CA 1
ATOM 2742 C C . ASP B 1 165 ? -1.554 -3.824 -3.727 1 96.25 165 ASP B C 1
ATOM 2744 O O . ASP B 1 165 ? -0.873 -4.23 -2.783 1 96.25 165 ASP B O 1
ATOM 2748 N N . PHE B 1 166 ? -2.416 -2.889 -3.584 1 96 166 PHE B N 1
ATOM 2749 C CA . PHE B 1 166 ? -2.541 -2.068 -2.385 1 96 166 PHE B CA 1
ATOM 2750 C C . PHE B 1 166 ? -3.049 -2.898 -1.212 1 96 166 PHE B C 1
ATOM 2752 O O . PHE B 1 166 ? -2.574 -2.744 -0.084 1 96 166 PHE B O 1
ATOM 2759 N N . GLY B 1 167 ? -3.986 -3.719 -1.511 1 95.62 167 GLY B N 1
ATOM 2760 C CA . GLY B 1 167 ? -4.508 -4.578 -0.46 1 95.62 167 GLY B CA 1
ATOM 2761 C C . GLY B 1 167 ? -3.457 -5.5 0.132 1 95.62 167 GLY B C 1
ATOM 2762 O O . GLY B 1 167 ? -3.404 -5.691 1.349 1 95.62 167 GLY B O 1
ATOM 2763 N N . VAL B 1 168 ? -2.648 -6.035 -0.708 1 96.19 168 VAL B N 1
ATOM 2764 C CA . VAL B 1 168 ? -1.577 -6.914 -0.251 1 96.19 168 VAL B CA 1
ATOM 2765 C C . VAL B 1 168 ? -0.561 -6.113 0.56 1 96.19 168 VAL B C 1
ATOM 2767 O O . VAL B 1 168 ? -0.088 -6.574 1.602 1 96.19 168 VAL B O 1
ATOM 2770 N N . ALA B 1 169 ? -0.273 -4.938 0.108 1 97.06 169 ALA B N 1
ATOM 2771 C CA . ALA B 1 169 ? 0.651 -4.074 0.841 1 97.06 169 ALA B CA 1
ATOM 2772 C C . ALA B 1 169 ? 0.139 -3.793 2.25 1 97.06 169 ALA B C 1
ATOM 2774 O O . ALA B 1 169 ? 0.893 -3.885 3.221 1 97.06 169 ALA B O 1
ATOM 2775 N N . LYS B 1 170 ? -1.122 -3.471 2.357 1 96.75 170 LYS B N 1
ATOM 2776 C CA . LYS B 1 170 ? -1.721 -3.186 3.658 1 96.75 170 LYS B CA 1
ATOM 2777 C C . LYS B 1 170 ? -1.69 -4.414 4.559 1 96.75 170 LYS B C 1
ATOM 2779 O O . LYS B 1 170 ? -1.422 -4.309 5.758 1 96.75 170 LYS B O 1
ATOM 2784 N N . GLY B 1 171 ? -1.993 -5.488 3.895 1 96.31 171 GLY B N 1
ATOM 2785 C CA . GLY B 1 171 ? -1.944 -6.727 4.656 1 96.31 171 GLY B CA 1
ATOM 2786 C C . GLY B 1 171 ? -0.564 -7.035 5.203 1 96.31 171 GLY B C 1
ATOM 2787 O O . GLY B 1 171 ? -0.421 -7.383 6.379 1 96.31 171 GLY B O 1
ATOM 2788 N N . LEU B 1 172 ? 0.362 -6.938 4.379 1 97.12 172 LEU B N 1
ATOM 2789 C CA . LEU B 1 172 ? 1.737 -7.191 4.789 1 97.12 172 LEU B CA 1
ATOM 2790 C C . LEU B 1 172 ? 2.18 -6.199 5.863 1 97.12 172 LEU B C 1
ATOM 2792 O O . LEU B 1 172 ? 2.912 -6.562 6.785 1 97.12 172 LEU B O 1
ATOM 2796 N N . LEU B 1 173 ? 1.792 -4.957 5.691 1 97.62 173 LEU B N 1
ATOM 2797 C CA . LEU B 1 173 ? 2.082 -3.953 6.711 1 97.62 173 LEU B CA 1
ATOM 2798 C C . LEU B 1 173 ? 1.48 -4.352 8.055 1 97.62 173 LEU B C 1
ATOM 2800 O O . LEU B 1 173 ? 2.158 -4.297 9.078 1 97.62 173 LEU B O 1
ATOM 2804 N N . GLY B 1 174 ? 0.221 -4.684 7.977 1 97.31 174 GLY B N 1
ATOM 2805 C CA . GLY B 1 174 ? -0.402 -5.168 9.195 1 97.31 174 GLY B CA 1
ATOM 2806 C C . GLY B 1 174 ? 0.353 -6.316 9.836 1 97.31 174 GLY B C 1
ATOM 2807 O O . GLY B 1 174 ? 0.592 -6.312 11.047 1 97.31 174 GLY B O 1
ATOM 2808 N N . ASP B 1 175 ? 0.718 -7.301 9.07 1 96.88 175 ASP B N 1
ATOM 2809 C CA . ASP B 1 175 ? 1.479 -8.445 9.555 1 96.88 175 ASP B CA 1
ATOM 2810 C C . ASP B 1 175 ? 2.787 -8.008 10.211 1 96.88 175 ASP B C 1
ATOM 2812 O O . ASP B 1 175 ? 3.168 -8.523 11.258 1 96.88 175 ASP B O 1
ATOM 2816 N N . ALA B 1 176 ? 3.473 -7.16 9.523 1 97.56 176 ALA B N 1
ATOM 2817 C CA . ALA B 1 176 ? 4.77 -6.699 10.023 1 97.56 176 ALA B CA 1
ATOM 2818 C C . ALA B 1 176 ? 4.617 -5.965 11.352 1 97.56 176 ALA B C 1
ATOM 2820 O O . ALA B 1 176 ? 5.426 -6.148 12.266 1 97.56 176 ALA B O 1
ATOM 2821 N N . LEU B 1 177 ? 3.621 -5.113 11.461 1 97.62 177 LEU B N 1
ATOM 2822 C CA . LEU B 1 177 ? 3.381 -4.402 12.711 1 97.62 177 LEU B CA 1
ATOM 2823 C C . LEU B 1 177 ? 3.062 -5.379 13.844 1 97.62 177 LEU B C 1
ATOM 2825 O O . LEU B 1 177 ? 3.51 -5.188 14.977 1 97.62 177 LEU B O 1
ATOM 2829 N N . ASP B 1 178 ? 2.281 -6.375 13.523 1 97.06 178 ASP B N 1
ATOM 2830 C CA . ASP B 1 178 ? 2.014 -7.418 14.508 1 97.06 178 ASP B CA 1
ATOM 2831 C C . ASP B 1 178 ? 3.309 -8.078 14.984 1 97.06 178 ASP B C 1
ATOM 2833 O O . ASP B 1 178 ? 3.477 -8.344 16.172 1 97.06 178 ASP B O 1
ATOM 2837 N N . GLN B 1 179 ? 4.125 -8.344 14.07 1 97.19 179 GLN B N 1
ATOM 2838 C CA . GLN B 1 179 ? 5.398 -8.969 14.406 1 97.19 179 GLN B CA 1
ATOM 2839 C C . GLN B 1 179 ? 6.254 -8.047 15.273 1 97.19 179 GLN B C 1
ATOM 2841 O O . GLN B 1 179 ? 6.898 -8.508 16.219 1 97.19 179 GLN B O 1
ATOM 2846 N N . VAL B 1 180 ? 6.309 -6.801 14.906 1 97.19 180 VAL B N 1
ATOM 2847 C CA . VAL B 1 180 ? 7.039 -5.824 15.711 1 97.19 180 VAL B CA 1
ATOM 2848 C C . VAL B 1 180 ? 6.508 -5.832 17.141 1 97.19 180 VAL B C 1
ATOM 2850 O O . VAL B 1 180 ? 7.281 -5.895 18.094 1 97.19 180 VAL B O 1
ATOM 2853 N N . ALA B 1 181 ? 5.18 -5.738 17.219 1 96.12 181 ALA B N 1
ATOM 2854 C CA . ALA B 1 181 ? 4.543 -5.742 18.531 1 96.12 181 ALA B CA 1
ATOM 2855 C C . ALA B 1 181 ? 4.941 -6.98 19.328 1 96.12 181 ALA B C 1
ATOM 2857 O O . ALA B 1 181 ? 5.266 -6.883 20.516 1 96.12 181 ALA B O 1
ATOM 2858 N N . GLN B 1 182 ? 4.887 -8.125 18.719 1 95.94 182 GLN B N 1
ATOM 2859 C CA . GLN B 1 182 ? 5.234 -9.383 19.359 1 95.94 182 GLN B CA 1
ATOM 2860 C C . GLN B 1 182 ? 6.691 -9.383 19.812 1 95.94 182 GLN B C 1
ATOM 2862 O O . GLN B 1 182 ? 7 -9.789 20.938 1 95.94 182 GLN B O 1
ATOM 2867 N N . LEU B 1 183 ? 7.602 -8.977 19 1 95.44 183 LEU B N 1
ATOM 2868 C CA . LEU B 1 183 ? 9.031 -8.969 19.297 1 95.44 183 LEU B CA 1
ATOM 2869 C C . LEU B 1 183 ? 9.352 -7.988 20.406 1 95.44 183 LEU B C 1
ATOM 2871 O O . LEU B 1 183 ? 10.18 -8.281 21.281 1 95.44 183 LEU B O 1
ATOM 2875 N N . LYS B 1 184 ? 8.766 -6.84 20.406 1 94.44 184 LYS B N 1
ATOM 2876 C CA . LYS B 1 184 ? 8.961 -5.875 21.484 1 94.44 184 LYS B CA 1
ATOM 2877 C C . LYS B 1 184 ? 8.469 -6.43 22.812 1 94.44 184 LYS B C 1
ATOM 2879 O O . LYS B 1 184 ? 9.102 -6.219 23.859 1 94.44 184 LYS B O 1
ATOM 2884 N N . GLY B 1 185 ? 7.266 -7.043 22.688 1 93.19 185 GLY B N 1
ATOM 2885 C CA . GLY B 1 185 ? 6.777 -7.707 23.891 1 93.19 185 GLY B CA 1
ATOM 2886 C C . GLY B 1 185 ? 7.734 -8.75 24.438 1 93.19 185 GLY B C 1
ATOM 2887 O O . GLY B 1 185 ? 7.977 -8.812 25.641 1 93.19 185 GLY B O 1
ATOM 2888 N N . ALA B 1 186 ? 8.273 -9.555 23.578 1 92.56 186 ALA B N 1
ATOM 2889 C CA . ALA B 1 186 ? 9.227 -10.586 23.969 1 92.56 186 ALA B CA 1
ATOM 2890 C C . ALA B 1 186 ? 10.492 -9.969 24.578 1 92.56 186 ALA B C 1
ATOM 2892 O O . ALA B 1 186 ? 11.031 -10.484 25.547 1 92.56 186 ALA B O 1
ATOM 2893 N N . MET B 1 187 ? 10.953 -8.922 23.984 1 90.69 187 MET B N 1
ATOM 2894 C CA . MET B 1 187 ? 12.148 -8.234 24.469 1 90.69 187 MET B CA 1
ATOM 2895 C C . MET B 1 187 ? 11.922 -7.66 25.859 1 90.69 187 MET B C 1
ATOM 2897 O O . MET B 1 187 ? 12.805 -7.73 26.719 1 90.69 187 MET B O 1
ATOM 2901 N N . ARG B 1 188 ? 10.766 -7.074 26.109 1 88.44 188 ARG B N 1
ATOM 2902 C CA . ARG B 1 188 ? 10.43 -6.535 27.422 1 88.44 188 ARG B CA 1
ATOM 2903 C C . ARG B 1 188 ? 10.414 -7.637 28.469 1 88.44 188 ARG B C 1
ATOM 2905 O O . ARG B 1 188 ? 10.875 -7.434 29.594 1 88.44 188 ARG B O 1
ATOM 2912 N N . ALA B 1 189 ? 9.875 -8.742 28.047 1 88 189 ALA B N 1
ATOM 2913 C CA . ALA B 1 189 ? 9.82 -9.875 28.969 1 88 189 ALA B CA 1
ATOM 2914 C C . ALA B 1 189 ? 11.219 -10.375 29.312 1 88 189 ALA B C 1
ATOM 2916 O O . ALA B 1 189 ? 11.484 -10.766 30.453 1 88 189 ALA B O 1
ATOM 2917 N N . LEU B 1 190 ? 12.07 -10.414 28.422 1 85.12 190 LEU B N 1
ATOM 2918 C CA . LEU B 1 190 ? 13.438 -10.875 28.641 1 85.12 190 LEU B CA 1
ATOM 2919 C C . LEU B 1 190 ? 14.195 -9.906 29.547 1 85.12 190 LEU B C 1
ATOM 2921 O O . LEU B 1 190 ? 15.016 -10.336 30.359 1 85.12 190 LEU B O 1
ATOM 2925 N N . ARG B 1 191 ? 13.953 -8.633 29.422 1 82.06 191 ARG B N 1
ATOM 2926 C CA . ARG B 1 191 ? 14.633 -7.621 30.219 1 82.06 191 ARG B CA 1
ATOM 2927 C C . ARG B 1 191 ? 14.148 -7.668 31.672 1 82.06 191 ARG B C 1
ATOM 2929 O O . ARG B 1 191 ? 14.938 -7.457 32.594 1 82.06 191 ARG B O 1
ATOM 2936 N N . VAL B 1 192 ? 12.891 -7.844 31.812 1 79.62 192 VAL B N 1
ATOM 2937 C CA . VAL B 1 192 ? 12.344 -7.926 33.156 1 79.62 192 VAL B CA 1
ATOM 2938 C C . VAL B 1 192 ? 12.875 -9.172 33.875 1 79.62 192 VAL B C 1
ATOM 2940 O O . VAL B 1 192 ? 13.172 -9.148 35.062 1 79.62 192 VAL B O 1
ATOM 2943 N N . ALA B 1 193 ? 13.031 -10.211 33.125 1 76.44 193 ALA B N 1
ATOM 2944 C CA . ALA B 1 193 ? 13.531 -11.453 33.688 1 76.44 193 ALA B CA 1
ATOM 2945 C C . ALA B 1 193 ? 15 -11.312 34.094 1 76.44 193 ALA B C 1
ATOM 2947 O O . ALA B 1 193 ? 15.477 -12 35 1 76.44 193 ALA B O 1
ATOM 2948 N N . GLU B 1 194 ? 15.727 -10.484 33.438 1 70.06 194 GLU B N 1
ATOM 2949 C CA . GLU B 1 194 ? 17.141 -10.273 33.781 1 70.06 194 GLU B CA 1
ATOM 2950 C C . GLU B 1 194 ? 17.297 -9.32 34.938 1 70.06 194 GLU B C 1
ATOM 2952 O O . GLU B 1 194 ? 18.391 -9.219 35.531 1 70.06 194 GLU B O 1
ATOM 2957 N N . SER B 1 195 ? 16.266 -8.477 35.188 1 59.69 195 SER B N 1
ATOM 2958 C CA . SER B 1 195 ? 16.375 -7.613 36.375 1 59.69 195 SER B CA 1
ATOM 2959 C C . SER B 1 195 ? 15.93 -8.336 37.625 1 59.69 195 SER B C 1
ATOM 2961 O O . SER B 1 195 ? 15.039 -9.188 37.594 1 59.69 195 SER B O 1
#

InterPro domains:
  IPR000210 BTB/POZ domain [PF00651] (15-118)
  IPR000210 BTB/POZ domain [PS50097] (13-83)
  IPR000210 BTB/POZ domain [SM00225] (13-119)
  IPR011333 SKP1/BTB/POZ domain superfamily [G3DSA:3.30.710.10] (14-158)
  IPR011333 SKP1/BTB/POZ domain superfamily [SSF54695] (15-117)

Secondary structure (DSSP, 8-state):
----TT---PPPSEEEEEETTTTEEEEEEEHHHHHHH-HHHHHHHHSS----S-EEEEE-SS-HHHHHHHHHHHHH------S-STTHHHHHHHHHHHHHHTT-HHHHHHHHHHHHHT--HHHHHHHHHHHHHHT-HHHHHHHHHHHHHTHHHHHHHTTGGG---HHHHHHHHHHHHHHHHHHHHHHHHHHHHH-/----TT---PPPSEEEEEETTTTEEEEEEEHHHHHHH-HHHHHHHHSS----S-EEEEE-SS-HHHHHHHHHHHHH------S-STTHHHHHHHHHHHHHHTT-HHHHHHHHHHHHHT--HHHHHHHHHHHHHHT-HHHHHHHHHHHHHTHHHHHHHTTGGG---HHHHHHHHHHHHHHHHHHHHHHHHHHHHH-

Sequence (390 aa):
MAKTWGDASLPEGKVTFLVGDDEERIEHVSKNNLCARSPVFRTMFGIGMKERDAAEVTVSHTDLASFTALVRYLLTDKFDLGEEVGGRAQRALDLRELAQMYQVPRLELLCAQALQESVAPATAVPLLEAAHTLGDGRLLAQCRRFVADHAAEVRASGGVEQLRDFGVAKGLLGDALDQVAQLKGAMRALRVAESMAKTWGDASLPEGKVTFLVGDDEERIEHVSKNNLCARSPVFRTMFGIGMKERDAAEVTVSHTDLASFTALVRYLLTDKFDLGEEVGGRAQRALDLRELAQMYQVPRLELLCAQALQESVAPATAVPLLEAAHTLGDGRLLAQCRRFVADHAAEVRASGGVEQLRDFGVAKGLLGDALDQVAQLKGAMRALRVAES

Radius of gyration: 31.8 Å; Cα contacts (8 Å, |Δi|>4): 539; chains: 2; bounding box: 55×102×78 Å

Nearest PDB structures (foldseek):
  8dwv-assembly1_E  TM=7.507E-01  e=3.070E-08  Homo sapiens
  4j8z-assembly1_A  TM=7.288E-01  e=5.981E-08  Homo sapiens
  6w68-assembly1_A-2  TM=8.042E-01  e=1.242E-05  Homo sapiens
  4cxj-assembly1_A-2  TM=8.157E-01  e=2.558E-05  Homo sapiens
  7x4x-assembly2_C  TM=7.788E-01  e=1.733E-05  Homo sapiens

Foldseek 3Di:
DPPPPPPLPQDFEFEWEQEAPVRDIDTGQGLSLLLVQFVQSCVVCRPPVPDRDHHYYYYHPAGPVLVVQVSCCSNPVDHDQDDDLPCSLVSLLRNLVVCVVRVRVVSVVVSVVSNLVNADLQCLLVQLVSCVVVVPPVSNVSSLVCCLVPVPSNVVNCNLVVDDDPVSNVVSVVSVVVSVVVVVVVVVVVVVVVD/DPPPPPPLPQDAEWEWEQEAPVRDIDTGQGLSLLLVQFVQSCVVCRPPVNDNDHHYDYHHPAGPVLVVQVSCCSNPVDHDQDDDLPCSLVSLLRNLVVCVVRVRVVSVVVSVVSNLVNADLQCLLVQLVSCVVVVPPVSVVSSLVVCLVPVPSNVVNCNLVVDDDPVSNVVSVVSVVVSVVVVVVVVVVVVVVVD

pLDDT: mean 89.68, std 14.39, range [27.28, 98.44]

Organism: Emiliania huxleyi (strain CCMP1516) (NCBI:txid280463)